Protein 7D6T (pdb70)

Structure (mmCIF, N/CA/C/O backbone):
data_7D6T
#
_entry.id   7D6T
#
_cell.length_a   83.230
_cell.length_b   62.690
_cell.length_c   77.690
_cell.angle_alpha   90.00
_cell.angle_beta   102.58
_cell.angle_gamma   90.00
#
_symmetry.space_group_name_H-M   'C 1 2 1'
#
loop_
_entity.id
_entity.type
_entity.pdbx_description
1 polymer 'Sortase family protein'
2 water water
#
loop_
_atom_site.group_PDB
_atom_site.id
_atom_site.type_symbol
_atom_site.label_atom_id
_atom_site.label_alt_id
_atom_site.label_comp_id
_atom_site.label_asym_id
_atom_site.label_entity_id
_atom_site.label_seq_id
_atom_site.pdbx_PDB_ins_code
_atom_site.Cartn_x
_atom_site.Cartn_y
_atom_site.Cartn_z
_atom_site.occupancy
_atom_site.B_iso_or_equiv
_atom_site.auth_seq_id
_atom_site.auth_comp_id
_atom_site.auth_asym_id
_atom_site.auth_atom_id
_atom_site.pdbx_PDB_model_num
ATOM 1 N N . ASN A 1 20 ? 21.680 -49.764 -11.886 1.00 70.39 43 ASN A N 1
ATOM 2 C CA . ASN A 1 20 ? 22.132 -48.843 -10.761 1.00 73.22 43 ASN A CA 1
ATOM 3 C C . ASN A 1 20 ? 23.536 -48.266 -11.032 1.00 58.76 43 ASN A C 1
ATOM 4 O O . ASN A 1 20 ? 23.857 -47.238 -10.396 1.00 61.90 43 ASN A O 1
ATOM 9 N N . LYS A 1 21 ? 24.346 -48.894 -11.897 1.00 56.72 44 LYS A N 1
ATOM 10 C CA . LYS A 1 21 ? 25.809 -48.615 -12.024 1.00 66.61 44 LYS A CA 1
ATOM 11 C C . LYS A 1 21 ? 26.071 -47.532 -13.094 1.00 69.13 44 LYS A C 1
ATOM 12 O O . LYS A 1 21 ? 27.265 -47.174 -13.266 1.00 74.29 44 LYS A O 1
ATOM 18 N N . PHE A 1 22 ? 25.023 -47.035 -13.783 1.00 66.44 45 PHE A N 1
ATOM 19 C CA . PHE A 1 22 ? 25.055 -45.881 -14.735 1.00 65.31 45 PHE A CA 1
ATOM 20 C C . PHE A 1 22 ? 25.133 -44.575 -13.924 1.00 49.34 45 PHE A C 1
ATOM 21 O O . PHE A 1 22 ? 25.994 -43.710 -14.241 1.00 44.80 45 PHE A O 1
ATOM 29 N N . ALA A 1 23 ? 24.260 -44.433 -12.914 1.00 45.36 46 ALA A N 1
ATOM 30 C CA . ALA A 1 23 ? 24.307 -43.338 -11.904 1.00 41.04 46 ALA A CA 1
ATOM 31 C C . ALA A 1 23 ? 25.728 -43.273 -11.311 1.00 41.17 46 ALA A C 1
ATOM 32 O O . ALA A 1 23 ? 26.305 -42.178 -11.322 1.00 31.16 46 ALA A O 1
ATOM 34 N N . VAL A 1 24 ? 26.286 -44.426 -10.899 1.00 39.26 47 VAL A N 1
ATOM 35 C CA . VAL A 1 24 ? 27.628 -44.574 -10.240 1.00 42.48 47 VAL A CA 1
ATOM 36 C C . VAL A 1 24 ? 28.710 -43.923 -11.126 1.00 38.92 47 VAL A C 1
ATOM 37 O O . VAL A 1 24 ? 29.478 -43.086 -10.606 1.00 44.76 47 VAL A O 1
ATOM 41 N N . SER A 1 25 ? 28.777 -44.290 -12.414 1.00 43.32 48 SER A N 1
ATOM 42 C CA . SER A 1 25 ? 29.815 -43.824 -13.379 1.00 43.30 48 SER A CA 1
ATOM 43 C C . SER A 1 25 ? 29.665 -42.308 -13.610 1.00 37.30 48 SER A C 1
ATOM 44 O O . SER A 1 25 ? 30.654 -41.584 -13.455 1.00 28.79 48 SER A O 1
ATOM 47 N N . THR A 1 26 ? 28.442 -41.833 -13.869 1.00 35.93 49 THR A N 1
ATOM 48 C CA . THR A 1 26 ? 28.129 -40.387 -14.010 1.00 33.98 49 THR A CA 1
ATOM 49 C C . THR A 1 26 ? 28.599 -39.630 -12.756 1.00 29.50 49 THR A C 1
ATOM 50 O O . THR A 1 26 ? 29.269 -38.597 -12.894 1.00 31.72 49 THR A O 1
ATOM 54 N N . ILE A 1 27 ? 28.295 -40.142 -11.568 1.00 31.64 50 ILE A N 1
ATOM 55 C CA . ILE A 1 27 ? 28.623 -39.435 -10.290 1.00 28.08 50 ILE A CA 1
ATOM 56 C C . ILE A 1 27 ? 30.146 -39.440 -10.095 1.00 30.50 50 ILE A C 1
ATOM 57 O O . ILE A 1 27 ? 30.678 -38.397 -9.689 1.00 29.69 50 ILE A O 1
ATOM 62 N N . SER A 1 28 ? 30.818 -40.564 -10.366 1.00 35.42 51 SER A N 1
ATOM 63 C CA . SER A 1 28 ? 32.308 -40.694 -10.311 1.00 41.11 51 SER A CA 1
ATOM 64 C C . SER A 1 28 ? 32.974 -39.654 -11.221 1.00 42.03 51 SER A C 1
ATOM 65 O O . SER A 1 28 ? 33.909 -38.984 -10.745 1.00 43.65 51 SER A O 1
ATOM 68 N N . ASP A 1 29 ? 32.519 -39.547 -12.481 1.00 48.90 52 ASP A N 1
ATOM 69 C CA . ASP A 1 29 ? 33.045 -38.607 -13.518 1.00 48.64 52 ASP A CA 1
ATOM 70 C C . ASP A 1 29 ? 32.821 -37.163 -13.044 1.00 46.71 52 ASP A C 1
ATOM 71 O O . ASP A 1 29 ? 33.753 -36.331 -13.166 1.00 50.34 52 ASP A O 1
ATOM 76 N N . TYR A 1 30 ? 31.639 -36.873 -12.493 1.00 38.02 53 TYR A N 1
ATOM 77 C CA . TYR A 1 30 ? 31.321 -35.556 -11.874 1.00 36.52 53 TYR A CA 1
ATOM 78 C C . TYR A 1 30 ? 32.356 -35.258 -10.767 1.00 37.04 53 TYR A C 1
ATOM 79 O O . TYR A 1 30 ? 32.907 -34.126 -10.729 1.00 39.36 53 TYR A O 1
ATOM 88 N N . THR A 1 31 ? 32.534 -36.207 -9.830 1.00 35.57 54 THR A N 1
ATOM 89 C CA . THR A 1 31 ? 33.356 -36.032 -8.595 1.00 40.37 54 THR A CA 1
ATOM 90 C C . THR A 1 31 ? 34.808 -35.770 -9.036 1.00 43.89 54 THR A C 1
ATOM 91 O O . THR A 1 31 ? 35.458 -34.852 -8.472 1.00 40.27 54 THR A O 1
ATOM 95 N N . GLU A 1 32 ? 35.293 -36.513 -10.037 1.00 50.05 55 GLU A N 1
ATOM 96 C CA . GLU A 1 32 ? 36.656 -36.329 -10.623 1.00 53.56 55 GLU A CA 1
ATOM 97 C C . GLU A 1 32 ? 36.793 -34.890 -11.156 1.00 59.40 55 GLU A C 1
ATOM 98 O O . GLU A 1 32 ? 37.797 -34.223 -10.792 1.00 59.75 55 GLU A O 1
ATOM 104 N N . LYS A 1 33 ? 35.821 -34.435 -11.970 1.00 48.13 56 LYS A N 1
ATOM 105 C CA . LYS A 1 33 ? 35.807 -33.104 -12.652 1.00 47.71 56 LYS A CA 1
ATOM 106 C C . LYS A 1 33 ? 35.716 -31.958 -11.624 1.00 50.25 56 LYS A C 1
ATOM 107 O O . LYS A 1 33 ? 36.532 -31.030 -11.742 1.00 57.43 56 LYS A O 1
ATOM 113 N N . ILE A 1 34 ? 34.782 -31.989 -10.657 1.00 48.97 57 ILE A N 1
ATOM 114 C CA . ILE A 1 34 ? 34.608 -30.875 -9.658 1.00 43.25 57 ILE A CA 1
ATOM 115 C C . ILE A 1 34 ? 35.864 -30.791 -8.756 1.00 49.33 57 ILE A C 1
ATOM 116 O O . ILE A 1 34 ? 36.266 -29.655 -8.366 1.00 39.68 57 ILE A O 1
ATOM 121 N N . ASN A 1 35 ? 36.519 -31.923 -8.467 1.00 47.43 58 ASN A N 1
ATOM 122 C CA . ASN A 1 35 ? 37.741 -31.964 -7.609 1.00 55.47 58 ASN A CA 1
ATOM 123 C C . ASN A 1 35 ? 38.969 -31.447 -8.387 1.00 50.51 58 ASN A C 1
ATOM 124 O O . ASN A 1 35 ? 39.988 -31.210 -7.718 1.00 62.86 58 ASN A O 1
ATOM 129 N N . ASN A 1 36 ? 38.878 -31.232 -9.714 1.00 49.03 59 ASN A N 1
ATOM 130 C CA . ASN A 1 36 ? 39.979 -30.703 -10.579 1.00 56.01 59 ASN A CA 1
ATOM 131 C C . ASN A 1 36 ? 39.784 -29.200 -10.867 1.00 52.09 59 ASN A C 1
ATOM 132 O O . ASN A 1 36 ? 40.601 -28.643 -11.636 1.00 59.77 59 ASN A O 1
ATOM 137 N N . VAL A 1 37 ? 38.772 -28.551 -10.275 1.00 49.57 60 VAL A N 1
ATOM 138 C CA . VAL A 1 37 ? 38.516 -27.078 -10.398 1.00 49.18 60 VAL A CA 1
ATOM 139 C C . VAL A 1 37 ? 39.130 -26.404 -9.162 1.00 40.50 60 VAL A C 1
ATOM 140 O O . VAL A 1 37 ? 39.029 -27.014 -8.085 1.00 43.07 60 VAL A O 1
ATOM 144 N N . LYS A 1 38 ? 39.745 -25.216 -9.314 1.00 45.77 61 LYS A N 1
ATOM 145 C CA . LYS A 1 38 ? 40.303 -24.382 -8.202 1.00 45.76 61 LYS A CA 1
ATOM 146 C C . LYS A 1 38 ? 39.158 -23.998 -7.256 1.00 45.08 61 LYS A C 1
ATOM 147 O O . LYS A 1 38 ? 38.051 -23.699 -7.775 1.00 40.48 61 LYS A O 1
ATOM 153 N N . ASP A 1 39 ? 39.391 -23.981 -5.934 1.00 43.16 62 ASP A N 1
ATOM 154 C CA . ASP A 1 39 ? 38.322 -23.638 -4.945 1.00 47.62 62 ASP A CA 1
ATOM 155 C C . ASP A 1 39 ? 37.695 -22.280 -5.312 1.00 47.84 62 ASP A C 1
ATOM 156 O O . ASP A 1 39 ? 36.456 -22.172 -5.211 1.00 54.72 62 ASP A O 1
ATOM 161 N N . GLU A 1 40 ? 38.512 -21.313 -5.761 1.00 44.37 63 GLU A N 1
ATOM 162 C CA . GLU A 1 40 ? 38.121 -19.904 -6.084 1.00 49.49 63 GLU A CA 1
ATOM 163 C C . GLU A 1 40 ? 37.019 -19.885 -7.156 1.00 46.69 63 GLU A C 1
ATOM 164 O O . GLU A 1 40 ? 36.035 -19.093 -7.002 1.00 52.79 63 GLU A O 1
ATOM 170 N N . GLU A 1 41 ? 37.193 -20.707 -8.199 1.00 44.92 64 GLU A N 1
ATOM 171 C CA . GLU A 1 41 ? 36.348 -20.756 -9.429 1.00 47.31 64 GLU A CA 1
ATOM 172 C C . GLU A 1 41 ? 34.980 -21.306 -9.022 1.00 39.62 64 GLU A C 1
ATOM 173 O O . GLU A 1 41 ? 33.964 -20.740 -9.483 1.00 40.45 64 GLU A O 1
ATOM 179 N N . VAL A 1 42 ? 34.973 -22.320 -8.143 1.00 36.73 65 VAL A N 1
ATOM 180 C CA . VAL A 1 42 ? 33.717 -22.901 -7.567 1.00 38.09 65 VAL A CA 1
ATOM 181 C C . VAL A 1 42 ? 33.032 -21.807 -6.725 1.00 32.39 65 VAL A C 1
ATOM 182 O O . VAL A 1 42 ? 31.828 -21.626 -6.895 1.00 29.36 65 VAL A O 1
ATOM 186 N N . ASP A 1 43 ? 33.778 -21.057 -5.900 1.00 36.38 66 ASP A N 1
ATOM 187 C CA . ASP A 1 43 ? 33.206 -19.996 -5.015 1.00 35.79 66 ASP A CA 1
ATOM 188 C C . ASP A 1 43 ? 32.585 -18.877 -5.865 1.00 33.12 66 ASP A C 1
ATOM 189 O O . ASP A 1 43 ? 31.477 -18.429 -5.485 1.00 36.59 66 ASP A O 1
ATOM 194 N N . ASP A 1 44 ? 33.231 -18.468 -6.970 1.00 32.97 67 ASP A N 1
ATOM 195 C CA . ASP A 1 44 ? 32.709 -17.433 -7.917 1.00 33.13 67 ASP A CA 1
ATOM 196 C C . ASP A 1 44 ? 31.416 -17.941 -8.557 1.00 33.45 67 ASP A C 1
ATOM 197 O O . ASP A 1 44 ? 30.470 -17.125 -8.701 1.00 32.25 67 ASP A O 1
ATOM 202 N N . LEU A 1 45 ? 31.374 -19.227 -8.935 1.00 29.20 68 LEU A N 1
ATOM 203 C CA . LEU A 1 45 ? 30.142 -19.827 -9.503 1.00 25.35 68 LEU A CA 1
ATOM 204 C C . LEU A 1 45 ? 29.035 -19.811 -8.444 1.00 22.59 68 LEU A C 1
ATOM 205 O O . LEU A 1 45 ? 27.929 -19.378 -8.786 1.00 23.96 68 LEU A O 1
ATOM 210 N N . ILE A 1 46 ? 29.316 -20.247 -7.214 1.00 26.43 69 ILE A N 1
ATOM 211 C CA . ILE A 1 46 ? 28.281 -20.284 -6.131 1.00 26.95 69 ILE A CA 1
ATOM 212 C C . ILE A 1 46 ? 27.757 -18.850 -5.885 1.00 20.93 69 ILE A C 1
ATOM 213 O O . ILE A 1 46 ? 26.552 -18.725 -5.732 1.00 24.51 69 ILE A O 1
ATOM 218 N N . LYS A 1 47 ? 28.589 -17.799 -5.913 1.00 25.23 70 LYS A N 1
ATOM 219 C CA . LYS A 1 47 ? 28.121 -16.384 -5.764 1.00 24.98 70 LYS A CA 1
ATOM 220 C C . LYS A 1 47 ? 27.203 -15.982 -6.914 1.00 25.08 70 LYS A C 1
ATOM 221 O O . LYS A 1 47 ? 26.200 -15.303 -6.632 1.00 29.27 70 LYS A O 1
ATOM 227 N N . ASN A 1 48 ? 27.582 -16.295 -8.159 1.00 21.53 71 ASN A N 1
ATOM 228 C CA . ASN A 1 48 ? 26.749 -16.015 -9.357 1.00 22.65 71 ASN A CA 1
ATOM 229 C C . ASN A 1 48 ? 25.394 -16.727 -9.188 1.00 22.49 71 ASN A C 1
ATOM 230 O O . ASN A 1 48 ? 24.352 -16.116 -9.529 1.00 25.04 71 ASN A O 1
ATOM 235 N N . ILE A 1 49 ? 25.401 -17.979 -8.698 1.00 24.03 72 ILE A N 1
ATOM 236 C CA . ILE A 1 49 ? 24.159 -18.779 -8.498 1.00 18.45 72 ILE A CA 1
ATOM 237 C C . ILE A 1 49 ? 23.326 -18.134 -7.381 1.00 19.13 72 ILE A C 1
ATOM 238 O O . ILE A 1 49 ? 22.095 -18.016 -7.544 1.00 21.14 72 ILE A O 1
ATOM 243 N N . ASN A 1 50 ? 23.950 -17.731 -6.279 1.00 20.62 73 ASN A N 1
ATOM 244 C CA . ASN A 1 50 ? 23.209 -17.118 -5.142 1.00 19.95 73 ASN A CA 1
ATOM 245 C C . ASN A 1 50 ? 22.469 -15.862 -5.638 1.00 18.53 73 ASN A C 1
ATOM 246 O O . ASN A 1 50 ? 21.295 -15.647 -5.229 1.00 17.17 73 ASN A O 1
ATOM 251 N N . LYS A 1 51 ? 23.119 -15.061 -6.497 1.00 21.35 74 LYS A N 1
ATOM 252 C CA . LYS A 1 51 ? 22.541 -13.828 -7.093 1.00 22.05 74 LYS A CA 1
ATOM 253 C C . LYS A 1 51 ? 21.358 -14.225 -7.981 1.00 23.46 74 LYS A C 1
ATOM 254 O O . LYS A 1 51 ? 20.313 -13.539 -7.936 1.00 22.10 74 LYS A O 1
ATOM 260 N N . TYR A 1 52 ? 21.526 -15.274 -8.792 1.00 20.78 75 TYR A N 1
ATOM 261 C CA . TYR A 1 52 ? 20.435 -15.769 -9.667 1.00 20.69 75 TYR A CA 1
ATOM 262 C C . TYR A 1 52 ? 19.228 -16.175 -8.813 1.00 19.55 75 TYR A C 1
ATOM 263 O O . TYR A 1 52 ? 18.113 -15.719 -9.072 1.00 23.32 75 TYR A O 1
ATOM 272 N N . ASN A 1 53 ? 19.460 -16.962 -7.765 1.00 21.02 76 ASN A N 1
ATOM 273 C CA . ASN A 1 53 ? 18.381 -17.429 -6.848 1.00 20.40 76 ASN A CA 1
ATOM 274 C C . ASN A 1 53 ? 17.703 -16.215 -6.198 1.00 20.73 76 ASN A C 1
ATOM 275 O O . ASN A 1 53 ? 16.449 -16.193 -6.089 1.00 21.15 76 ASN A O 1
ATOM 280 N N . TYR A 1 54 ? 18.484 -15.208 -5.815 1.00 20.34 77 TYR A N 1
ATOM 281 C CA . TYR A 1 54 ? 17.944 -13.946 -5.219 1.00 21.90 77 TYR A CA 1
ATOM 282 C C . TYR A 1 54 ? 17.041 -13.245 -6.239 1.00 21.02 77 TYR A C 1
ATOM 283 O O . TYR A 1 54 ? 15.923 -12.846 -5.907 1.00 23.42 77 TYR A O 1
ATOM 292 N N . ASP A 1 55 ? 17.506 -13.120 -7.483 1.00 18.32 78 ASP A N 1
ATOM 293 C CA . ASP A 1 55 ? 16.738 -12.426 -8.545 1.00 20.45 78 ASP A CA 1
ATOM 294 C C . ASP A 1 55 ? 15.459 -13.208 -8.855 1.00 20.27 78 ASP A C 1
ATOM 295 O O . ASP A 1 55 ? 14.419 -12.566 -9.045 1.00 24.39 78 ASP A O 1
ATOM 300 N N . LEU A 1 56 ? 15.545 -14.547 -8.883 1.00 20.12 79 LEU A N 1
ATOM 301 C CA . LEU A 1 56 ? 14.370 -15.427 -9.061 1.00 21.96 79 LEU A CA 1
ATOM 302 C C . LEU A 1 56 ? 13.363 -15.108 -7.950 1.00 23.56 79 LEU A C 1
ATOM 303 O O . LEU A 1 56 ? 12.178 -14.858 -8.277 1.00 25.86 79 LEU A O 1
ATOM 308 N N . PHE A 1 57 ? 13.813 -15.069 -6.698 1.00 22.01 80 PHE A N 1
ATOM 309 C CA . PHE A 1 57 ? 12.958 -14.782 -5.518 1.00 26.75 80 PHE A CA 1
ATOM 310 C C . PHE A 1 57 ? 12.342 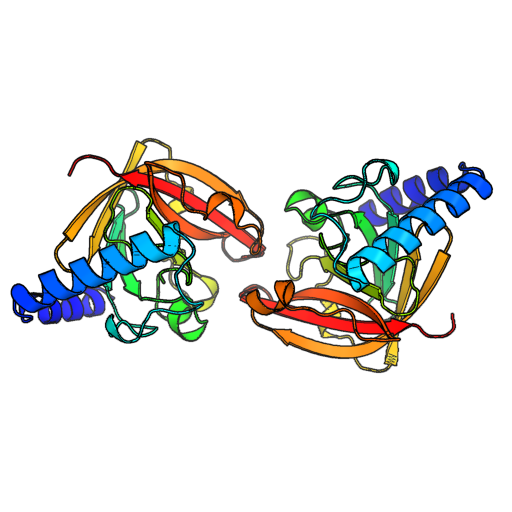-13.386 -5.662 1.00 26.62 80 PHE A C 1
ATOM 311 O O . PHE A 1 57 ? 11.142 -13.207 -5.348 1.00 25.95 80 PHE A O 1
ATOM 319 N N . ASN A 1 58 ? 13.124 -12.429 -6.166 1.00 26.77 81 ASN A N 1
ATOM 320 C CA . ASN A 1 58 ? 12.728 -11.001 -6.250 1.00 29.34 81 ASN A CA 1
ATOM 321 C C . ASN A 1 58 ? 11.948 -10.705 -7.544 1.00 32.14 81 ASN A C 1
ATOM 322 O O . ASN A 1 58 ? 11.551 -9.543 -7.694 1.00 35.54 81 ASN A O 1
ATOM 327 N N . GLY A 1 59 ? 11.719 -11.701 -8.416 1.00 28.45 82 GLY A N 1
ATOM 328 C CA . GLY A 1 59 ? 10.897 -11.571 -9.637 1.00 32.69 82 GLY A CA 1
ATOM 329 C C . GLY A 1 59 ? 11.627 -10.873 -10.777 1.00 35.51 82 GLY A C 1
ATOM 330 O O . GLY A 1 59 ? 10.939 -10.439 -11.714 1.00 43.65 82 GLY A O 1
ATOM 331 N N . THR A 1 60 ? 12.962 -10.765 -10.736 1.00 30.30 83 THR A N 1
ATOM 332 C CA . THR A 1 60 ? 13.748 -10.001 -11.748 1.00 33.59 83 THR A CA 1
ATOM 333 C C . THR A 1 60 ? 14.527 -10.947 -12.675 1.00 28.41 83 THR A C 1
ATOM 334 O O . THR A 1 60 ? 15.082 -10.432 -13.629 1.00 39.61 83 THR A O 1
ATOM 338 N N . ALA A 1 61 ? 14.551 -12.265 -12.442 1.00 31.07 84 ALA A N 1
ATOM 339 C CA . ALA A 1 61 ? 15.316 -13.237 -13.272 1.00 30.50 84 ALA A CA 1
ATOM 340 C C . ALA A 1 61 ? 14.651 -13.335 -14.652 1.00 34.60 84 ALA A C 1
ATOM 341 O O . ALA A 1 61 ? 13.426 -13.238 -14.695 1.00 42.46 84 ALA A O 1
ATOM 343 N N . GLU A 1 62 ? 15.406 -13.517 -15.742 1.00 40.73 85 GLU A N 1
ATOM 344 C CA . GLU A 1 62 ? 14.814 -13.821 -17.085 1.00 40.93 85 GLU A CA 1
ATOM 345 C C . GLU A 1 62 ? 14.435 -15.311 -17.086 1.00 41.00 85 GLU A C 1
ATOM 346 O O . GLU A 1 62 ? 14.756 -15.997 -16.074 1.00 41.93 85 GLU A O 1
ATOM 352 N N . ASN A 1 63 ? 13.772 -15.791 -18.153 1.00 41.52 86 ASN A N 1
ATOM 353 C CA . ASN A 1 63 ? 13.242 -17.185 -18.284 1.00 52.94 86 ASN A CA 1
ATOM 354 C C . ASN A 1 63 ? 14.347 -18.157 -18.738 1.00 48.28 86 ASN A C 1
ATOM 355 O O . ASN A 1 63 ? 14.012 -19.320 -19.014 1.00 50.45 86 ASN A O 1
ATOM 360 N N . GLN A 1 64 ? 15.606 -17.701 -18.817 1.00 46.01 87 GLN A N 1
ATOM 361 C CA . GLN A 1 64 ? 16.819 -18.529 -19.075 1.00 42.38 87 GLN A CA 1
ATOM 362 C C . GLN A 1 64 ? 17.786 -18.337 -17.893 1.00 30.77 87 GLN A C 1
ATOM 363 O O . GLN A 1 64 ? 17.740 -17.276 -17.281 1.00 36.99 87 GLN A O 1
ATOM 369 N N . LEU A 1 65 ? 18.674 -19.291 -17.601 1.00 33.39 88 LEU A N 1
ATOM 370 C CA . LEU A 1 65 ? 19.834 -19.010 -16.700 1.00 28.66 88 LEU A CA 1
ATOM 371 C C . LEU A 1 65 ? 20.727 -17.977 -17.392 1.00 28.68 88 LEU A C 1
ATOM 372 O O . LEU A 1 65 ? 20.927 -18.029 -18.614 1.00 27.97 88 LEU A O 1
ATOM 377 N N . PRO A 1 66 ? 21.313 -17.021 -16.648 1.00 22.33 89 PRO A 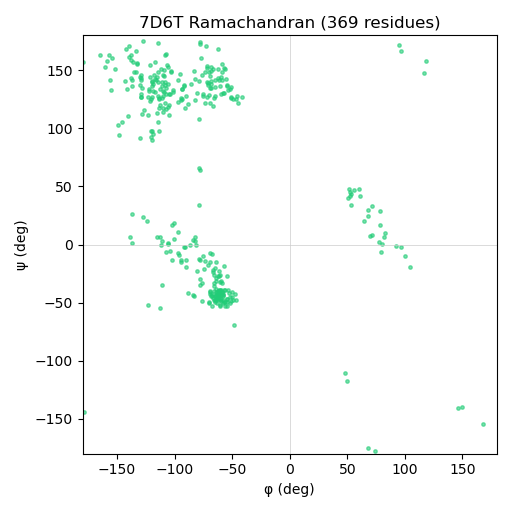N 1
ATOM 378 C CA . PRO A 1 66 ? 22.330 -16.148 -17.231 1.00 27.63 89 PRO A CA 1
ATOM 379 C C . PRO A 1 66 ? 23.455 -16.986 -17.863 1.00 25.49 89 PRO A C 1
ATOM 380 O O . PRO A 1 66 ? 23.862 -17.945 -17.248 1.00 26.44 89 PRO A O 1
ATOM 384 N N . ASP A 1 67 ? 23.924 -16.613 -19.054 1.00 26.22 90 ASP A N 1
ATOM 385 C CA . ASP A 1 67 ? 24.962 -17.380 -19.799 1.00 28.37 90 ASP A CA 1
ATOM 386 C C . ASP A 1 67 ? 26.240 -17.479 -18.958 1.00 26.42 90 ASP A C 1
ATOM 387 O O . ASP A 1 67 ? 26.952 -18.485 -19.099 1.00 28.53 90 ASP A O 1
ATOM 392 N N . TYR A 1 68 ? 26.544 -16.487 -18.116 1.00 23.59 91 TYR A N 1
ATOM 393 C CA . TYR A 1 68 ? 27.832 -16.455 -17.369 1.00 26.61 91 TYR A CA 1
ATOM 394 C C . TYR A 1 68 ? 27.892 -17.557 -16.297 1.00 23.19 91 TYR A C 1
ATOM 395 O O . TYR A 1 68 ? 29.026 -17.821 -15.862 1.00 25.22 91 TYR A O 1
ATOM 404 N N . LEU A 1 69 ? 26.774 -18.203 -15.910 1.00 26.37 92 LEU A N 1
ATOM 405 C CA . LEU A 1 69 ? 26.789 -19.402 -15.018 1.00 29.03 92 LEU A CA 1
ATOM 406 C C . LEU A 1 69 ? 27.461 -20.574 -15.736 1.00 29.29 92 LEU A C 1
ATOM 407 O O . LEU A 1 69 ? 27.960 -21.471 -15.030 1.00 28.30 92 LEU A O 1
ATOM 412 N N . ASN A 1 70 ? 27.434 -20.585 -17.071 1.00 26.90 93 ASN A N 1
ATOM 413 C CA . ASN A 1 70 ? 27.885 -21.727 -17.910 1.00 32.37 93 ASN A CA 1
ATOM 414 C C . ASN A 1 70 ? 27.186 -23.017 -17.431 1.00 31.76 93 ASN A C 1
ATOM 415 O O . ASN A 1 70 ? 27.856 -24.063 -17.310 1.00 31.08 93 ASN A O 1
ATOM 420 N N . ILE A 1 71 ? 25.891 -22.940 -17.117 1.00 26.46 94 ILE A N 1
ATOM 421 C CA . ILE A 1 71 ? 25.061 -24.127 -16.746 1.00 26.03 94 ILE A CA 1
ATOM 422 C C . ILE A 1 71 ? 23.993 -24.272 -17.839 1.00 27.98 94 ILE A C 1
ATOM 423 O O . ILE A 1 71 ? 23.168 -23.345 -17.976 1.00 35.48 94 ILE A O 1
ATOM 428 N N . HIS A 1 72 ? 24.056 -25.355 -18.622 1.00 33.79 95 HIS A N 1
ATOM 429 C CA . HIS A 1 72 ? 23.126 -25.639 -19.751 1.00 35.63 95 HIS A CA 1
ATOM 430 C C . HIS A 1 72 ? 22.342 -26.920 -19.450 1.00 33.62 95 HIS A C 1
ATOM 431 O O . HIS A 1 72 ? 22.817 -27.732 -18.639 1.00 30.57 95 HIS A O 1
ATOM 438 N N . GLU A 1 73 ? 21.176 -27.068 -20.075 1.00 30.41 96 GLU A N 1
ATOM 439 C CA . GLU A 1 73 ? 20.348 -28.303 -20.036 1.00 34.07 96 GLU A CA 1
ATOM 440 C C . GLU A 1 73 ? 21.262 -29.526 -20.245 1.00 32.28 96 GLU A C 1
ATOM 441 O O . GLU A 1 73 ? 21.981 -29.573 -21.288 1.00 29.78 96 GLU A O 1
ATOM 447 N N . GLY A 1 74 ? 21.257 -30.447 -19.270 1.00 31.73 97 GLY A N 1
ATOM 448 C CA . GLY A 1 74 ? 21.974 -31.735 -19.301 1.00 31.22 97 GLY A CA 1
ATOM 449 C C . GLY A 1 74 ? 23.316 -31.683 -18.581 1.00 28.26 97 GLY A C 1
ATOM 450 O O . GLY A 1 74 ? 23.982 -32.729 -18.551 1.00 27.61 97 GLY A O 1
ATOM 451 N N . ASP A 1 75 ? 23.735 -30.527 -18.048 1.00 27.67 98 ASP A N 1
ATOM 452 C CA . ASP A 1 75 ? 24.999 -30.399 -17.261 1.00 30.42 98 ASP A CA 1
ATOM 453 C C . ASP A 1 75 ? 24.790 -31.095 -15.916 1.00 26.18 98 ASP A C 1
ATOM 454 O O . ASP A 1 75 ? 23.699 -30.899 -15.351 1.00 25.65 98 ASP A O 1
ATOM 459 N N . VAL A 1 76 ? 25.775 -31.875 -15.432 1.00 28.35 99 VAL A N 1
ATOM 460 C CA . VAL A 1 76 ? 25.713 -32.528 -14.082 1.00 29.83 99 VAL A CA 1
ATOM 461 C C . VAL A 1 76 ? 26.143 -31.497 -13.029 1.00 27.08 99 VAL A C 1
ATOM 462 O O . VAL A 1 76 ? 27.248 -30.952 -13.154 1.00 30.56 99 VAL A O 1
ATOM 466 N N . LEU A 1 77 ? 25.305 -31.249 -12.019 1.00 26.72 100 LEU A N 1
ATOM 467 C CA . LEU A 1 77 ? 25.596 -30.277 -10.933 1.00 26.15 100 LEU A CA 1
ATOM 468 C C . LEU A 1 77 ? 26.033 -31.014 -9.659 1.00 25.01 100 LEU A C 1
ATOM 469 O O . LEU A 1 77 ? 26.525 -30.332 -8.723 1.00 26.50 100 LEU A O 1
ATOM 474 N N . GLY A 1 78 ? 25.832 -32.337 -9.603 1.00 23.77 101 GLY A N 1
ATOM 475 C CA . GLY A 1 78 ? 26.134 -33.139 -8.408 1.00 22.84 101 GLY A CA 1
ATOM 476 C C . GLY A 1 78 ? 25.201 -34.321 -8.312 1.00 19.35 101 GLY A C 1
ATOM 477 O O . GLY A 1 78 ? 24.879 -34.909 -9.371 1.00 21.50 101 GLY A O 1
ATOM 478 N N . TYR A 1 79 ? 24.734 -34.640 -7.105 1.00 18.22 102 TYR A N 1
ATOM 479 C CA . TYR A 1 79 ? 23.920 -35.860 -6.881 1.00 17.59 102 TYR A CA 1
ATOM 480 C C . TYR A 1 79 ? 23.097 -35.750 -5.598 1.00 17.12 102 TYR A C 1
ATOM 481 O O . TYR A 1 79 ? 23.438 -34.956 -4.700 1.00 19.99 102 TYR A O 1
ATOM 490 N N . ILE A 1 80 ? 22.025 -36.548 -5.563 1.00 18.90 103 ILE A N 1
ATOM 491 C CA . ILE A 1 80 ? 21.112 -36.687 -4.394 1.00 17.11 103 ILE A CA 1
ATOM 492 C C . ILE A 1 80 ? 21.286 -38.090 -3.803 1.00 16.98 103 ILE A C 1
ATOM 493 O O . ILE A 1 80 ? 21.388 -39.057 -4.580 1.00 18.00 103 ILE A O 1
ATOM 498 N N . GLU A 1 81 ? 21.281 -38.176 -2.473 1.00 16.90 104 GLU A N 1
ATOM 499 C CA . GLU A 1 81 ? 21.132 -39.448 -1.730 1.00 17.77 104 GLU A CA 1
ATOM 500 C C . GLU A 1 81 ? 19.847 -39.383 -0.914 1.00 16.69 104 GLU A C 1
ATOM 501 O O . GLU A 1 81 ? 19.654 -38.385 -0.216 1.00 18.18 104 GLU A O 1
ATOM 507 N N . ILE A 1 82 ? 19.022 -40.416 -1.005 1.00 15.49 105 ILE A N 1
ATOM 508 C CA . ILE A 1 82 ? 17.808 -40.566 -0.143 1.00 18.08 105 ILE A CA 1
ATOM 509 C C . ILE A 1 82 ? 18.003 -41.869 0.633 1.00 19.23 105 ILE A C 1
ATOM 510 O O . ILE A 1 82 ? 17.677 -42.958 0.165 1.00 20.49 105 ILE A O 1
ATOM 515 N N . PRO A 1 83 ? 18.635 -41.793 1.822 1.00 20.94 106 PRO A N 1
ATOM 516 C CA . PRO A 1 83 ? 19.056 -42.986 2.556 1.00 22.80 106 PRO A CA 1
ATOM 517 C C . PRO A 1 83 ? 17.979 -44.062 2.749 1.00 20.93 106 PRO A C 1
ATOM 518 O O . PRO A 1 83 ? 18.259 -45.252 2.525 1.00 19.39 106 PRO A O 1
ATOM 522 N N . SER A 1 84 ? 16.770 -43.644 3.128 1.00 17.41 107 SER A N 1
ATOM 523 C CA . SER A 1 84 ? 15.697 -44.577 3.576 1.00 21.59 107 SER A CA 1
ATOM 524 C C . SER A 1 84 ? 15.226 -45.460 2.414 1.00 20.33 107 SER A C 1
ATOM 525 O O . SER A 1 84 ? 14.722 -46.536 2.708 1.00 18.42 107 SER A O 1
ATOM 528 N N . ILE A 1 85 ? 15.427 -45.056 1.150 1.00 20.17 108 ILE A N 1
ATOM 529 C CA . ILE A 1 85 ? 14.919 -45.798 -0.047 1.00 19.94 108 ILE A CA 1
ATOM 530 C C . ILE A 1 85 ? 16.087 -46.134 -0.996 1.00 17.86 108 ILE A C 1
ATOM 531 O O . ILE A 1 85 ? 15.808 -46.461 -2.151 1.00 21.60 108 ILE A O 1
ATOM 536 N N . ASN A 1 86 ? 17.346 -46.143 -0.531 1.00 18.61 109 ASN A N 1
ATOM 537 C CA . ASN A 1 86 ? 18.519 -46.668 -1.311 1.00 19.48 109 ASN A CA 1
ATOM 538 C C . ASN A 1 86 ? 18.605 -45.933 -2.662 1.00 18.78 109 ASN A C 1
ATOM 539 O O . ASN A 1 86 ? 18.766 -46.592 -3.722 1.00 21.95 109 ASN A O 1
ATOM 544 N N . ILE A 1 87 ? 18.489 -44.608 -2.642 1.00 17.87 110 ILE A N 1
ATOM 545 C CA . ILE A 1 87 ? 18.595 -43.782 -3.872 1.00 19.53 110 ILE A CA 1
ATOM 546 C C . ILE A 1 87 ? 19.900 -42.984 -3.806 1.00 21.01 110 ILE A C 1
ATOM 547 O O . ILE A 1 87 ? 20.178 -42.319 -2.779 1.00 21.87 110 ILE A O 1
ATOM 552 N N . LYS A 1 88 ? 20.692 -43.092 -4.865 1.00 20.61 111 LYS A N 1
ATOM 553 C CA . LYS A 1 88 ? 21.836 -42.191 -5.113 1.00 21.45 111 LYS A CA 1
ATOM 554 C C . LYS A 1 88 ? 21.838 -41.924 -6.613 1.00 20.14 111 LYS A C 1
ATOM 555 O O . LYS A 1 88 ? 22.089 -42.891 -7.358 1.00 23.85 111 LYS A O 1
ATOM 561 N N . LEU A 1 89 ? 21.510 -40.696 -7.019 1.00 19.85 112 LEU A N 1
ATOM 562 C CA . LEU A 1 89 ? 21.326 -40.370 -8.453 1.00 21.22 112 LEU A CA 1
ATOM 563 C C . LEU A 1 89 ? 22.013 -39.053 -8.775 1.00 20.94 112 LEU A C 1
ATOM 564 O O . LEU A 1 89 ? 21.980 -38.116 -7.985 1.00 18.15 112 LEU A O 1
ATOM 569 N N . PRO A 1 90 ? 22.519 -38.912 -10.015 1.00 19.11 113 PRO A N 1
ATOM 570 C CA . PRO A 1 90 ? 23.055 -37.640 -10.480 1.00 23.39 113 PRO A CA 1
ATOM 571 C C . PRO A 1 90 ? 21.932 -36.617 -10.687 1.00 20.64 113 PRO A C 1
ATOM 572 O O . PRO A 1 90 ? 20.798 -36.995 -11.059 1.00 20.82 113 PRO A O 1
ATOM 576 N N . ILE A 1 91 ? 22.270 -35.348 -10.457 1.00 19.15 114 ILE A N 1
ATOM 577 C CA . ILE A 1 91 ? 21.351 -34.196 -10.679 1.00 20.31 114 ILE A CA 1
ATOM 578 C C . ILE A 1 91 ? 21.849 -33.437 -11.906 1.00 21.36 114 ILE A C 1
ATOM 579 O O . ILE A 1 91 ? 23.006 -33.004 -11.874 1.00 19.66 114 ILE A O 1
ATOM 584 N N . TYR A 1 92 ? 20.988 -33.308 -12.928 1.00 22.74 115 TYR A N 1
ATOM 585 C CA . TYR A 1 92 ? 21.246 -32.556 -14.177 1.00 22.95 115 TYR A CA 1
ATOM 586 C C . TYR A 1 92 ? 20.485 -31.241 -14.075 1.00 23.79 115 TYR A C 1
ATOM 587 O O . TYR A 1 92 ? 19.402 -31.240 -13.466 1.00 23.20 115 TYR A O 1
ATOM 596 N N . TYR A 1 93 ? 20.997 -30.176 -14.686 1.00 23.15 116 TYR A N 1
ATOM 597 C CA . TYR A 1 93 ? 20.188 -28.953 -14.926 1.00 25.02 116 TYR A CA 1
ATOM 598 C C . TYR A 1 93 ? 19.159 -29.249 -16.035 1.00 24.37 116 TYR A C 1
ATOM 599 O O . TYR A 1 93 ? 19.543 -29.685 -17.137 1.00 26.02 116 TYR A O 1
ATOM 608 N N . GLY A 1 94 ? 17.882 -28.974 -15.758 1.00 23.51 117 GLY A N 1
ATOM 609 C CA . GLY A 1 94 ? 16.804 -29.027 -16.761 1.00 23.67 117 GLY A CA 1
ATOM 610 C C . GLY A 1 94 ? 16.085 -30.352 -16.755 1.00 23.74 117 GLY A C 1
ATOM 611 O O . GLY A 1 94 ? 16.508 -31.272 -16.033 1.00 25.02 117 GLY A O 1
ATOM 612 N N . THR A 1 95 ? 14.992 -30.413 -17.509 1.00 25.16 118 THR A N 1
ATOM 613 C CA . THR A 1 95 ? 14.071 -31.563 -17.601 1.00 23.63 118 THR A CA 1
ATOM 614 C C . THR A 1 95 ? 13.745 -31.717 -19.084 1.00 31.55 118 THR A C 1
ATOM 615 O O . THR A 1 95 ? 13.564 -30.685 -19.794 1.00 39.90 118 THR A O 1
ATOM 619 N N . SER A 1 96 ? 13.761 -32.953 -19.517 1.00 30.66 119 SER A N 1
ATOM 620 C CA . SER A 1 96 ? 13.607 -33.414 -20.920 1.00 36.41 119 SER A CA 1
ATOM 621 C C . SER A 1 96 ? 13.321 -34.908 -20.829 1.00 40.73 119 SER A C 1
ATOM 622 O O . SER A 1 96 ? 13.618 -35.479 -19.771 1.00 49.28 119 SER A O 1
ATOM 625 N N . VAL A 1 97 ? 12.812 -35.519 -21.894 1.00 37.37 120 VAL A N 1
ATOM 626 C CA . VAL A 1 97 ? 12.615 -36.992 -21.942 1.00 39.69 120 VAL A CA 1
ATOM 627 C C . VAL A 1 97 ? 13.975 -37.660 -21.679 1.00 39.19 120 VAL A C 1
ATOM 628 O O . VAL A 1 97 ? 13.986 -38.645 -20.907 1.00 47.34 120 VAL A O 1
ATOM 632 N N . ASP A 1 98 ? 15.073 -37.109 -22.223 1.00 43.93 121 ASP A N 1
ATOM 633 C CA . ASP A 1 98 ? 16.445 -37.708 -22.178 1.00 44.59 121 ASP A CA 1
ATOM 634 C C . ASP A 1 98 ? 17.024 -37.651 -20.753 1.00 42.52 121 ASP A C 1
ATOM 635 O O . ASP A 1 98 ? 17.538 -38.689 -20.280 1.00 48.09 121 ASP A O 1
ATOM 640 N N . ILE A 1 99 ? 16.993 -36.487 -20.096 1.00 40.08 122 ILE A N 1
ATOM 641 C CA . ILE A 1 99 ? 17.514 -36.313 -18.700 1.00 32.43 122 ILE A CA 1
ATOM 642 C C . ILE A 1 99 ? 16.730 -37.245 -17.765 1.00 28.59 122 ILE A C 1
ATOM 643 O O . ILE A 1 99 ? 17.360 -37.896 -16.903 1.00 32.87 122 ILE A O 1
ATOM 648 N N . LEU A 1 100 ? 15.407 -37.338 -17.948 1.00 33.19 123 LEU A N 1
ATOM 649 C CA . LEU A 1 100 ? 14.502 -38.074 -17.031 1.00 32.20 123 LEU A CA 1
ATOM 650 C C . LEU A 1 100 ? 14.578 -39.588 -17.309 1.00 33.26 123 LEU A C 1
ATOM 651 O O . LEU A 1 100 ? 14.172 -40.335 -16.450 1.00 34.47 123 LEU A O 1
ATOM 656 N N . LYS A 1 101 ? 15.181 -40.039 -18.418 1.00 37.10 124 LYS A N 1
ATOM 657 C CA . LYS A 1 101 ? 15.558 -41.473 -18.610 1.00 37.83 124 LYS A CA 1
ATOM 658 C C . LYS A 1 101 ? 16.793 -41.826 -17.757 1.00 38.01 124 LYS A C 1
ATOM 659 O O . LYS A 1 101 ? 16.975 -43.030 -17.507 1.00 41.14 124 LYS A O 1
ATOM 665 N N . LYS A 1 102 ? 17.606 -40.839 -17.341 1.00 36.61 125 LYS A N 1
ATOM 666 C CA . LYS A 1 102 ? 19.002 -41.010 -16.827 1.00 38.60 125 LYS A CA 1
ATOM 667 C C . LYS A 1 102 ? 19.076 -40.704 -15.321 1.00 36.10 125 LYS A C 1
ATOM 668 O O . LYS A 1 102 ? 19.907 -41.312 -14.631 1.00 39.50 125 LYS A O 1
ATOM 674 N N . GLY A 1 103 ? 18.295 -39.747 -14.818 1.00 28.84 126 GLY A N 1
ATOM 675 C CA . GLY A 1 103 ? 18.471 -39.261 -13.436 1.00 24.26 126 GLY A CA 1
ATOM 676 C C . GLY A 1 103 ? 17.476 -38.194 -13.046 1.00 22.93 126 GLY A C 1
ATOM 677 O O . GLY A 1 103 ? 16.307 -38.265 -13.467 1.00 26.18 126 GLY A O 1
ATOM 678 N N . VAL A 1 104 ? 17.938 -37.238 -12.251 1.00 22.29 127 VAL A N 1
ATOM 679 C CA . VAL A 1 104 ? 17.095 -36.196 -11.603 1.00 20.40 127 VAL A CA 1
ATOM 680 C C . VAL A 1 104 ? 17.386 -34.854 -12.287 1.00 21.62 127 VAL A C 1
ATOM 681 O O . VAL A 1 104 ? 18.564 -34.521 -12.485 1.00 22.99 127 VAL A O 1
ATOM 685 N N . GLY A 1 105 ? 16.348 -34.120 -12.672 1.00 22.34 128 GLY A N 1
ATOM 686 C CA . GLY A 1 105 ? 16.485 -32.817 -13.350 1.00 22.79 128 GLY A CA 1
ATOM 687 C C . GLY A 1 105 ? 16.047 -31.684 -12.459 1.00 19.18 128 GLY A C 1
ATOM 688 O O . GLY A 1 105 ? 14.934 -31.784 -11.901 1.00 20.45 128 GLY A O 1
ATOM 689 N N . VAL A 1 106 ? 16.863 -30.622 -12.360 1.00 19.40 129 VAL A N 1
ATOM 690 C CA . VAL A 1 106 ? 16.451 -29.314 -11.770 1.00 20.71 129 VAL A CA 1
ATOM 691 C C . VAL A 1 106 ? 15.396 -28.715 -12.705 1.00 21.18 129 VAL A C 1
ATOM 692 O O . VAL A 1 106 ? 15.729 -28.449 -13.866 1.00 23.12 129 VAL A O 1
ATOM 696 N N . LEU A 1 107 ? 14.183 -28.500 -12.194 1.00 22.07 130 LEU A N 1
ATOM 697 C CA . LEU A 1 107 ? 13.071 -27.902 -12.975 1.00 20.19 130 LEU A CA 1
ATOM 698 C C . LEU A 1 107 ? 13.420 -26.441 -13.334 1.00 21.59 130 LEU A C 1
ATOM 699 O O . LEU A 1 107 ? 13.743 -25.605 -12.419 1.00 21.88 130 LEU A O 1
ATOM 704 N N . GLU A 1 108 ? 13.355 -26.127 -14.619 1.00 19.90 131 GLU A N 1
ATOM 705 C CA . GLU A 1 108 ? 13.584 -24.759 -15.153 1.00 23.30 131 GLU A CA 1
ATOM 706 C C . GLU A 1 108 ? 12.694 -23.761 -14.387 1.00 26.14 131 GLU A C 1
ATOM 707 O O . GLU A 1 108 ? 11.496 -24.072 -14.137 1.00 24.35 131 GLU A O 1
ATOM 713 N N . GLY A 1 109 ? 13.287 -22.632 -13.968 1.00 25.22 132 GLY A N 1
ATOM 714 C CA . GLY A 1 109 ? 12.607 -21.517 -13.292 1.00 23.96 132 GLY A CA 1
ATOM 715 C C . GLY A 1 109 ? 12.450 -21.773 -11.807 1.00 21.93 132 GLY A C 1
ATOM 716 O O . GLY A 1 109 ? 11.725 -21.008 -11.170 1.00 25.99 132 GLY A O 1
ATOM 717 N N . THR A 1 110 ? 13.094 -22.809 -11.265 1.00 20.09 133 THR A N 1
ATOM 718 C CA . THR A 1 110 ? 13.177 -23.022 -9.797 1.00 19.31 133 THR A CA 1
ATOM 719 C C . THR A 1 110 ? 14.608 -22.704 -9.368 1.00 17.77 133 THR A C 1
ATOM 720 O O . THR A 1 110 ? 15.485 -22.581 -10.230 1.00 18.11 133 THR A O 1
ATOM 724 N N . SER A 1 111 ? 14.815 -22.513 -8.079 1.00 18.20 134 SER A N 1
ATOM 725 C CA . SER A 1 111 ? 16.144 -22.148 -7.521 1.00 18.32 134 SER A CA 1
ATOM 726 C C . SER A 1 111 ? 17.128 -23.253 -7.905 1.00 16.13 134 SER A C 1
ATOM 727 O O . SER A 1 111 ? 16.721 -24.450 -7.883 1.00 17.00 134 SER A O 1
ATOM 730 N N . LEU A 1 112 ? 18.369 -22.888 -8.241 1.00 18.97 135 LEU A N 1
ATOM 731 C CA . LEU A 1 112 ? 19.454 -23.884 -8.344 1.00 16.80 135 LEU A CA 1
ATOM 732 C C . LEU A 1 112 ? 19.741 -24.400 -6.938 1.00 19.37 135 LEU A C 1
ATOM 733 O O . LEU A 1 112 ? 19.659 -23.639 -5.971 1.00 19.02 135 LEU A O 1
ATOM 738 N N . PRO A 1 113 ? 19.955 -25.730 -6.776 1.00 18.84 136 PRO A N 1
ATOM 739 C CA . PRO A 1 113 ? 20.033 -26.348 -5.448 1.00 19.81 136 PRO A CA 1
ATOM 740 C C . PRO A 1 113 ? 21.345 -26.179 -4.657 1.00 19.72 136 PRO A C 1
ATOM 741 O O . PRO A 1 113 ? 21.969 -27.152 -4.306 1.00 19.79 136 PRO A O 1
ATOM 745 N N . VAL A 1 114 ? 21.671 -24.943 -4.298 1.00 19.19 137 VAL A N 1
ATOM 746 C CA . VAL A 1 114 ? 22.888 -24.597 -3.498 1.00 18.97 137 VAL A CA 1
ATOM 747 C C . VAL A 1 114 ? 22.465 -24.080 -2.113 1.00 20.54 137 VAL A C 1
ATOM 748 O O . VAL A 1 114 ? 23.348 -23.609 -1.375 1.00 23.01 137 VAL A O 1
ATOM 752 N N . GLY A 1 115 ? 21.166 -24.138 -1.786 1.00 19.62 138 GLY A N 1
ATOM 753 C CA . GLY A 1 115 ? 20.645 -23.762 -0.459 1.00 19.69 138 GLY A CA 1
ATOM 754 C C . GLY A 1 115 ? 20.636 -22.253 -0.244 1.00 20.87 138 GLY A C 1
ATOM 755 O O . GLY A 1 115 ? 20.991 -21.493 -1.166 1.00 22.69 138 GLY A O 1
ATOM 756 N N . GLY A 1 116 ? 20.223 -21.820 0.941 1.00 21.64 139 GLY A N 1
ATOM 757 C CA . GLY A 1 116 ? 19.981 -20.400 1.259 1.00 21.54 139 GLY A CA 1
ATOM 758 C C . GLY A 1 116 ? 18.518 -20.148 1.590 1.00 20.46 139 GLY A C 1
ATOM 759 O O . GLY A 1 116 ? 17.625 -20.833 1.021 1.00 20.35 139 GLY A O 1
ATOM 760 N N . GLU A 1 117 ? 18.260 -19.194 2.480 1.00 24.07 140 GLU A N 1
ATOM 761 C CA . GLU A 1 117 ? 16.896 -18.646 2.740 1.00 23.77 140 GLU A CA 1
ATOM 762 C C . GLU A 1 117 ? 16.332 -18.132 1.403 1.00 19.78 140 GLU A C 1
ATOM 763 O O . GLU A 1 117 ? 17.138 -17.749 0.529 1.00 23.06 140 GLU A O 1
ATOM 769 N N . ASN A 1 118 ? 15.009 -18.147 1.224 1.00 18.30 141 ASN A N 1
ATOM 770 C CA . ASN A 1 118 ? 14.330 -17.646 -0.001 1.00 19.02 141 ASN A CA 1
ATOM 771 C C . ASN A 1 118 ? 14.801 -18.468 -1.215 1.00 17.94 141 ASN A C 1
ATOM 772 O O . ASN A 1 118 ? 15.078 -17.872 -2.282 1.00 20.48 141 ASN A O 1
ATOM 777 N N . THR A 1 119 ? 14.925 -19.789 -1.062 1.00 18.46 142 THR A N 1
ATOM 778 C CA . THR A 1 119 ? 15.191 -20.719 -2.193 1.00 18.00 142 THR A CA 1
ATOM 779 C C . THR A 1 119 ? 14.179 -21.872 -2.136 1.00 17.90 142 THR A C 1
ATOM 780 O O . THR A 1 119 ? 13.733 -22.277 -1.037 1.00 18.00 142 THR A O 1
ATOM 784 N N . HIS A 1 120 ? 13.766 -22.319 -3.303 1.00 15.58 143 HIS A N 1
ATOM 785 C CA . HIS A 1 120 ? 12.916 -23.515 -3.470 1.00 17.90 143 HIS A CA 1
ATOM 786 C C . HIS A 1 120 ? 13.296 -24.156 -4.802 1.00 18.36 143 HIS A C 1
ATOM 787 O O . HIS A 1 120 ? 12.776 -23.741 -5.844 1.00 19.35 143 HIS A O 1
ATOM 794 N N . SER A 1 121 ? 14.191 -25.120 -4.731 1.00 17.91 144 SER A N 1
ATOM 795 C CA . SER A 1 121 ? 14.631 -25.937 -5.876 1.00 19.73 144 SER A CA 1
ATOM 796 C C . SER A 1 121 ? 13.658 -27.099 -6.018 1.00 17.28 144 SER A C 1
ATOM 797 O O . SER A 1 121 ? 13.308 -27.731 -4.985 1.00 18.36 144 SER A O 1
ATOM 800 N N . VAL A 1 122 ? 13.284 -27.404 -7.253 1.00 17.21 145 VAL A N 1
ATOM 801 C CA . VAL A 1 122 ? 12.447 -28.594 -7.548 1.00 18.41 145 VAL A CA 1
ATOM 802 C C . VAL A 1 122 ? 13.308 -29.554 -8.363 1.00 15.68 145 VAL A C 1
ATOM 803 O O . VAL A 1 122 ? 13.881 -29.129 -9.383 1.00 17.87 145 VAL A O 1
ATOM 807 N N . LEU A 1 123 ? 13.410 -30.777 -7.872 1.00 16.97 146 LEU A N 1
ATOM 808 C CA . LEU A 1 123 ? 14.158 -31.894 -8.499 1.00 16.81 146 LEU A CA 1
ATOM 809 C C . LEU A 1 123 ? 13.141 -32.928 -9.000 1.00 15.54 146 LEU A C 1
ATOM 810 O O . LEU A 1 123 ? 12.455 -33.514 -8.170 1.00 16.96 146 LEU A O 1
ATOM 815 N N . SER A 1 124 ? 13.107 -33.167 -10.310 1.00 19.38 147 SER A N 1
ATOM 816 C CA . SER A 1 124 ? 12.108 -34.022 -11.002 1.00 19.93 147 SER A CA 1
ATOM 817 C C . SER A 1 124 ? 12.765 -35.347 -11.399 1.00 20.04 147 SER A C 1
ATOM 818 O O . SER A 1 124 ? 13.883 -35.294 -11.942 1.00 18.99 147 SER A O 1
ATOM 821 N N . ALA A 1 125 ? 12.056 -36.467 -11.214 1.00 19.15 148 ALA A N 1
ATOM 822 C CA . ALA A 1 125 ? 12.406 -37.776 -11.819 1.00 22.15 148 ALA A CA 1
ATOM 823 C C . ALA A 1 125 ? 11.165 -38.670 -11.913 1.00 20.76 148 ALA A C 1
ATOM 824 O O . ALA A 1 125 ? 10.171 -38.398 -11.202 1.00 23.96 148 ALA A O 1
ATOM 826 N N . HIS A 1 126 ? 11.253 -39.712 -12.745 1.00 22.93 149 HIS A N 1
ATOM 827 C CA . HIS A 1 126 ? 10.145 -40.645 -13.082 1.00 25.13 149 HIS A CA 1
ATOM 828 C C . HIS A 1 126 ? 9.859 -41.657 -11.960 1.00 26.73 149 HIS A C 1
ATOM 829 O O . HIS A 1 126 ? 10.788 -42.059 -11.225 1.00 26.64 149 HIS A O 1
ATOM 836 N N . THR A 1 127 ? 8.571 -41.998 -11.834 1.00 27.06 150 THR A N 1
ATOM 837 C CA . THR A 1 127 ? 8.005 -43.182 -11.145 1.00 27.41 150 THR A CA 1
ATOM 838 C C . THR A 1 127 ? 7.515 -44.133 -12.240 1.00 28.48 150 THR A C 1
ATOM 839 O O . THR A 1 127 ? 6.870 -43.629 -13.205 1.00 27.92 150 THR A O 1
ATOM 843 N N . GLY A 1 128 ? 7.831 -45.421 -12.113 1.00 26.87 151 GLY A N 1
ATOM 844 C CA . GLY A 1 128 ? 7.259 -46.516 -12.932 1.00 32.59 151 GLY A CA 1
ATOM 845 C C . GLY A 1 128 ? 7.874 -46.618 -14.319 1.00 35.19 151 GLY A C 1
ATOM 846 O O . GLY A 1 128 ? 7.170 -47.104 -15.228 1.00 34.31 151 GLY A O 1
ATOM 847 N N . LEU A 1 129 ? 9.140 -46.215 -14.512 1.00 33.15 152 LEU A N 1
ATOM 848 C CA . LEU A 1 129 ? 9.915 -46.636 -15.731 1.00 37.21 152 LEU A CA 1
ATOM 849 C C . LEU A 1 129 ? 10.264 -48.120 -15.579 1.00 43.30 152 LEU A C 1
ATOM 850 O O . LEU A 1 129 ? 10.441 -48.559 -14.426 1.00 45.03 152 LEU A O 1
ATOM 855 N N . ALA A 1 130 ? 10.408 -48.837 -16.703 1.00 46.72 153 ALA A N 1
ATOM 856 C CA . ALA A 1 130 ? 10.693 -50.292 -16.777 1.00 60.27 153 ALA A CA 1
ATOM 857 C C . ALA A 1 130 ? 11.861 -50.673 -15.843 1.00 62.76 153 ALA A C 1
ATOM 858 O O . ALA A 1 130 ? 11.584 -51.327 -14.810 1.00 69.65 153 ALA A O 1
ATOM 860 N N . ASN A 1 131 ? 13.097 -50.250 -16.155 1.00 57.73 154 ASN A N 1
ATOM 861 C CA . ASN A 1 131 ? 14.355 -50.889 -15.652 1.00 71.67 154 ASN A CA 1
ATOM 862 C C . ASN A 1 131 ? 15.051 -50.049 -14.556 1.00 61.20 154 ASN A C 1
ATOM 863 O O . ASN A 1 131 ? 16.118 -50.502 -14.075 1.00 54.67 154 ASN A O 1
ATOM 868 N N . GLN A 1 132 ? 14.505 -48.893 -14.149 1.00 61.06 155 GLN A N 1
ATOM 869 C CA . GLN A 1 132 ? 15.194 -47.980 -13.190 1.00 47.62 155 GLN A CA 1
ATOM 870 C C . GLN A 1 132 ? 14.179 -47.381 -12.211 1.00 37.70 155 GLN A C 1
ATOM 871 O O . GLN A 1 132 ? 13.097 -46.919 -12.652 1.00 38.57 155 GLN A O 1
ATOM 877 N N . LYS A 1 133 ? 14.525 -47.395 -10.920 1.00 32.75 156 LYS A N 1
ATOM 878 C CA . LYS A 1 133 ? 13.623 -46.968 -9.816 1.00 34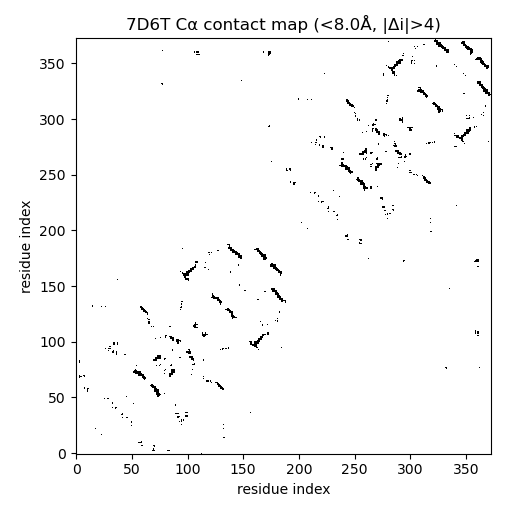.55 156 LYS A CA 1
ATOM 879 C C . LYS A 1 133 ? 13.443 -45.446 -9.882 1.00 26.81 156 LYS A C 1
ATOM 880 O O . LYS A 1 133 ? 12.270 -44.969 -9.887 1.00 27.34 156 LYS A O 1
ATOM 886 N N . LEU A 1 134 ? 14.552 -44.711 -9.987 1.00 25.18 157 LEU A N 1
ATOM 887 C CA . LEU A 1 134 ? 14.563 -43.224 -9.977 1.00 23.05 157 LEU A CA 1
ATOM 888 C C . LEU A 1 134 ? 13.732 -42.774 -8.771 1.00 19.97 157 LEU A C 1
ATOM 889 O O . LEU A 1 134 ? 14.130 -43.151 -7.653 1.00 23.80 157 LEU A O 1
ATOM 894 N N . PHE A 1 135 ? 12.615 -42.055 -8.950 1.00 19.54 158 PHE A N 1
ATOM 895 C CA . PHE A 1 135 ? 11.795 -41.562 -7.805 1.00 18.72 158 PHE A CA 1
ATOM 896 C C . PHE A 1 135 ? 10.564 -42.424 -7.554 1.00 19.29 158 PHE A C 1
ATOM 897 O O . PHE A 1 135 ? 9.696 -41.932 -6.791 1.00 21.87 158 PHE A O 1
ATOM 905 N N . THR A 1 136 ? 10.516 -43.663 -8.062 1.00 22.15 159 THR A N 1
ATOM 906 C CA . THR A 1 136 ? 9.380 -44.607 -7.832 1.00 23.62 159 THR A CA 1
ATOM 907 C C . THR A 1 136 ? 9.016 -44.631 -6.332 1.00 21.37 159 THR A C 1
ATOM 908 O O . THR A 1 136 ? 7.792 -44.606 -5.995 1.00 25.49 159 THR A O 1
ATOM 912 N N . ASP A 1 137 ? 10.015 -44.657 -5.449 1.00 19.92 160 ASP A N 1
ATOM 913 C CA . ASP A 1 137 ? 9.769 -44.894 -3.995 1.00 22.14 160 ASP A CA 1
ATOM 914 C C . ASP A 1 137 ? 9.706 -43.585 -3.194 1.00 19.30 160 ASP A C 1
ATOM 915 O O . ASP A 1 137 ? 9.574 -43.684 -1.949 1.00 16.84 160 ASP A O 1
ATOM 920 N N . ILE A 1 138 ? 9.644 -42.397 -3.806 1.00 18.11 161 ILE A N 1
ATOM 921 C CA . ILE A 1 138 ? 9.546 -41.154 -2.973 1.00 17.44 161 ILE A CA 1
ATOM 922 C C . ILE A 1 138 ? 8.155 -41.080 -2.334 1.00 15.81 161 ILE A C 1
ATOM 923 O O . ILE A 1 138 ? 8.014 -40.340 -1.315 1.00 16.09 161 ILE A O 1
ATOM 928 N N . ASP A 1 139 ? 7.171 -41.833 -2.856 1.00 16.18 162 ASP A N 1
ATOM 929 C CA . ASP A 1 139 ? 5.834 -41.933 -2.205 1.00 18.58 162 ASP A CA 1
ATOM 930 C C . ASP A 1 139 ? 5.941 -42.671 -0.864 1.00 17.62 162 ASP A C 1
ATOM 931 O O . ASP A 1 139 ? 4.910 -42.717 -0.178 1.00 21.67 162 ASP A O 1
ATOM 936 N N . LYS A 1 140 ? 7.098 -43.266 -0.516 1.00 17.58 163 LYS A N 1
ATOM 937 C CA . LYS A 1 140 ? 7.313 -43.956 0.787 1.00 18.21 163 LYS A CA 1
ATOM 938 C C . LYS A 1 140 ? 7.849 -42.969 1.829 1.00 16.92 163 LYS A C 1
ATOM 939 O O . LYS A 1 140 ? 7.873 -43.350 3.056 1.00 18.04 163 LYS A O 1
ATOM 945 N N . LEU A 1 141 ? 8.291 -41.783 1.403 1.00 16.98 164 LEU A N 1
ATOM 946 C CA . LEU A 1 141 ? 8.939 -40.794 2.321 1.00 15.82 164 LEU A CA 1
ATOM 947 C C . LEU A 1 141 ? 7.876 -40.144 3.218 1.00 17.05 164 LEU A C 1
ATOM 948 O O . LEU A 1 141 ? 6.705 -40.007 2.813 1.00 18.45 164 LEU A O 1
ATOM 953 N N . LYS A 1 142 ? 8.297 -39.803 4.428 1.00 18.34 165 LYS A N 1
ATOM 954 C CA . LYS A 1 142 ? 7.416 -39.283 5.506 1.00 19.06 165 LYS A CA 1
ATOM 955 C C . LYS A 1 142 ? 8.169 -38.167 6.203 1.00 17.04 165 LYS A C 1
ATOM 956 O O . LYS A 1 142 ? 9.443 -38.127 6.099 1.00 17.95 165 LYS A O 1
ATOM 962 N N . ASP A 1 143 ? 7.402 -37.352 6.924 1.00 17.19 166 ASP A N 1
ATOM 963 C CA . ASP A 1 143 ? 7.937 -36.303 7.810 1.00 18.00 166 ASP A CA 1
ATOM 964 C C . ASP A 1 143 ? 9.068 -36.904 8.662 1.00 18.47 166 ASP A C 1
ATOM 965 O O . ASP A 1 143 ? 8.827 -37.952 9.347 1.00 20.84 166 ASP A O 1
ATOM 970 N N . GLY A 1 144 ? 10.242 -36.273 8.606 1.00 17.87 167 GLY A N 1
ATOM 971 C CA . GLY A 1 144 ? 11.430 -36.628 9.415 1.00 20.35 167 GLY A CA 1
ATOM 972 C C . GLY A 1 144 ? 12.451 -37.462 8.648 1.00 19.37 167 GLY A C 1
ATOM 973 O O . GLY A 1 144 ? 13.549 -37.590 9.167 1.00 23.44 167 GLY A O 1
ATOM 974 N N . ASP A 1 145 ? 12.136 -37.961 7.446 1.00 18.59 168 ASP A N 1
ATOM 975 C CA . ASP A 1 145 ? 13.102 -38.621 6.519 1.00 20.71 168 ASP A CA 1
ATOM 976 C C . ASP A 1 145 ? 14.035 -37.555 5.935 1.00 16.68 168 ASP A C 1
ATOM 977 O O . ASP A 1 145 ? 13.588 -36.431 5.655 1.00 17.53 168 ASP A O 1
ATOM 982 N N . VAL A 1 146 ? 15.324 -37.876 5.799 1.00 18.29 169 VAL A N 1
ATOM 983 C CA . VAL A 1 146 ? 16.319 -36.882 5.312 1.00 17.39 169 VAL A CA 1
ATOM 984 C C . VAL A 1 146 ? 16.687 -37.241 3.874 1.00 18.30 169 VAL A C 1
ATOM 985 O O . VAL A 1 146 ? 16.525 -38.429 3.452 1.00 23.49 169 VAL A O 1
ATOM 989 N N . PHE A 1 147 ? 17.082 -36.233 3.107 1.00 17.34 170 PHE A N 1
ATOM 990 C CA . PHE A 1 147 ? 17.866 -36.457 1.878 1.00 15.50 170 PHE A CA 1
ATOM 991 C C . PHE A 1 147 ? 19.043 -35.491 1.866 1.00 16.72 170 PHE A C 1
ATOM 992 O O . PHE A 1 147 ? 18.966 -34.394 2.471 1.00 16.60 170 PHE A O 1
ATOM 1000 N N . TYR A 1 148 ? 20.083 -35.894 1.142 1.00 17.97 171 TYR A N 1
ATOM 1001 C CA . TYR A 1 148 ? 21.371 -35.165 1.066 1.00 17.39 171 TYR A CA 1
ATOM 1002 C C . TYR A 1 148 ? 21.623 -34.749 -0.383 1.00 19.80 171 TYR A C 1
ATOM 1003 O O . TYR A 1 148 ? 21.460 -35.586 -1.290 1.00 21.43 171 TYR A O 1
ATOM 1012 N N . LEU A 1 149 ? 21.986 -33.481 -0.596 1.00 18.29 172 LEU A N 1
ATOM 1013 C CA . LEU A 1 149 ? 22.449 -32.977 -1.909 1.00 18.77 172 LEU A CA 1
ATOM 1014 C C . LEU A 1 149 ? 23.948 -32.726 -1.791 1.00 19.60 172 LEU A C 1
ATOM 1015 O O . LEU A 1 149 ? 24.402 -32.203 -0.756 1.00 20.00 172 LEU A O 1
ATOM 1020 N N . HIS A 1 150 ? 24.673 -33.122 -2.822 1.00 18.07 173 HIS A N 1
ATOM 1021 C CA . HIS A 1 150 ? 26.110 -32.857 -3.002 1.00 21.28 173 HIS A CA 1
ATOM 1022 C C . HIS A 1 150 ? 26.168 -32.063 -4.309 1.00 19.79 173 HIS A C 1
ATOM 1023 O O . HIS A 1 150 ? 25.979 -32.681 -5.347 1.00 20.87 173 HIS A O 1
ATOM 1030 N N . ILE A 1 151 ? 26.234 -30.728 -4.223 1.00 21.84 174 ILE A N 1
ATOM 1031 C CA . ILE A 1 151 ? 26.146 -29.801 -5.384 1.00 23.66 174 ILE A CA 1
ATOM 1032 C C . ILE A 1 151 ? 27.370 -28.882 -5.343 1.00 23.39 174 ILE A C 1
ATOM 1033 O O . ILE A 1 151 ? 27.495 -28.144 -4.368 1.00 23.14 174 ILE A O 1
ATOM 1038 N N . LEU A 1 152 ? 28.255 -28.947 -6.344 1.00 26.57 175 LEU A N 1
ATOM 1039 C CA . LEU A 1 152 ? 29.383 -27.985 -6.503 1.00 31.80 175 LEU A CA 1
ATOM 1040 C C . LEU A 1 152 ? 30.163 -27.891 -5.169 1.00 30.00 175 LEU A C 1
ATOM 1041 O O . LEU A 1 152 ? 30.412 -26.769 -4.680 1.00 33.06 175 LEU A O 1
ATOM 1046 N N . LYS A 1 153 ? 30.494 -29.053 -4.586 1.00 31.21 176 LYS A N 1
ATOM 1047 C CA . LYS A 1 153 ? 31.326 -29.282 -3.356 1.00 31.81 176 LYS A CA 1
ATOM 1048 C C . LYS A 1 153 ? 30.609 -28.813 -2.084 1.00 28.00 176 LYS A C 1
ATOM 1049 O O . LYS A 1 153 ? 31.223 -28.909 -1.017 1.00 38.59 176 LYS A O 1
ATOM 1055 N N . LYS A 1 154 ? 29.336 -28.416 -2.164 1.00 26.37 177 LYS A N 1
ATOM 1056 C CA . LYS A 1 154 ? 28.497 -28.108 -0.969 1.00 26.26 177 LYS A CA 1
ATOM 1057 C C . LYS A 1 154 ? 27.759 -29.393 -0.575 1.00 25.72 177 LYS A C 1
ATOM 1058 O O . LYS A 1 154 ? 27.275 -30.082 -1.491 1.00 27.73 177 LYS A O 1
ATOM 1064 N N . ASP A 1 155 ? 27.708 -29.703 0.727 1.00 24.12 178 ASP A N 1
ATOM 1065 C CA . ASP A 1 155 ? 26.891 -30.799 1.314 1.00 23.34 178 ASP A CA 1
ATOM 1066 C C . ASP A 1 155 ? 25.692 -30.167 2.025 1.00 22.79 178 ASP A C 1
ATOM 1067 O O . ASP A 1 155 ? 25.907 -29.380 2.972 1.00 25.44 178 ASP A O 1
ATOM 1072 N N . LEU A 1 156 ? 24.484 -30.490 1.567 1.00 19.50 179 LEU A N 1
ATOM 1073 C CA . LEU A 1 156 ? 23.219 -29.904 2.094 1.00 21.72 179 LEU A CA 1
ATOM 1074 C C . LEU A 1 156 ? 22.349 -31.062 2.596 1.00 19.51 179 LEU A C 1
ATOM 1075 O O . LEU A 1 156 ? 22.228 -32.071 1.885 1.00 22.31 179 LEU A O 1
ATOM 1080 N N . ALA A 1 157 ? 21.769 -30.932 3.785 1.00 20.41 180 ALA A N 1
ATOM 1081 C CA . ALA A 1 157 ? 20.802 -31.899 4.342 1.00 19.22 180 ALA A CA 1
ATOM 1082 C C . ALA A 1 157 ? 19.416 -31.251 4.325 1.00 18.91 180 ALA A C 1
ATOM 1083 O O . ALA A 1 157 ? 19.338 -30.071 4.706 1.00 18.09 180 ALA A O 1
ATOM 1085 N N . TYR A 1 158 ? 18.387 -32.033 3.977 1.00 15.72 181 TYR A N 1
ATOM 1086 C CA . TYR A 1 158 ? 16.966 -31.607 3.927 1.00 18.69 181 TYR A CA 1
ATOM 1087 C C . TYR A 1 158 ? 16.156 -32.635 4.701 1.00 17.51 181 TYR A C 1
ATOM 1088 O O . TYR A 1 158 ? 16.461 -33.830 4.588 1.00 20.01 181 TYR A O 1
ATOM 1097 N N . LYS A 1 159 ? 15.204 -32.163 5.509 1.00 16.27 182 LYS A N 1
ATOM 1098 C CA . LYS A 1 159 ? 14.327 -33.061 6.274 1.00 18.37 182 LYS A CA 1
ATOM 1099 C C . LYS A 1 159 ? 12.908 -32.866 5.738 1.00 17.49 182 LYS A C 1
ATOM 1100 O O . LYS A 1 159 ? 12.453 -31.730 5.673 1.00 16.09 182 LYS A O 1
ATOM 1106 N N . VAL A 1 160 ? 12.261 -33.968 5.366 1.00 17.45 183 VAL A N 1
ATOM 1107 C CA . VAL A 1 160 ? 10.887 -33.959 4.806 1.00 14.78 183 VAL A CA 1
ATOM 1108 C C . VAL A 1 160 ? 9.936 -33.346 5.842 1.00 16.67 183 VAL A C 1
ATOM 1109 O O . VAL A 1 160 ? 9.980 -33.757 7.018 1.00 17.13 183 VAL A O 1
ATOM 1113 N N . ASN A 1 161 ? 9.126 -32.371 5.432 1.00 16.36 184 ASN A N 1
ATOM 1114 C CA . ASN A 1 161 ? 8.077 -31.868 6.356 1.00 17.97 184 ASN A CA 1
ATOM 1115 C C . ASN A 1 161 ? 6.764 -31.619 5.611 1.00 18.41 184 ASN A C 1
ATOM 1116 O O . ASN A 1 161 ? 5.862 -31.092 6.256 1.00 21.91 184 ASN A O 1
ATOM 1121 N N . GLN A 1 162 ? 6.647 -31.981 4.327 1.00 16.04 185 GLN A N 1
ATOM 1122 C CA . GLN A 1 162 ? 5.334 -31.899 3.649 1.00 16.95 185 GLN A CA 1
ATOM 1123 C C . GLN A 1 162 ? 5.286 -32.868 2.474 1.00 15.42 185 GLN A C 1
ATOM 1124 O O . GLN A 1 162 ? 6.298 -33.024 1.779 1.00 17.70 185 GLN A O 1
ATOM 1130 N N . ILE A 1 163 ? 4.128 -33.485 2.282 1.00 16.10 186 ILE A N 1
ATOM 1131 C CA . ILE A 1 163 ? 3.823 -34.239 1.041 1.00 15.50 186 ILE A CA 1
ATOM 1132 C C . ILE A 1 163 ? 2.613 -33.570 0.403 1.00 15.54 186 ILE A C 1
ATOM 1133 O O . ILE A 1 163 ? 1.648 -33.240 1.121 1.00 16.34 186 ILE A O 1
ATOM 1138 N N . LYS A 1 164 ? 2.656 -33.379 -0.910 1.00 16.32 187 LYS A N 1
ATOM 1139 C CA . LYS A 1 164 ? 1.488 -32.802 -1.605 1.00 16.41 187 LYS A CA 1
ATOM 1140 C C . LYS A 1 164 ? 1.298 -33.588 -2.886 1.00 16.66 187 LYS A C 1
ATOM 1141 O O . LYS A 1 164 ? 2.305 -33.965 -3.529 1.00 18.41 187 LYS A O 1
ATOM 1147 N N . VAL A 1 165 ? 0.047 -33.808 -3.263 1.00 16.19 188 VAL A N 1
ATOM 1148 C CA . VAL A 1 165 ? -0.289 -34.346 -4.607 1.00 17.26 188 VAL A CA 1
ATOM 1149 C C . VAL A 1 165 ? -1.188 -33.315 -5.277 1.00 20.39 188 VAL A C 1
ATOM 1150 O O . VAL A 1 165 ? -2.249 -33.009 -4.704 1.00 19.52 188 VAL A O 1
ATOM 1154 N N . VAL A 1 166 ? -0.786 -32.840 -6.455 1.00 18.24 189 VAL A N 1
ATOM 1155 C CA . VAL A 1 166 ? -1.398 -31.646 -7.103 1.00 19.42 189 VAL A CA 1
ATOM 1156 C C . VAL A 1 166 ? -1.628 -31.925 -8.599 1.00 17.10 189 VAL A C 1
ATOM 1157 O O . VAL A 1 166 ? -0.971 -32.798 -9.206 1.00 19.89 189 VAL A O 1
ATOM 1161 N N . HIS A 1 167 ? -2.558 -31.191 -9.166 1.00 19.78 190 HIS A N 1
ATOM 1162 C CA . HIS A 1 167 ? -2.745 -31.071 -10.636 1.00 18.21 190 HIS A CA 1
ATOM 1163 C C . HIS A 1 167 ? -1.494 -30.452 -11.254 1.00 19.53 190 HIS A C 1
ATOM 1164 O O . HIS A 1 167 ? -0.907 -29.535 -10.695 1.00 20.41 190 HIS A O 1
ATOM 1171 N N . PRO A 1 168 ? -1.080 -30.874 -12.465 1.00 19.53 191 PRO A N 1
ATOM 1172 C CA . PRO A 1 168 ? 0.111 -30.292 -13.101 1.00 21.75 191 PRO A CA 1
ATOM 1173 C C . PRO A 1 168 ? 0.124 -28.763 -13.250 1.00 22.37 191 PRO A C 1
ATOM 1174 O O . PRO A 1 168 ? 1.214 -28.193 -13.239 1.00 24.88 191 PRO A O 1
ATOM 1178 N N . ASP A 1 169 ? -1.056 -28.118 -13.340 1.00 23.97 192 ASP A N 1
ATOM 1179 C CA . ASP A 1 169 ? -1.179 -26.634 -13.422 1.00 29.30 192 ASP A CA 1
ATOM 1180 C C . ASP A 1 169 ? -0.572 -25.983 -12.173 1.00 26.79 192 ASP A C 1
ATOM 1181 O O . ASP A 1 169 ? -0.153 -24.827 -12.263 1.00 30.39 192 ASP A O 1
ATOM 1186 N N . GLU A 1 170 ? -0.524 -26.676 -11.042 1.00 26.42 193 GLU A N 1
ATOM 1187 C CA . GLU A 1 170 ? -0.027 -26.043 -9.791 1.00 25.70 193 GLU A CA 1
ATOM 1188 C C . GLU A 1 170 ? 1.507 -25.980 -9.799 1.00 28.00 193 GLU A C 1
ATOM 1189 O O . GLU A 1 170 ? 2.037 -25.223 -8.988 1.00 27.49 193 GLU A O 1
ATOM 1195 N N . ILE A 1 171 ? 2.212 -26.679 -10.700 1.00 25.10 194 ILE A N 1
ATOM 1196 C CA . ILE A 1 171 ? 3.712 -26.658 -10.675 1.00 25.97 194 ILE A CA 1
ATOM 1197 C C . ILE A 1 171 ? 4.187 -25.243 -11.043 1.00 29.25 194 ILE A C 1
ATOM 1198 O O . ILE A 1 171 ? 5.095 -24.753 -10.355 1.00 30.64 194 ILE A O 1
ATOM 1203 N N . ASP A 1 172 ? 3.585 -24.598 -12.057 1.00 33.18 195 ASP A N 1
ATOM 1204 C CA . ASP A 1 172 ? 3.905 -23.191 -12.455 1.00 31.16 195 ASP A CA 1
ATOM 1205 C C . ASP A 1 172 ? 3.524 -22.209 -11.330 1.00 31.27 195 ASP A C 1
ATOM 1206 O O . ASP A 1 172 ? 4.063 -21.069 -11.338 1.00 37.31 195 ASP A O 1
ATOM 1211 N N . GLU A 1 173 ? 2.641 -22.611 -10.404 1.00 35.81 196 GLU A N 1
ATOM 1212 C CA . GLU A 1 173 ? 2.178 -21.765 -9.261 1.00 38.05 196 GLU A CA 1
ATOM 1213 C C . GLU A 1 173 ? 3.075 -21.979 -8.034 1.00 34.16 196 GLU A C 1
ATOM 1214 O O . GLU A 1 173 ? 2.821 -21.297 -7.034 1.00 38.58 196 GLU A O 1
ATOM 1220 N N . LEU A 1 174 ? 4.084 -22.862 -8.080 1.00 29.98 197 LEU A N 1
ATOM 1221 C CA . LEU A 1 174 ? 4.923 -23.140 -6.880 1.00 34.31 197 LEU A CA 1
ATOM 1222 C C . LEU A 1 174 ? 5.683 -21.864 -6.510 1.00 37.09 197 LEU A C 1
ATOM 1223 O O . LEU A 1 174 ? 6.201 -21.167 -7.412 1.00 37.63 197 LEU A O 1
ATOM 1228 N N . LYS A 1 175 ? 5.696 -21.562 -5.216 1.00 36.43 198 LYS A N 1
ATOM 1229 C CA . LYS A 1 175 ? 6.197 -20.284 -4.669 1.00 38.92 198 LYS A CA 1
ATOM 1230 C C . LYS A 1 175 ? 7.507 -20.600 -3.939 1.00 35.45 198 LYS A C 1
ATOM 1231 O O . LYS A 1 175 ? 7.642 -21.731 -3.391 1.00 31.48 198 LYS A O 1
ATOM 1237 N N . ILE A 1 176 ? 8.465 -19.670 -4.001 1.00 26.30 199 ILE A N 1
ATOM 1238 C CA . ILE A 1 176 ? 9.543 -19.557 -2.989 1.00 25.45 199 ILE A CA 1
ATOM 1239 C C . ILE A 1 176 ? 8.886 -18.961 -1.735 1.00 31.93 199 ILE A C 1
ATOM 1240 O O . ILE A 1 176 ? 8.237 -17.881 -1.853 1.00 32.11 199 ILE A O 1
ATOM 1245 N N . SER A 1 177 ? 8.968 -19.671 -0.604 1.00 28.70 200 SER A N 1
ATOM 1246 C CA . SER A 1 177 ? 8.480 -19.213 0.721 1.00 32.45 200 SER A CA 1
ATOM 1247 C C . SER A 1 177 ? 9.512 -18.279 1.362 1.00 32.11 200 SER A C 1
ATOM 1248 O O . SER A 1 177 ? 10.723 -18.643 1.414 1.00 26.61 200 SER A O 1
ATOM 1251 N N . ASP A 1 178 ? 9.042 -17.121 1.833 1.00 30.81 201 ASP A N 1
ATOM 1252 C CA . ASP A 1 178 ? 9.855 -16.111 2.560 1.00 31.74 201 ASP A CA 1
ATOM 1253 C C . ASP A 1 178 ? 10.607 -16.806 3.707 1.00 27.80 201 ASP A C 1
ATOM 1254 O O . ASP A 1 178 ? 9.961 -17.521 4.521 1.00 27.77 201 ASP A O 1
ATOM 1259 N N . ASP A 1 179 ? 11.935 -16.626 3.730 1.00 27.01 202 ASP A N 1
ATOM 1260 C CA . ASP A 1 179 ? 12.877 -17.039 4.809 1.00 30.94 202 ASP A CA 1
ATOM 1261 C C . ASP A 1 179 ? 12.925 -18.567 4.945 1.00 25.41 202 ASP A C 1
ATOM 1262 O O . ASP A 1 179 ? 13.377 -19.054 5.986 1.00 33.95 202 ASP A O 1
ATOM 1267 N N . LYS A 1 180 ? 12.515 -19.296 3.917 1.00 23.58 203 LYS A N 1
ATOM 1268 C CA . LYS A 1 180 ? 12.601 -20.776 3.901 1.00 18.64 203 LYS A CA 1
ATOM 1269 C C . LYS A 1 180 ? 13.662 -21.221 2.897 1.00 18.07 203 LYS A C 1
ATOM 1270 O O . LYS A 1 180 ? 13.750 -20.645 1.790 1.00 17.73 203 LYS A O 1
ATOM 1276 N N . ASP A 1 181 ? 14.337 -22.313 3.249 1.00 18.84 204 ASP A N 1
ATOM 1277 C CA . ASP A 1 181 ? 15.270 -23.062 2.375 1.00 16.43 204 ASP A CA 1
ATOM 1278 C C . ASP A 1 181 ? 14.616 -24.426 2.124 1.00 15.73 204 ASP A C 1
ATOM 1279 O O . ASP A 1 181 ? 14.731 -25.293 2.997 1.00 18.99 204 ASP A O 1
ATOM 1284 N N . TYR A 1 182 ? 13.931 -24.578 0.983 1.00 14.71 205 TYR A N 1
ATOM 1285 C CA . TYR A 1 182 ? 13.173 -25.794 0.622 1.00 14.81 205 TYR A CA 1
ATOM 1286 C C . TYR A 1 182 ? 13.781 -26.456 -0.605 1.00 14.16 205 TYR A C 1
ATOM 1287 O O . TYR A 1 182 ? 14.239 -25.764 -1.555 1.00 16.59 205 TYR A O 1
ATOM 1296 N N . VAL A 1 183 ? 13.737 -27.783 -0.606 1.00 15.08 206 VAL A N 1
ATOM 1297 C CA . VAL A 1 183 ? 13.909 -28.556 -1.866 1.00 15.63 206 VAL A CA 1
ATOM 1298 C C . VAL A 1 183 ? 12.741 -29.535 -1.959 1.00 14.97 206 VAL A C 1
ATOM 1299 O O . VAL A 1 183 ? 12.507 -30.287 -0.983 1.00 16.68 206 VAL A O 1
ATOM 1303 N N . THR A 1 184 ? 12.038 -29.501 -3.099 1.00 14.51 207 THR A N 1
ATOM 1304 C CA . THR A 1 184 ? 10.941 -30.442 -3.413 1.00 15.65 207 THR A CA 1
ATOM 1305 C C . THR A 1 184 ? 11.443 -31.524 -4.384 1.00 14.50 207 THR A C 1
ATOM 1306 O O . THR A 1 184 ? 12.012 -31.183 -5.408 1.00 16.88 207 THR A O 1
ATOM 1310 N N . LEU A 1 185 ? 11.151 -32.781 -4.054 1.00 16.16 208 LEU A N 1
ATOM 1311 C CA . LEU A 1 185 ? 11.265 -33.958 -4.940 1.00 16.26 208 LEU A CA 1
ATOM 1312 C C . LEU A 1 185 ? 9.917 -34.138 -5.649 1.00 15.09 208 LEU A C 1
ATOM 1313 O O . LEU A 1 185 ? 8.877 -34.284 -4.967 1.00 15.63 208 LEU A O 1
ATOM 1318 N N . LEU A 1 186 ? 9.929 -34.026 -6.973 1.00 16.31 209 LEU A N 1
ATOM 1319 C CA . LEU A 1 186 ? 8.710 -34.076 -7.803 1.00 17.59 209 LEU A CA 1
ATOM 1320 C C . LEU A 1 186 ? 8.747 -35.351 -8.635 1.00 17.83 209 LEU A C 1
ATOM 1321 O O . LEU A 1 186 ? 9.784 -35.624 -9.280 1.00 18.42 209 LEU A O 1
ATOM 1326 N N . THR A 1 187 ? 7.634 -36.078 -8.681 1.00 16.95 210 THR A N 1
ATOM 1327 C CA . THR A 1 187 ? 7.449 -37.198 -9.640 1.00 18.54 210 THR A CA 1
ATOM 1328 C C . THR A 1 187 ? 5.996 -37.184 -10.128 1.00 18.96 210 THR A C 1
ATOM 1329 O O . THR A 1 187 ? 5.150 -36.421 -9.540 1.00 17.43 210 THR A O 1
ATOM 1333 N N . CYS A 1 188 ? 5.709 -37.967 -11.173 1.00 19.89 211 CYS A N 1
ATOM 1334 C CA . CYS A 1 188 ? 4.322 -38.146 -11.674 1.00 18.53 211 CYS A CA 1
ATOM 1335 C C . CYS A 1 188 ? 3.646 -39.213 -10.815 1.00 18.35 211 CYS A C 1
ATOM 1336 O O . CYS A 1 188 ? 4.355 -40.083 -10.247 1.00 19.22 211 CYS A O 1
ATOM 1339 N N . TYR A 1 189 ? 2.324 -39.096 -10.657 1.00 16.74 212 TYR A N 1
ATOM 1340 C CA . TYR A 1 189 ? 1.515 -39.918 -9.728 1.00 18.88 212 TYR A CA 1
ATOM 1341 C C . TYR A 1 189 ? 0.101 -40.025 -10.299 1.00 19.05 212 TYR A C 1
ATOM 1342 O O . TYR A 1 189 ? -0.347 -39.096 -10.976 1.00 19.73 212 TYR A O 1
ATOM 1351 N N . PRO A 1 190 ? -0.685 -41.103 -10.044 1.00 18.96 213 PRO A N 1
ATOM 1352 C CA . PRO A 1 190 ? -0.229 -42.346 -9.423 1.00 19.72 213 PRO A CA 1
ATOM 1353 C C . PRO A 1 190 ? 0.527 -43.264 -10.394 1.00 22.06 213 PRO A C 1
ATOM 1354 O O . PRO A 1 190 ? 0.572 -42.988 -11.600 1.00 20.39 213 PRO A O 1
ATOM 1358 N N . TYR A 1 191 ? 1.105 -44.339 -9.845 1.00 25.19 214 TYR A N 1
ATOM 1359 C CA . TYR A 1 191 ? 1.967 -45.278 -10.603 1.00 24.40 214 TYR A CA 1
ATOM 1360 C C . TYR A 1 191 ? 1.234 -45.675 -11.893 1.00 22.93 214 TYR A C 1
ATOM 1361 O O . TYR A 1 191 ? 0.040 -46.111 -11.826 1.00 20.98 214 TYR A O 1
ATOM 1370 N N . GLY A 1 192 ? 1.879 -45.488 -13.053 1.00 18.32 215 GLY A N 1
ATOM 1371 C CA . GLY A 1 192 ? 1.316 -45.972 -14.329 1.00 23.56 215 GLY A CA 1
ATOM 1372 C C . GLY A 1 192 ? 0.189 -45.117 -14.907 1.00 22.37 215 GLY A C 1
ATOM 1373 O O . GLY A 1 192 ? -0.398 -45.526 -15.964 1.00 21.91 215 GLY A O 1
ATOM 1374 N N . ILE A 1 193 ? -0.161 -44.011 -14.252 1.00 17.68 216 ILE A N 1
ATOM 1375 C CA . ILE A 1 193 ? -1.283 -43.118 -14.655 1.00 17.10 216 ILE A CA 1
ATOM 1376 C C . ILE A 1 193 ? -0.729 -41.696 -14.851 1.00 16.24 216 ILE A C 1
ATOM 1377 O O . ILE A 1 193 ? -0.931 -41.132 -15.904 1.00 18.19 216 ILE A O 1
ATOM 1382 N N . ASN A 1 194 ? -0.017 -41.143 -13.878 1.00 17.22 217 ASN A N 1
ATOM 1383 C CA . ASN A 1 194 ? 0.849 -39.967 -14.100 1.00 18.74 217 ASN A CA 1
ATOM 1384 C C . ASN A 1 194 ? 0.031 -38.714 -14.413 1.00 19.31 217 ASN A C 1
ATOM 1385 O O . ASN A 1 194 ? 0.609 -37.810 -15.005 1.00 19.26 217 ASN A O 1
ATOM 1390 N N . THR A 1 195 ? -1.201 -38.582 -13.895 1.00 16.79 218 THR A N 1
ATOM 1391 C CA . THR A 1 195 ? -2.050 -37.382 -14.160 1.00 16.93 218 THR A CA 1
ATOM 1392 C C . THR A 1 195 ? -1.815 -36.290 -13.103 1.00 18.39 218 THR A C 1
ATOM 1393 O O . THR A 1 195 ? -2.177 -35.110 -13.392 1.00 17.08 218 THR A O 1
ATOM 1397 N N . GLU A 1 196 ? -1.262 -36.651 -11.937 1.00 17.51 219 GLU A N 1
ATOM 1398 C CA . GLU A 1 196 ? -0.921 -35.690 -10.860 1.00 17.22 219 GLU A CA 1
ATOM 1399 C C . GLU A 1 196 ? 0.592 -35.631 -10.661 1.00 16.20 219 GLU A C 1
ATOM 1400 O O . GLU A 1 196 ? 1.336 -36.391 -11.298 1.00 15.92 219 GLU A O 1
ATOM 1406 N N . ARG A 1 197 ? 1.017 -34.693 -9.814 1.00 16.82 220 ARG A N 1
ATOM 1407 C CA . ARG A 1 197 ? 2.438 -34.526 -9.471 1.00 16.03 220 ARG A CA 1
ATOM 1408 C C . ARG A 1 197 ? 2.524 -34.714 -7.972 1.00 15.85 220 ARG A C 1
ATOM 1409 O O . ARG A 1 197 ? 1.790 -34.007 -7.237 1.00 18.72 220 ARG A O 1
ATOM 1417 N N . LEU A 1 198 ? 3.381 -35.644 -7.563 1.00 15.35 221 LEU A N 1
ATOM 1418 C CA . LEU A 1 198 ? 3.696 -35.890 -6.142 1.00 16.49 221 LEU A CA 1
ATOM 1419 C C . LEU A 1 198 ? 4.878 -35.000 -5.784 1.00 16.40 221 LEU A C 1
ATOM 1420 O O . LEU A 1 198 ? 5.895 -35.088 -6.470 1.00 15.03 221 LEU A O 1
ATOM 1425 N N . LEU A 1 199 ? 4.747 -34.227 -4.709 1.00 16.80 222 LEU A N 1
ATOM 1426 C CA . LEU A 1 199 ? 5.755 -33.219 -4.280 1.00 15.09 222 LEU A CA 1
ATOM 1427 C C . LEU A 1 199 ? 6.163 -33.558 -2.841 1.00 15.98 222 LEU A C 1
ATOM 1428 O O . LEU A 1 199 ? 5.311 -33.414 -1.926 1.00 16.05 222 LEU A O 1
ATOM 1433 N N . VAL A 1 200 ? 7.404 -34.002 -2.629 1.00 13.20 223 VAL A N 1
ATOM 1434 C CA . VAL A 1 200 ? 7.885 -34.306 -1.259 1.00 13.98 223 VAL A CA 1
ATOM 1435 C C . VAL A 1 200 ? 8.808 -33.146 -0.890 1.00 14.95 223 VAL A C 1
ATOM 1436 O O . VAL A 1 200 ? 9.887 -33.008 -1.537 1.00 15.81 223 VAL A O 1
ATOM 1440 N N . ARG A 1 201 ? 8.391 -32.309 0.062 1.00 15.49 224 ARG A N 1
ATOM 1441 C CA . ARG A 1 201 ? 9.154 -31.077 0.421 1.00 15.47 224 ARG A CA 1
ATOM 1442 C C . ARG A 1 201 ? 10.083 -31.353 1.607 1.00 15.04 224 ARG A C 1
ATOM 1443 O O . ARG A 1 201 ? 9.605 -31.719 2.682 1.00 17.18 224 ARG A O 1
ATOM 1451 N N . GLY A 1 202 ? 11.368 -31.085 1.419 1.00 15.13 225 GLY A N 1
ATOM 1452 C CA . GLY A 1 202 ? 12.365 -31.058 2.493 1.00 15.79 225 GLY A CA 1
ATOM 1453 C C . GLY A 1 202 ? 12.718 -29.631 2.872 1.00 14.98 225 G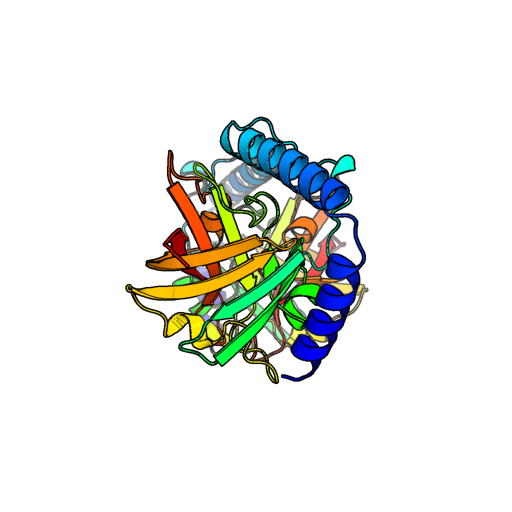LY A C 1
ATOM 1454 O O . GLY A 1 202 ? 12.687 -28.743 2.013 1.00 14.63 225 GLY A O 1
ATOM 1455 N N . GLU A 1 203 ? 13.043 -29.407 4.138 1.00 18.15 226 GLU A N 1
ATOM 1456 C CA . GLU A 1 203 ? 13.522 -28.095 4.628 1.00 17.02 226 GLU A CA 1
ATOM 1457 C C . GLU A 1 203 ? 14.950 -28.305 5.123 1.00 16.44 226 GLU A C 1
ATOM 1458 O O . GLU A 1 203 ? 15.214 -29.328 5.772 1.00 15.65 226 GLU A O 1
ATOM 1464 N N . ARG A 1 204 ? 15.807 -27.330 4.868 1.00 18.48 227 ARG A N 1
ATOM 1465 C CA . ARG A 1 204 ? 17.224 -27.375 5.261 1.00 16.95 227 ARG A CA 1
ATOM 1466 C C . ARG A 1 204 ? 17.337 -27.720 6.759 1.00 16.96 227 ARG A C 1
ATOM 1467 O O . ARG A 1 204 ? 16.596 -27.150 7.603 1.00 18.65 227 ARG A O 1
ATOM 1475 N N . THR A 1 205 ? 18.246 -28.626 7.078 1.00 18.68 228 THR A N 1
ATOM 1476 C CA . THR A 1 205 ? 18.530 -29.093 8.456 1.00 21.24 228 THR A CA 1
ATOM 1477 C C . THR A 1 205 ? 20.056 -29.235 8.608 1.00 23.42 228 THR A C 1
ATOM 1478 O O . THR A 1 205 ? 20.752 -29.176 7.592 1.00 24.31 228 THR A O 1
ATOM 1482 N N . ASP A 1 206 ? 20.540 -29.459 9.831 1.00 30.18 229 ASP A N 1
ATOM 1483 C CA . ASP A 1 206 ? 21.987 -29.668 10.140 1.00 38.88 229 ASP A CA 1
ATOM 1484 C C . ASP A 1 206 ? 22.459 -31.013 9.550 1.00 43.99 229 ASP A C 1
ATOM 1485 O O . ASP A 1 206 ? 21.754 -32.019 9.752 1.00 53.89 229 ASP A O 1
ATOM 1490 N N . LEU A 1 207 ? 23.627 -31.042 8.880 1.00 53.69 230 LEU A N 1
ATOM 1491 C CA . LEU A 1 207 ? 24.226 -32.247 8.207 1.00 44.38 230 LEU A CA 1
ATOM 1492 C C . LEU A 1 207 ? 24.278 -33.443 9.172 1.00 53.74 230 LEU A C 1
ATOM 1493 O O . LEU A 1 207 ? 24.582 -33.215 10.366 1.00 61.98 230 LEU A O 1
ATOM 1498 N N . ALA B 1 23 ? -21.032 -45.802 -25.957 1.00 50.51 46 ALA B N 1
ATOM 1499 C CA . ALA B 1 23 ? -19.857 -45.626 -26.877 1.00 58.29 46 ALA B CA 1
ATOM 1500 C C . ALA B 1 23 ? -20.353 -45.250 -28.291 1.00 50.89 46 ALA B C 1
ATOM 1501 O O . ALA B 1 23 ? -20.230 -44.051 -28.686 1.00 47.28 46 ALA B O 1
ATOM 1503 N N . VAL B 1 24 ? -20.897 -46.232 -29.022 1.00 57.36 47 VAL B N 1
ATOM 1504 C CA . VAL B 1 24 ? -21.805 -46.056 -30.201 1.00 55.21 47 VAL B CA 1
ATOM 1505 C C . VAL B 1 24 ? -23.041 -45.270 -29.728 1.00 46.69 47 VAL B C 1
ATOM 1506 O O . VAL B 1 24 ? -23.511 -44.392 -30.486 1.00 48.44 47 VAL B O 1
ATOM 1510 N N . SER B 1 25 ? -23.560 -45.585 -28.533 1.00 48.67 48 SER B N 1
ATOM 1511 C CA . SER B 1 25 ? -24.808 -44.984 -27.985 1.00 44.57 48 SER B CA 1
ATOM 1512 C C . SER B 1 25 ? -24.515 -43.561 -27.493 1.00 35.94 48 SER B C 1
ATOM 1513 O O . SER B 1 25 ? -25.408 -42.749 -27.603 1.00 35.49 48 SER B O 1
ATOM 1516 N N . THR B 1 26 ? -23.308 -43.263 -26.978 1.00 35.33 49 THR B N 1
ATOM 1517 C CA . THR B 1 26 ? -22.901 -41.877 -26.603 1.00 32.22 49 THR B CA 1
ATOM 1518 C C . THR B 1 26 ? -22.972 -41.024 -27.876 1.00 25.62 49 THR B C 1
ATOM 1519 O O . THR B 1 26 ? -23.545 -39.934 -27.822 1.00 29.55 49 THR B O 1
ATOM 1523 N N . ILE B 1 27 ? -22.439 -41.526 -28.999 1.00 27.67 50 ILE B N 1
ATOM 1524 C CA . ILE B 1 27 ? -22.437 -40.776 -30.288 1.00 28.54 50 ILE B CA 1
ATOM 1525 C C . ILE B 1 27 ? -23.884 -40.700 -30.780 1.00 27.00 50 ILE B C 1
ATOM 1526 O O . ILE B 1 27 ? -24.264 -39.646 -31.273 1.00 28.97 50 ILE B O 1
ATOM 1531 N N . SER B 1 28 ? -24.644 -41.790 -30.632 1.00 33.49 51 SER B N 1
ATOM 1532 C CA . SER B 1 28 ? -26.070 -41.868 -31.036 1.00 32.16 51 SER B CA 1
ATOM 1533 C C . SER B 1 28 ? -26.862 -40.814 -30.254 1.00 32.36 51 SER B C 1
ATOM 1534 O O . SER B 1 28 ? -27.616 -40.068 -30.901 1.00 33.37 51 SER B O 1
ATOM 1537 N N . ASP B 1 29 ? -26.665 -40.746 -28.921 1.00 33.66 52 ASP B N 1
ATOM 1538 C CA . ASP B 1 29 ? -27.386 -39.809 -28.013 1.00 33.57 52 ASP B CA 1
ATOM 1539 C C . ASP B 1 29 ? -27.031 -38.383 -28.434 1.00 37.25 52 ASP B C 1
ATOM 1540 O O . ASP B 1 29 ? -27.931 -37.533 -28.396 1.00 42.41 52 ASP B O 1
ATOM 1545 N N . TYR B 1 30 ? -25.753 -38.146 -28.788 1.00 34.88 53 TYR B N 1
ATOM 1546 C CA . TYR B 1 30 ? -25.243 -36.830 -29.242 1.00 28.15 53 TYR B CA 1
ATOM 1547 C C . TYR B 1 30 ? -25.946 -36.438 -30.553 1.00 28.35 53 TYR B C 1
ATOM 1548 O O . TYR B 1 30 ? -26.403 -35.307 -30.630 1.00 31.17 53 TYR B O 1
ATOM 1557 N N . THR B 1 31 ? -25.975 -37.330 -31.554 1.00 33.20 54 THR B N 1
ATOM 1558 C CA . THR B 1 31 ? -26.531 -37.093 -32.916 1.00 34.04 54 THR B CA 1
ATOM 1559 C C . THR B 1 31 ? -28.025 -36.736 -32.779 1.00 36.61 54 THR B C 1
ATOM 1560 O O . THR B 1 31 ? -28.463 -35.772 -33.453 1.00 42.60 54 THR B O 1
ATOM 1564 N N . GLU B 1 32 ? -28.764 -37.455 -31.921 1.00 37.42 55 GLU B N 1
ATOM 1565 C CA . GLU B 1 32 ? -30.212 -37.216 -31.613 1.00 37.55 55 GLU B CA 1
ATOM 1566 C C . GLU B 1 32 ? -30.381 -35.807 -31.018 1.00 37.62 55 GLU B C 1
ATOM 1567 O O . GLU B 1 32 ? -31.240 -35.062 -31.518 1.00 42.99 55 GLU B O 1
ATOM 1573 N N . LYS B 1 33 ? -29.600 -35.479 -29.979 1.00 41.76 56 LYS B N 1
ATOM 1574 C CA . LYS B 1 33 ? -29.650 -34.181 -29.241 1.00 39.97 56 LYS B CA 1
ATOM 1575 C C . LYS B 1 33 ? -29.344 -33.014 -30.196 1.00 37.31 56 LYS B C 1
ATOM 1576 O O . LYS B 1 33 ? -30.121 -32.046 -30.207 1.00 41.77 56 LYS B O 1
ATOM 1582 N N . ILE B 1 34 ? -28.228 -33.064 -30.931 1.00 34.45 57 ILE B N 1
ATOM 1583 C CA . ILE B 1 34 ? -27.758 -31.908 -31.759 1.00 38.35 57 ILE B CA 1
ATOM 1584 C C 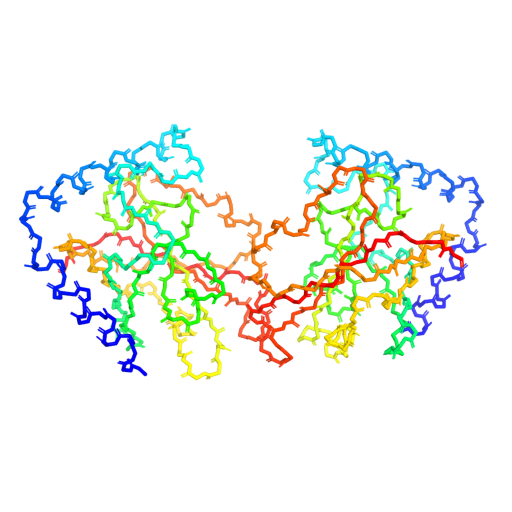. ILE B 1 34 ? -28.774 -31.668 -32.893 1.00 41.64 57 ILE B C 1
ATOM 1585 O O . ILE B 1 34 ? -29.007 -30.495 -33.220 1.00 39.22 57 ILE B O 1
ATOM 1590 N N . ASN B 1 35 ? -29.374 -32.732 -33.451 1.00 43.69 58 ASN B N 1
ATOM 1591 C CA . ASN B 1 35 ? -30.320 -32.636 -34.602 1.00 49.03 58 ASN B CA 1
ATOM 1592 C C . ASN B 1 35 ? -31.677 -32.065 -34.144 1.00 48.49 58 ASN B C 1
ATOM 1593 O O . ASN B 1 35 ? -32.447 -31.663 -35.043 1.00 54.44 58 ASN B O 1
ATOM 1598 N N . ASN B 1 36 ? -31.958 -32.008 -32.831 1.00 43.70 59 ASN B N 1
ATOM 1599 C CA . ASN B 1 36 ? -33.213 -31.445 -32.249 1.00 48.01 59 ASN B CA 1
ATOM 1600 C C . ASN B 1 36 ? -33.008 -29.994 -31.798 1.00 41.11 59 ASN B C 1
ATOM 1601 O O . ASN B 1 36 ? -34.012 -29.360 -31.460 1.00 51.38 59 ASN B O 1
ATOM 1606 N N . VAL B 1 37 ? -31.782 -29.460 -31.823 1.00 42.73 60 VAL B N 1
ATOM 1607 C CA . VAL B 1 37 ? -31.512 -28.024 -31.490 1.00 41.01 60 VAL B CA 1
ATOM 1608 C C . VAL B 1 37 ? -31.886 -27.170 -32.718 1.00 43.07 60 VAL B C 1
ATOM 1609 O O . VAL B 1 37 ? -31.551 -27.587 -33.837 1.00 46.93 60 VAL B O 1
ATOM 1613 N N . LYS B 1 38 ? -32.493 -25.995 -32.503 1.00 44.37 61 LYS B N 1
ATOM 1614 C CA . LYS B 1 38 ? -32.804 -24.994 -33.567 1.00 43.46 61 LYS B CA 1
ATOM 1615 C C . LYS B 1 38 ? -31.494 -24.543 -34.234 1.00 41.95 61 LYS B C 1
ATOM 1616 O O . LYS B 1 38 ? -30.509 -24.329 -33.498 1.00 41.41 61 LYS B O 1
ATOM 1622 N N . ASP B 1 39 ? -31.477 -24.434 -35.573 1.00 36.99 62 ASP B N 1
ATOM 1623 C CA . ASP B 1 39 ? -30.289 -24.022 -36.381 1.00 45.27 62 ASP B CA 1
ATOM 1624 C C . ASP B 1 39 ? -29.695 -22.735 -35.794 1.00 38.36 62 ASP B C 1
ATOM 1625 O O . ASP B 1 39 ? -28.454 -22.645 -35.714 1.00 40.48 62 ASP B O 1
ATOM 1630 N N . GLU B 1 40 ? -30.565 -21.801 -35.395 1.00 41.53 63 GLU B N 1
ATOM 1631 C CA . GLU B 1 40 ? -30.224 -20.478 -34.798 1.00 46.33 63 GLU B CA 1
ATOM 1632 C C . GLU B 1 40 ? -29.253 -20.709 -33.629 1.00 45.39 63 GLU B C 1
ATOM 1633 O O . GLU B 1 40 ? -28.191 -20.052 -33.581 1.00 39.66 63 GLU B O 1
ATOM 1639 N N . GLU B 1 41 ? -29.602 -21.628 -32.722 1.00 40.78 64 GLU B N 1
ATOM 1640 C CA . GLU B 1 41 ? -28.918 -21.781 -31.412 1.00 38.42 64 GLU B CA 1
ATOM 1641 C C . GLU B 1 41 ? -27.594 -22.516 -31.631 1.00 31.67 64 GLU B C 1
ATOM 1642 O O . GLU B 1 41 ? -26.658 -22.217 -30.895 1.00 28.79 64 GLU B O 1
ATOM 1648 N N . VAL B 1 42 ? -27.508 -23.389 -32.640 1.00 32.01 65 VAL B N 1
ATOM 1649 C CA . VAL B 1 42 ? -26.233 -24.047 -33.060 1.00 29.56 65 VAL B CA 1
ATOM 1650 C C . VAL B 1 42 ? -25.321 -22.962 -33.658 1.00 29.80 65 VAL B C 1
ATOM 1651 O O . VAL B 1 42 ? -24.180 -22.862 -33.199 1.00 26.86 65 VAL B O 1
ATOM 1655 N N . ASP B 1 43 ? -25.800 -22.181 -34.642 1.00 28.43 66 ASP B N 1
ATOM 1656 C CA . ASP B 1 43 ? -25.042 -21.040 -35.244 1.00 31.97 66 ASP B CA 1
ATOM 1657 C C . ASP B 1 43 ? -24.543 -20.122 -34.114 1.00 27.84 66 ASP B C 1
ATOM 1658 O O . ASP B 1 43 ? -23.376 -19.723 -34.151 1.00 27.12 66 ASP B O 1
ATOM 1663 N N . ASP B 1 44 ? -25.398 -19.809 -33.131 1.00 27.99 67 ASP B N 1
ATOM 1664 C CA . ASP B 1 44 ? -25.064 -18.888 -32.006 1.00 30.51 67 ASP B CA 1
ATOM 1665 C C . ASP B 1 44 ? -23.929 -19.500 -31.177 1.00 30.07 67 ASP B C 1
ATOM 1666 O O . ASP B 1 44 ? -22.971 -18.767 -30.837 1.00 27.15 67 ASP B O 1
ATOM 1671 N N . LEU B 1 45 ? -24.027 -20.796 -30.860 1.00 25.45 68 LEU B N 1
ATOM 1672 C CA . LEU B 1 45 ? -22.965 -21.511 -30.109 1.00 24.37 68 LEU B CA 1
ATOM 1673 C C . LEU B 1 45 ? -21.655 -21.479 -30.912 1.00 21.74 68 LEU B C 1
ATOM 1674 O O . LEU B 1 45 ? -20.634 -21.212 -30.290 1.00 24.98 68 LEU B O 1
ATOM 1679 N N . ILE B 1 46 ? -21.681 -21.729 -32.237 1.00 22.78 69 ILE B N 1
ATOM 1680 C CA . ILE B 1 46 ? -20.448 -21.778 -33.093 1.00 23.51 69 ILE B CA 1
ATOM 1681 C C . ILE B 1 46 ? -19.818 -20.376 -33.085 1.00 21.99 69 ILE B C 1
ATOM 1682 O O . ILE B 1 46 ? -18.602 -20.277 -32.969 1.00 23.16 69 ILE B O 1
ATOM 1687 N N . LYS B 1 47 ? -20.624 -19.318 -33.213 1.00 24.45 70 LYS B N 1
ATOM 1688 C CA . LYS B 1 47 ? -20.134 -17.913 -33.140 1.00 24.30 70 LYS B CA 1
ATOM 1689 C C . LYS B 1 47 ? -19.433 -17.673 -31.803 1.00 22.44 70 LYS B C 1
ATOM 1690 O O . LYS B 1 47 ? -18.337 -17.084 -31.803 1.00 25.71 70 LYS B O 1
ATOM 1696 N N . ASN B 1 48 ? -20.058 -18.087 -30.693 1.00 24.18 71 ASN B N 1
ATOM 1697 C CA . ASN B 1 48 ? -19.467 -17.892 -29.344 1.00 24.99 71 ASN B CA 1
ATOM 1698 C C . ASN B 1 48 ? -18.151 -18.686 -29.222 1.00 23.20 71 ASN B C 1
ATOM 1699 O O . ASN B 1 48 ? -17.172 -18.149 -28.625 1.00 22.93 71 ASN B O 1
ATOM 1704 N N . ILE B 1 49 ? -18.083 -19.884 -29.797 1.00 20.58 72 ILE B N 1
ATOM 1705 C CA . ILE B 1 49 ? -16.852 -20.724 -29.766 1.00 21.77 72 ILE B CA 1
ATOM 1706 C C . ILE B 1 49 ? -15.786 -20.036 -30.620 1.00 20.72 72 ILE B C 1
ATOM 1707 O O . ILE B 1 49 ? -14.625 -19.962 -30.194 1.00 22.83 72 ILE B O 1
ATOM 1712 N N . ASN B 1 50 ? -16.160 -19.545 -31.797 1.00 23.22 73 ASN B N 1
ATOM 1713 C CA . ASN B 1 50 ? -15.212 -18.822 -32.686 1.00 22.67 73 ASN B CA 1
ATOM 1714 C C . ASN B 1 50 ? -14.642 -17.614 -31.923 1.00 24.59 73 ASN B C 1
ATOM 1715 O O . ASN B 1 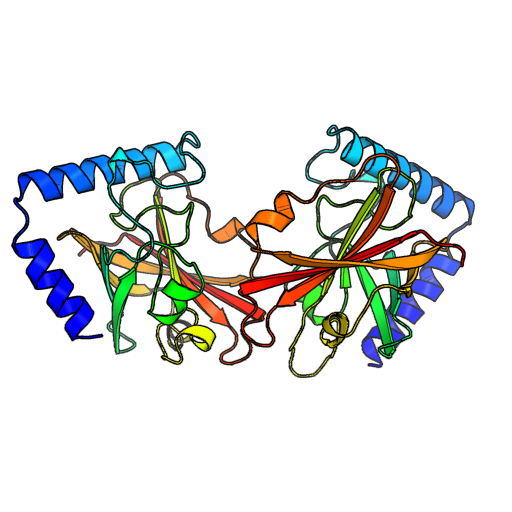50 ? -13.410 -17.418 -31.998 1.00 24.65 73 ASN B O 1
ATOM 1720 N N . LYS B 1 51 ? -15.479 -16.862 -31.190 1.00 23.77 74 LYS B N 1
ATOM 1721 C CA . LYS B 1 51 ? -15.029 -15.660 -30.441 1.00 27.13 74 LYS B CA 1
ATOM 1722 C C . LYS B 1 51 ? -14.068 -16.138 -29.347 1.00 24.79 74 LYS B C 1
ATOM 1723 O O . LYS B 1 51 ? -12.992 -15.534 -29.203 1.00 24.42 74 LYS B O 1
ATOM 1729 N N . TYR B 1 52 ? -14.450 -17.187 -28.596 1.00 27.05 75 TYR B N 1
ATOM 1730 C CA . TYR B 1 52 ? -13.588 -17.769 -27.539 1.00 25.15 75 TYR B CA 1
ATOM 1731 C C . TYR B 1 52 ? -12.227 -18.135 -28.154 1.00 22.50 75 TYR B C 1
ATOM 1732 O O . TYR B 1 52 ? -11.181 -17.744 -27.610 1.00 24.19 75 TYR B O 1
ATOM 1741 N N . ASN B 1 53 ? -12.234 -18.839 -29.283 1.00 20.64 76 ASN B N 1
ATOM 1742 C CA . ASN B 1 53 ? -10.987 -19.294 -29.954 1.00 21.28 76 ASN B CA 1
ATOM 1743 C C . ASN B 1 53 ? -10.133 -18.079 -30.380 1.00 21.51 76 ASN B C 1
ATOM 1744 O O . ASN B 1 53 ? -8.889 -18.098 -30.154 1.00 24.43 76 ASN B O 1
ATOM 1749 N N . TYR B 1 54 ? -10.761 -17.010 -30.868 1.00 25.33 77 TYR B N 1
ATOM 1750 C CA . TYR B 1 54 ? -10.077 -15.743 -31.264 1.00 24.91 77 TYR B CA 1
ATOM 1751 C C . TYR B 1 54 ? -9.496 -15.061 -30.013 1.00 25.34 77 TYR B C 1
ATOM 1752 O O . TYR B 1 54 ? -8.326 -14.647 -30.043 1.00 28.70 77 TYR B O 1
ATOM 1761 N N . ASP B 1 55 ? -10.279 -14.969 -28.931 1.00 27.83 78 ASP B N 1
ATOM 1762 C CA . ASP B 1 55 ? -9.829 -14.377 -27.635 1.00 31.78 78 ASP B CA 1
ATOM 1763 C C . ASP B 1 55 ? -8.662 -15.209 -27.078 1.00 28.41 78 ASP B C 1
ATOM 1764 O O . ASP B 1 55 ? -7.689 -14.609 -26.628 1.00 30.58 78 ASP B O 1
ATOM 1769 N N . LEU B 1 56 ? -8.762 -16.546 -27.106 1.00 28.04 79 LEU B N 1
ATOM 1770 C CA . LEU B 1 56 ? -7.723 -17.473 -26.566 1.00 29.29 79 LEU B CA 1
ATOM 1771 C C . LEU B 1 56 ? -6.414 -17.217 -27.323 1.00 26.81 79 LEU B C 1
ATOM 1772 O O . LEU B 1 56 ? -5.374 -17.086 -26.676 1.00 28.94 79 LEU B O 1
ATOM 1777 N N . PHE B 1 57 ? -6.479 -17.132 -28.655 1.00 25.29 80 PHE B N 1
ATOM 1778 C CA . PHE B 1 57 ? -5.318 -16.816 -29.521 1.00 25.66 80 PHE B CA 1
ATOM 1779 C C . PHE B 1 57 ? -4.767 -15.422 -29.174 1.00 26.27 80 PHE B C 1
ATOM 1780 O O . PHE B 1 57 ? -3.529 -15.248 -29.157 1.00 29.88 80 PHE B O 1
ATOM 1788 N N . ASN B 1 58 ? -5.641 -14.446 -28.905 1.00 28.05 81 ASN B N 1
ATOM 1789 C CA . ASN B 1 58 ? -5.221 -13.034 -28.639 1.00 37.39 81 ASN B CA 1
ATOM 1790 C C . ASN B 1 58 ? -4.834 -12.869 -27.161 1.00 47.60 81 ASN B C 1
ATOM 1791 O O . ASN B 1 58 ? -4.528 -11.724 -26.771 1.00 63.52 81 ASN B O 1
ATOM 1796 N N . GLY B 1 59 ? -4.836 -13.961 -26.383 1.00 43.08 82 GLY B N 1
ATOM 1797 C CA . GLY B 1 59 ? -4.348 -14.038 -24.991 1.00 43.54 82 GLY B CA 1
ATOM 1798 C C . GLY B 1 59 ? -5.218 -13.240 -24.033 1.00 42.74 82 GLY B C 1
ATOM 1799 O O . GLY B 1 59 ? -4.714 -12.857 -22.978 1.00 50.32 82 GLY B O 1
ATOM 1800 N N . THR B 1 60 ? -6.491 -13.018 -24.373 1.00 45.67 83 THR B N 1
ATOM 1801 C CA . THR B 1 60 ? -7.465 -12.243 -23.561 1.00 51.31 83 THR B CA 1
ATOM 1802 C C . THR B 1 60 ? -8.467 -13.200 -22.883 1.00 48.58 83 THR B C 1
ATOM 1803 O O . THR B 1 60 ? -9.335 -12.694 -22.152 1.00 54.51 83 THR B O 1
ATOM 1807 N N . ALA B 1 61 ? -8.337 -14.524 -23.066 1.00 46.25 84 ALA B N 1
ATOM 1808 C CA . ALA B 1 61 ? -9.274 -15.551 -22.537 1.00 41.21 84 ALA B CA 1
ATOM 1809 C C . ALA B 1 61 ? -8.925 -15.865 -21.078 1.00 48.02 84 ALA B C 1
ATOM 1810 O O . ALA B 1 61 ? -7.720 -15.935 -20.779 1.00 55.13 84 ALA B O 1
ATOM 1812 N N . GLU B 1 62 ? -9.941 -16.096 -20.229 1.00 54.29 85 GLU B N 1
ATOM 1813 C CA . GLU B 1 62 ? -9.793 -16.475 -18.790 1.00 54.68 85 GLU B CA 1
ATOM 1814 C C . GLU B 1 62 ? -9.299 -17.928 -18.708 1.00 55.31 85 GLU B C 1
ATOM 1815 O O . GLU B 1 62 ? -9.296 -18.633 -19.761 1.00 60.45 85 GLU B O 1
ATOM 1821 N N . ASN B 1 63 ? -8.931 -18.374 -17.501 1.00 56.37 86 ASN B N 1
ATOM 1822 C CA . ASN B 1 63 ? -8.275 -19.685 -17.221 1.00 65.98 86 ASN B CA 1
ATOM 1823 C C . ASN B 1 63 ? -9.349 -20.796 -17.238 1.00 58.41 86 ASN B C 1
ATOM 1824 O O . ASN B 1 63 ? -9.178 -21.790 -16.505 1.00 70.44 86 ASN B O 1
ATOM 1829 N N . GLN B 1 64 ? -10.371 -20.668 -18.098 1.00 53.54 87 GLN B N 1
ATOM 1830 C CA . GLN B 1 64 ? -11.691 -21.361 -18.009 1.00 51.61 87 GLN B CA 1
ATOM 1831 C C . GLN B 1 64 ? -12.564 -20.947 -19.201 1.00 50.97 87 GLN B C 1
ATOM 1832 O O . GLN B 1 64 ? -12.342 -19.833 -19.717 1.00 53.52 87 GLN B O 1
ATOM 1838 N N . LEU B 1 65 ? -13.560 -21.760 -19.583 1.00 46.08 88 LEU B N 1
ATOM 1839 C CA . LEU B 1 65 ? -14.566 -21.341 -20.601 1.00 41.93 88 LEU B CA 1
ATOM 1840 C C . LEU B 1 65 ? -15.432 -20.246 -19.991 1.00 44.70 88 LEU B C 1
ATOM 1841 O O . LEU B 1 65 ? -15.838 -20.373 -18.834 1.00 47.28 88 LEU B O 1
ATOM 1846 N N . PRO B 1 66 ? -15.712 -19.134 -20.720 1.00 48.75 89 PRO B N 1
ATOM 1847 C CA . PRO B 1 66 ? -16.695 -18.150 -20.254 1.00 55.14 89 PRO B CA 1
ATOM 1848 C C . PRO B 1 66 ? -18.087 -18.768 -20.041 1.00 49.54 89 PRO B C 1
ATOM 1849 O O . PRO B 1 66 ? -18.389 -19.772 -20.672 1.00 54.08 89 PRO B O 1
ATOM 1853 N N . ASP B 1 67 ? -18.897 -18.154 -19.175 1.00 54.93 90 ASP B N 1
ATOM 1854 C CA . ASP B 1 67 ? -20.284 -18.600 -18.855 1.00 62.67 90 ASP B CA 1
ATOM 1855 C C . ASP B 1 67 ? -21.167 -18.483 -20.110 1.00 66.61 90 ASP B C 1
ATOM 1856 O O . ASP B 1 67 ? -22.116 -19.304 -20.223 1.00 64.08 90 ASP B O 1
ATOM 1861 N N . TYR B 1 68 ? -20.851 -17.543 -21.029 1.00 63.18 91 TYR B N 1
ATOM 1862 C CA . TYR B 1 68 ? -21.625 -17.267 -22.275 1.00 62.23 91 TYR B CA 1
ATOM 1863 C C . TYR B 1 68 ? -21.644 -18.521 -23.176 1.00 65.36 91 TYR B C 1
ATOM 1864 O O . TYR B 1 68 ? -22.593 -18.633 -23.985 1.00 55.84 91 TYR B O 1
ATOM 1873 N N . LEU B 1 69 ? -20.682 -19.453 -23.039 1.00 54.22 92 LEU B N 1
ATOM 1874 C CA . LEU B 1 69 ? -20.625 -20.679 -23.888 1.00 40.42 92 LEU B CA 1
ATOM 1875 C C . LEU B 1 69 ? -21.643 -21.728 -23.425 1.00 44.18 92 LEU B C 1
ATOM 1876 O O . LEU B 1 69 ? -22.144 -22.459 -24.302 1.00 59.27 92 LEU B O 1
ATOM 1881 N N . ASN B 1 70 ? -21.907 -21.856 -22.116 1.00 52.80 93 ASN B N 1
ATOM 1882 C CA . ASN B 1 70 ? -22.682 -22.997 -21.541 1.00 55.20 93 ASN B CA 1
ATOM 1883 C C . ASN B 1 70 ? -22.086 -24.320 -22.067 1.00 52.10 93 ASN B C 1
ATOM 1884 O O . ASN B 1 70 ? -22.852 -25.251 -22.410 1.00 49.39 93 ASN B O 1
ATOM 1889 N N . ILE B 1 71 ? -20.754 -24.400 -22.146 1.00 44.89 94 ILE B N 1
ATOM 1890 C CA . ILE B 1 71 ? -20.013 -25.679 -22.343 1.00 35.43 94 ILE B CA 1
ATOM 1891 C C . ILE B 1 71 ? -19.402 -26.034 -20.981 1.00 28.60 94 ILE B C 1
ATOM 1892 O O . ILE B 1 71 ? -18.638 -25.218 -20.429 1.00 36.07 94 ILE B O 1
ATOM 1897 N N . HIS B 1 72 ? -19.773 -27.191 -20.447 1.00 34.16 95 HIS B N 1
ATOM 1898 C CA . HIS B 1 72 ? -19.360 -27.689 -19.108 1.00 34.47 95 HIS B CA 1
ATOM 1899 C C . HIS B 1 72 ? -18.401 -28.862 -19.319 1.00 32.18 95 HIS B C 1
ATOM 1900 O O . HIS B 1 72 ? -18.504 -29.563 -20.351 1.00 29.38 95 HIS B O 1
ATOM 1907 N N . GLU B 1 73 ? -17.483 -29.035 -18.383 1.00 32.98 96 GLU B N 1
ATOM 1908 C CA . GLU B 1 73 ? -16.636 -30.244 -18.290 1.00 31.15 96 GLU B CA 1
ATOM 1909 C C . GLU B 1 73 ? -17.557 -31.460 -18.472 1.00 26.71 96 GLU B C 1
ATOM 1910 O O . GLU B 1 73 ? -18.585 -31.517 -17.780 1.00 28.36 96 GLU B O 1
ATOM 1916 N N . GLY B 1 74 ? -17.216 -32.359 -19.402 1.00 27.81 97 GLY B N 1
ATOM 1917 C CA . GLY B 1 74 ? -17.908 -33.648 -19.617 1.00 26.29 97 GLY B CA 1
ATOM 1918 C C . GLY B 1 74 ? -19.013 -33.553 -20.651 1.00 27.49 97 GLY B C 1
ATOM 1919 O O . GLY B 1 74 ? -19.622 -34.598 -20.940 1.00 32.18 97 GLY B O 1
ATOM 1920 N N . ASP B 1 75 ? -19.269 -32.366 -21.219 1.00 28.54 98 ASP B N 1
ATOM 1921 C CA . ASP B 1 75 ? -20.244 -32.196 -22.330 1.00 25.87 98 ASP B CA 1
ATOM 1922 C C . ASP B 1 75 ? -19.659 -32.889 -23.566 1.00 26.35 98 ASP B C 1
ATOM 1923 O O . ASP B 1 75 ? -18.429 -32.732 -23.786 1.00 23.18 98 ASP B O 1
ATOM 1928 N N . VAL B 1 76 ? -20.502 -33.568 -24.359 1.00 23.89 99 VAL B N 1
ATOM 1929 C CA . VAL B 1 76 ? -20.103 -34.196 -25.657 1.00 23.74 99 VAL B CA 1
ATOM 1930 C C . VAL B 1 76 ? -20.278 -33.150 -26.770 1.00 23.50 99 VAL B C 1
ATOM 1931 O O . VAL B 1 76 ? -21.421 -32.649 -26.956 1.00 26.66 99 VAL B O 1
ATOM 1935 N N . LEU B 1 77 ? -19.188 -32.831 -27.478 1.00 19.68 100 LEU B N 1
ATOM 1936 C CA . LEU B 1 77 ? -19.139 -31.808 -28.565 1.00 26.68 100 LEU B CA 1
ATOM 1937 C C . LEU B 1 77 ? -19.345 -32.459 -29.937 1.00 23.45 100 LEU B C 1
ATOM 1938 O O . LEU B 1 77 ? -19.583 -31.719 -30.898 1.00 24.64 100 LEU B O 1
ATOM 1943 N N . GLY B 1 78 ? -19.221 -33.783 -30.016 1.00 21.65 101 GLY B N 1
ATOM 1944 C CA . GLY B 1 78 ? -19.325 -34.550 -31.262 1.00 23.02 101 GLY B CA 1
ATOM 1945 C C . GLY B 1 78 ? -18.409 -35.746 -31.245 1.00 21.13 101 GLY B C 1
ATOM 1946 O O . GLY B 1 78 ? -18.300 -36.375 -30.191 1.00 21.98 101 GLY B O 1
ATOM 1947 N N . TYR B 1 79 ? -17.772 -36.065 -32.368 1.00 19.12 102 TYR B N 1
ATOM 1948 C CA . TYR B 1 79 ? -16.962 -37.290 -32.456 1.00 18.38 102 TYR B CA 1
ATOM 1949 C C . TYR B 1 79 ? -15.863 -37.167 -33.513 1.00 18.49 102 TYR B C 1
ATOM 1950 O O . TYR B 1 79 ? -15.916 -36.316 -34.403 1.00 21.76 102 TYR B O 1
ATOM 1959 N N . ILE B 1 80 ? -14.876 -38.039 -33.363 1.00 20.02 103 ILE B N 1
ATOM 1960 C CA . ILE B 1 80 ? -13.706 -38.173 -34.273 1.00 18.39 103 ILE B CA 1
ATOM 1961 C C . ILE B 1 80 ? -13.789 -39.540 -34.950 1.00 18.30 103 ILE B C 1
ATOM 1962 O O . ILE B 1 80 ? -14.158 -40.519 -34.274 1.00 18.47 103 ILE B O 1
ATOM 1967 N N . GLU B 1 81 ? -13.459 -39.581 -36.234 1.00 17.31 104 GLU B N 1
ATOM 1968 C CA . GLU B 1 81 ? -13.230 -40.830 -36.979 1.00 21.07 104 GLU B CA 1
ATOM 1969 C C . GLU B 1 81 ? -11.825 -40.803 -37.564 1.00 18.31 104 GLU B C 1
ATOM 1970 O O . GLU B 1 81 ? -11.456 -39.787 -38.150 1.00 19.97 104 GLU B O 1
ATOM 1976 N N . ILE B 1 82 ? -11.093 -41.892 -37.382 1.00 19.58 105 ILE B N 1
ATOM 1977 C CA . ILE B 1 82 ? -9.763 -42.110 -38.023 1.00 20.10 105 ILE B CA 1
ATOM 1978 C C . ILE B 1 82 ? -9.899 -43.379 -38.855 1.00 20.19 105 ILE B C 1
ATOM 1979 O O . ILE B 1 82 ? -9.749 -44.474 -38.323 1.00 20.17 105 ILE B O 1
ATOM 1984 N N . PRO B 1 83 ? -10.257 -43.254 -40.158 1.00 24.05 106 PRO B N 1
ATOM 1985 C CA . PRO B 1 83 ? -10.577 -44.420 -40.999 1.00 25.77 106 PRO B CA 1
ATOM 1986 C C . PRO B 1 83 ? -9.511 -45.523 -41.026 1.00 22.88 106 PRO B C 1
ATOM 1987 O O . PRO B 1 83 ? -9.883 -46.673 -41.016 1.00 25.73 106 PRO B O 1
ATOM 1991 N N . SER B 1 84 ? -8.228 -45.155 -41.097 1.00 22.31 107 SER B N 1
ATOM 1992 C CA . SER B 1 84 ? -7.084 -46.104 -41.237 1.00 27.74 107 SER B CA 1
ATOM 1993 C C . SER B 1 84 ? -6.982 -47.051 -40.025 1.00 21.48 107 SER B C 1
ATOM 1994 O O . SER B 1 84 ? -6.428 -48.153 -40.202 1.00 26.95 107 SER B O 1
ATOM 1997 N N . ILE B 1 85 ? -7.451 -46.650 -38.834 1.00 21.38 108 ILE B N 1
ATOM 1998 C CA . ILE B 1 85 ? -7.232 -47.418 -37.563 1.00 21.89 108 ILE B CA 1
ATOM 1999 C C . ILE B 1 85 ? -8.570 -47.661 -36.848 1.00 19.81 108 ILE B C 1
ATOM 2000 O O . ILE B 1 85 ? -8.542 -47.988 -35.641 1.00 22.52 108 ILE B O 1
ATOM 2005 N N . ASN B 1 86 ? -9.700 -47.639 -37.569 1.00 20.11 109 ASN B N 1
ATOM 2006 C CA . ASN B 1 86 ? -11.018 -48.112 -37.040 1.00 23.09 109 ASN B CA 1
ATOM 2007 C C . ASN B 1 86 ? -11.298 -47.381 -35.724 1.00 20.69 109 ASN B C 1
ATOM 2008 O O . ASN B 1 86 ? -11.726 -48.030 -34.748 1.00 20.98 109 ASN B O 1
ATOM 2013 N N . ILE B 1 87 ? -11.045 -46.072 -35.687 1.00 20.83 110 ILE B N 1
ATOM 2014 C CA . ILE B 1 87 ? -11.415 -45.235 -34.508 1.00 21.23 110 ILE B CA 1
ATOM 2015 C C . ILE B 1 87 ? -12.663 -44.421 -34.851 1.00 19.90 110 ILE B C 1
ATOM 2016 O O . ILE B 1 87 ? -12.705 -43.759 -35.923 1.00 21.37 110 ILE B O 1
ATOM 2021 N N . LYS B 1 88 ? -13.653 -44.489 -33.970 1.00 19.77 111 LYS B N 1
ATOM 2022 C CA . LYS B 1 88 ? -14.842 -43.599 -33.975 1.00 20.15 111 LYS B CA 1
ATOM 2023 C C . LYS B 1 88 ? -15.240 -43.374 -32.517 1.00 18.55 111 LYS B C 1
ATOM 2024 O O . LYS B 1 88 ? -15.773 -44.320 -31.903 1.00 20.32 111 LYS B O 1
ATOM 2030 N N . LEU B 1 89 ? -14.949 -42.186 -31.976 1.00 18.60 112 LEU B N 1
ATOM 2031 C CA . LEU B 1 89 ? -15.023 -41.927 -30.513 1.00 16.90 112 LEU B CA 1
ATOM 2032 C C . LEU B 1 89 ? -15.678 -40.577 -30.262 1.00 18.82 112 LEU B C 1
ATOM 2033 O O . LEU B 1 89 ? -15.377 -39.586 -30.933 1.00 16.73 112 LEU B O 1
ATOM 2038 N N . PRO B 1 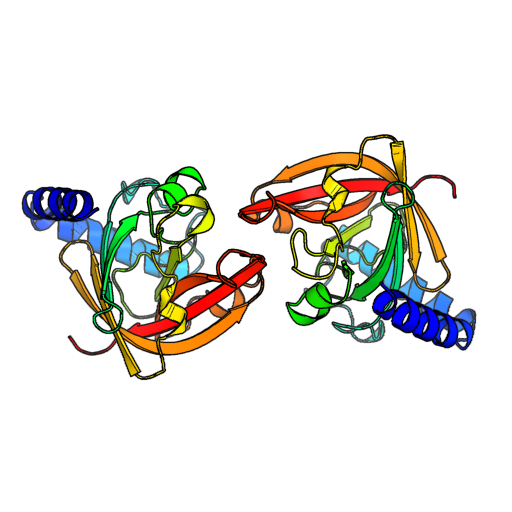90 ? -16.521 -40.479 -29.215 1.00 18.53 113 PRO B N 1
ATOM 2039 C CA . PRO B 1 90 ? -17.082 -39.194 -28.815 1.00 19.89 113 PRO B CA 1
ATOM 2040 C C . PRO B 1 90 ? -15.971 -38.302 -28.245 1.00 19.65 113 PRO B C 1
ATOM 2041 O O . PRO B 1 90 ? -14.975 -38.827 -27.725 1.00 18.45 113 PRO B O 1
ATOM 2045 N N . ILE B 1 91 ? -16.158 -36.983 -28.363 1.00 20.43 114 ILE B N 1
ATOM 2046 C CA . ILE B 1 91 ? -15.220 -35.952 -27.834 1.00 18.92 114 ILE B CA 1
ATOM 2047 C C . ILE B 1 91 ? -15.948 -35.216 -26.706 1.00 18.30 114 ILE B C 1
ATOM 2048 O O . ILE B 1 91 ? -17.031 -34.649 -26.969 1.00 18.88 114 ILE B O 1
ATOM 2053 N N . TYR B 1 92 ? -15.374 -35.279 -25.497 1.00 20.18 115 TYR B N 1
ATOM 2054 C CA . TYR B 1 92 ? -15.827 -34.587 -24.271 1.00 18.18 115 TYR B CA 1
ATOM 2055 C C . TYR B 1 92 ? -15.045 -33.271 -24.132 1.00 18.98 115 TYR B C 1
ATOM 2056 O O . TYR B 1 92 ? -13.878 -33.202 -24.552 1.00 20.34 115 TYR B O 1
ATOM 2065 N N . TYR B 1 93 ? -15.657 -32.227 -23.583 1.00 18.98 116 TYR B N 1
ATOM 2066 C CA . TYR B 1 93 ? -14.898 -31.030 -23.126 1.00 19.76 116 TYR B CA 1
ATOM 2067 C C . TYR B 1 93 ? -14.173 -31.366 -21.809 1.00 17.85 116 TYR B C 1
ATOM 2068 O O . TYR B 1 93 ? -14.800 -31.841 -20.834 1.00 20.68 116 TYR B O 1
ATOM 2077 N N . GLY B 1 94 ? -12.861 -31.106 -21.764 1.00 19.15 117 GLY B N 1
ATOM 2078 C CA . GLY B 1 94 ? -12.056 -31.140 -20.529 1.00 18.33 117 GLY B CA 1
ATOM 2079 C C . GLY B 1 94 ? -11.334 -32.456 -20.326 1.00 18.54 117 GLY B C 1
ATOM 2080 O O . GLY B 1 94 ? -11.666 -33.443 -21.011 1.00 18.61 117 GLY B O 1
ATOM 2081 N N . THR B 1 95 ? -10.371 -32.479 -19.394 1.00 16.90 118 THR B N 1
ATOM 2082 C CA . THR B 1 95 ? -9.457 -33.640 -19.210 1.00 17.69 118 THR B CA 1
ATOM 2083 C C . THR B 1 95 ? -9.267 -33.950 -17.724 1.00 17.57 118 THR B C 1
ATOM 2084 O O . THR B 1 95 ? -8.230 -34.544 -17.372 1.00 20.91 118 THR B O 1
ATOM 2088 N N . SER B 1 96 ? -10.237 -33.596 -16.886 1.00 17.97 119 SER B N 1
ATOM 2089 C CA . SER B 1 96 ? -10.237 -34.037 -15.473 1.00 18.21 119 SER B CA 1
ATOM 2090 C C . SER B 1 96 ? -10.198 -35.577 -15.481 1.00 18.43 119 SER B C 1
ATOM 2091 O O . SER B 1 96 ? -10.666 -36.200 -16.454 1.00 17.31 119 SER B O 1
ATOM 2094 N N . VAL B 1 97 ? -9.635 -36.184 -14.441 1.00 18.39 120 VAL B N 1
ATOM 2095 C CA . VAL B 1 97 ? -9.521 -37.675 -14.327 1.00 17.51 120 VAL B CA 1
ATOM 2096 C C . VAL B 1 97 ? -10.894 -38.332 -14.618 1.00 17.94 120 VAL B C 1
ATOM 2097 O O . VAL B 1 97 ? -10.935 -39.320 -15.321 1.00 21.24 120 VAL B O 1
ATOM 2101 N N . ASP B 1 98 ? -11.973 -37.842 -14.012 1.00 19.92 121 ASP B N 1
ATOM 2102 C CA . ASP B 1 98 ? -13.329 -38.424 -14.158 1.00 23.02 121 ASP B CA 1
ATOM 2103 C C . ASP B 1 98 ? -13.782 -38.371 -15.625 1.00 23.87 121 ASP B C 1
ATOM 2104 O O . ASP B 1 98 ? -14.536 -39.276 -16.023 1.00 29.55 121 ASP B O 1
ATOM 2109 N N . ILE B 1 99 ? -13.286 -37.422 -16.430 1.00 22.12 122 ILE B N 1
ATOM 2110 C CA . ILE B 1 99 ? -13.630 -37.293 -17.881 1.00 20.79 122 ILE B CA 1
ATOM 2111 C C . ILE B 1 99 ? -12.735 -38.236 -18.698 1.00 17.36 122 ILE B C 1
ATOM 2112 O O . ILE B 1 99 ? -13.254 -38.955 -19.600 1.00 18.40 122 ILE B O 1
ATOM 2117 N N . LEU B 1 100 ? -11.446 -38.306 -18.398 1.00 16.20 123 LEU B N 1
ATOM 2118 C CA . LEU B 1 100 ? -10.534 -39.212 -19.170 1.00 15.61 123 LEU B CA 1
ATOM 2119 C C . LEU B 1 100 ? -10.913 -40.675 -18.895 1.00 14.24 123 LEU B C 1
ATOM 2120 O O . LEU B 1 100 ? -10.640 -41.491 -19.739 1.00 17.37 123 LEU B O 1
ATOM 2125 N N . LYS B 1 101 ? -11.558 -40.990 -17.761 1.00 18.47 124 LYS B N 1
ATOM 2126 C CA . LYS B 1 101 ? -12.134 -42.350 -17.540 1.00 17.88 124 LYS B CA 1
ATOM 2127 C C . LYS B 1 101 ? -13.188 -42.658 -18.624 1.00 17.68 124 LYS B C 1
ATOM 2128 O O . LYS B 1 101 ? -13.315 -43.855 -19.021 1.00 21.05 124 LYS B O 1
ATOM 2134 N N . LYS B 1 102 ? -13.905 -41.643 -19.118 1.00 18.99 125 LYS B N 1
ATOM 2135 C CA . LYS B 1 102 ? -15.004 -41.822 -20.118 1.00 18.88 125 LYS B CA 1
ATOM 2136 C C . LYS B 1 102 ? -14.427 -41.906 -21.526 1.00 17.94 125 LYS B C 1
ATOM 2137 O O . LYS B 1 102 ? -14.898 -42.744 -22.324 1.00 21.52 125 LYS B O 1
ATOM 2143 N N . GLY B 1 103 ? -13.473 -41.036 -21.853 1.00 18.40 126 GLY B N 1
ATOM 2144 C CA . GLY B 1 103 ? -12.967 -40.993 -23.233 1.00 17.20 126 GLY B CA 1
ATOM 2145 C C . GLY B 1 103 ? -12.109 -39.792 -23.528 1.00 16.76 126 GLY B C 1
ATOM 2146 O O . GLY B 1 103 ? -11.494 -39.233 -22.607 1.00 18.74 126 GLY B O 1
ATOM 2147 N N . VAL B 1 104 ? -12.080 -39.440 -24.806 1.00 17.57 127 VAL B N 1
ATOM 2148 C CA . VAL B 1 104 ? -11.231 -38.377 -25.391 1.00 18.58 127 VAL B CA 1
ATOM 2149 C C . VAL B 1 104 ? -11.769 -37.028 -24.907 1.00 17.35 127 VAL B C 1
ATOM 2150 O O . VAL B 1 104 ? -12.967 -36.791 -25.078 1.00 17.47 127 VAL B O 1
ATOM 2154 N N . GLY B 1 105 ? -10.889 -36.191 -24.361 1.00 16.58 128 GLY B N 1
ATOM 2155 C CA . GLY B 1 105 ? -11.227 -34.863 -23.836 1.00 16.97 128 GLY B CA 1
ATOM 2156 C C . GLY B 1 105 ? -10.479 -33.751 -24.561 1.00 17.16 128 GLY B C 1
ATOM 2157 O O . GLY B 1 105 ? -9.261 -33.901 -24.846 1.00 16.42 128 GLY B O 1
ATOM 2158 N N . VAL B 1 106 ? -11.159 -32.639 -24.807 1.00 16.83 129 VAL B N 1
ATOM 2159 C CA . VAL B 1 106 ? -10.518 -31.376 -25.269 1.00 17.18 129 VAL B CA 1
ATOM 2160 C C . VAL B 1 106 ? -9.696 -30.823 -24.105 1.00 15.85 129 VAL B C 1
ATOM 2161 O O . VAL B 1 106 ? -10.255 -30.588 -23.010 1.00 18.53 129 VAL B O 1
ATOM 2165 N N . LEU B 1 107 ? -8.402 -30.653 -24.327 1.00 17.59 130 LEU B N 1
ATOM 2166 C CA . LEU B 1 107 ? -7.468 -30.099 -23.314 1.00 19.78 130 LEU B CA 1
ATOM 2167 C C . LEU B 1 107 ? -7.829 -28.637 -22.996 1.00 18.90 130 LEU B C 1
ATOM 2168 O O . LEU B 1 107 ? -7.953 -27.812 -23.934 1.00 20.25 130 LEU B O 1
ATOM 2173 N N . GLU B 1 108 ? -7.995 -28.329 -21.713 1.00 20.19 131 GLU B N 1
ATOM 2174 C CA . GLU B 1 108 ? -8.249 -26.954 -21.201 1.00 19.06 131 GLU B CA 1
ATOM 2175 C C . GLU B 1 108 ? -7.142 -26.017 -21.716 1.00 18.45 131 GLU B C 1
ATOM 2176 O O . GLU B 1 108 ? -5.940 -26.405 -21.679 1.00 19.12 131 GLU B O 1
ATOM 2182 N N . GLY B 1 109 ? -7.531 -24.827 -22.178 1.00 21.90 132 GLY B N 1
ATOM 2183 C CA . GLY B 1 109 ? -6.614 -23.775 -22.665 1.00 22.02 132 GLY B CA 1
ATOM 2184 C C . GLY B 1 109 ? -6.184 -24.006 -24.101 1.00 20.24 132 GLY B C 1
ATOM 2185 O O . GLY B 1 109 ? -5.346 -23.222 -24.586 1.00 20.31 132 GLY B O 1
ATOM 2186 N N . THR B 1 110 ? -6.759 -24.999 -24.785 1.00 17.29 133 THR B N 1
ATOM 2187 C CA . THR B 1 110 ? -6.555 -25.213 -26.247 1.00 17.64 133 THR B CA 1
ATOM 2188 C C . THR B 1 110 ? -7.853 -24.827 -26.953 1.00 18.38 133 THR B C 1
ATOM 2189 O O . THR B 1 110 ? -8.884 -24.729 -26.281 1.00 19.89 133 THR B O 1
ATOM 2193 N N . SER B 1 111 ? -7.799 -24.605 -28.262 1.00 17.76 134 SER B N 1
ATOM 2194 C CA . SER B 1 111 ? -8.974 -24.208 -29.072 1.00 18.26 134 SER B CA 1
ATOM 2195 C C . SER B 1 111 ? -10.054 -25.286 -28.959 1.00 21.23 134 SER B C 1
ATOM 2196 O O . SER B 1 111 ? -9.716 -26.509 -28.938 1.00 19.26 134 SER B O 1
ATOM 2199 N N . LEU B 1 112 ? -11.315 -24.874 -28.951 1.00 21.29 135 LEU B N 1
ATOM 2200 C CA . LEU B 1 112 ? -12.420 -25.845 -29.148 1.00 20.40 135 LEU B CA 1
ATOM 2201 C C . LEU B 1 112 ? -12.378 -26.279 -30.619 1.00 20.46 135 LEU B C 1
ATOM 2202 O O . LEU B 1 112 ? -12.096 -25.465 -31.493 1.00 19.72 135 LEU B O 1
ATOM 2207 N N . PRO B 1 113 ? -12.591 -27.588 -30.916 1.00 19.48 136 PRO B N 1
ATOM 2208 C CA . PRO B 1 113 ? -12.310 -28.155 -32.245 1.00 19.85 136 PRO B CA 1
ATOM 2209 C C . PRO B 1 113 ? -13.383 -27.859 -33.307 1.00 18.93 136 PRO B C 1
ATOM 2210 O O . PRO B 1 113 ? -14.017 -28.768 -33.778 1.00 18.55 136 PRO B O 1
ATOM 2214 N N . VAL B 1 114 ? -13.547 -26.587 -33.671 1.00 18.42 137 VAL B N 1
ATOM 2215 C CA . VAL B 1 114 ? -14.526 -26.144 -34.709 1.00 19.49 137 VAL B CA 1
ATOM 2216 C C . VAL B 1 114 ? -13.744 -25.550 -35.887 1.00 21.22 137 VAL B C 1
ATOM 2217 O O . VAL B 1 114 ? -14.371 -24.974 -36.795 1.00 23.24 137 VAL B O 1
ATOM 2221 N N . GLY B 1 115 ? -12.416 -25.658 -35.851 1.00 22.18 138 GLY B N 1
ATOM 2222 C CA . GLY B 1 115 ? -11.518 -25.135 -36.893 1.00 21.52 138 GLY B CA 1
ATOM 2223 C C . GLY B 1 115 ? -11.485 -23.612 -36.970 1.00 23.37 138 GLY B C 1
ATOM 2224 O O . GLY B 1 115 ? -12.152 -22.906 -36.156 1.00 25.25 138 GLY B O 1
ATOM 2225 N N . GLY B 1 116 ? -10.755 -23.136 -37.971 1.00 23.22 139 GLY B N 1
ATOM 2226 C CA . GLY B 1 116 ? -10.503 -21.718 -38.262 1.00 24.88 139 GLY B CA 1
ATOM 2227 C C . GLY B 1 116 ? -9.034 -21.367 -38.181 1.00 26.12 139 GLY B C 1
ATOM 2228 O O . GLY B 1 116 ? -8.237 -22.058 -37.478 1.00 22.32 139 GLY B O 1
ATOM 2229 N N . GLU B 1 117 ? -8.675 -20.283 -38.854 1.00 24.61 140 GLU B N 1
ATOM 2230 C CA . GLU B 1 117 ? -7.311 -19.710 -38.772 1.00 27.04 140 GLU B CA 1
ATOM 2231 C C . GLU B 1 117 ? -6.938 -19.422 -37.300 1.00 22.17 140 GLU B C 1
ATOM 2232 O O . GLU B 1 117 ? -7.813 -19.000 -36.545 1.00 24.81 140 GLU B O 1
ATOM 2238 N N . ASN B 1 118 ? -5.680 -19.640 -36.903 1.00 23.26 141 ASN B N 1
ATOM 2239 C CA . ASN B 1 118 ? -5.184 -19.360 -35.523 1.00 21.24 141 ASN B CA 1
ATOM 2240 C C . ASN B 1 118 ? -6.000 -20.206 -34.522 1.00 19.61 141 ASN B C 1
ATOM 2241 O O . ASN B 1 118 ? -6.440 -19.664 -33.484 1.00 21.72 141 ASN B O 1
ATOM 2246 N N . THR B 1 119 ? -6.157 -21.502 -34.800 1.00 20.97 142 THR B N 1
ATOM 2247 C CA . THR B 1 119 ? -6.714 -22.483 -33.829 1.00 19.72 142 THR B CA 1
ATOM 2248 C C . THR B 1 119 ? -5.796 -23.696 -33.713 1.00 19.22 142 THR B C 1
ATOM 2249 O O . THR B 1 119 ? -5.157 -24.112 -34.689 1.00 19.49 142 THR B O 1
ATOM 2253 N N . HIS B 1 120 ? -5.741 -24.245 -32.512 1.00 17.86 143 HIS B N 1
ATOM 2254 C CA . HIS B 1 120 ? -5.057 -25.527 -32.271 1.00 16.74 143 HIS B CA 1
ATOM 2255 C C . HIS B 1 120 ? -5.787 -26.208 -31.135 1.00 17.15 143 HIS B C 1
ATOM 2256 O O . HIS B 1 120 ? -5.596 -25.772 -30.001 1.00 18.69 143 HIS B O 1
ATOM 2263 N N . SER B 1 121 ? -6.605 -27.199 -31.479 1.00 19.29 144 SER B N 1
ATOM 2264 C CA . SER B 1 121 ? -7.352 -28.017 -30.508 1.00 18.04 144 SER B CA 1
ATOM 2265 C C . SER B 1 121 ? -6.530 -29.257 -30.187 1.00 17.69 144 SER B C 1
ATOM 2266 O O . SER B 1 121 ? -5.994 -29.861 -31.118 1.00 19.88 144 SER B O 1
ATOM 2269 N N . VAL B 1 122 ? -6.420 -29.591 -28.904 1.00 16.12 145 VAL B N 1
ATOM 2270 C CA . VAL B 1 122 ? -5.746 -30.844 -28.456 1.00 17.67 145 VAL B CA 1
ATOM 2271 C C . VAL B 1 122 ? -6.796 -31.802 -27.874 1.00 17.15 145 VAL B C 1
ATOM 2272 O O . VAL B 1 122 ? -7.548 -31.395 -26.968 1.00 16.05 145 VAL B O 1
ATOM 2276 N N . LEU B 1 123 ? -6.817 -33.031 -28.408 1.00 16.76 146 LEU B N 1
ATOM 2277 C CA . LEU B 1 123 ? -7.736 -34.127 -28.029 1.00 15.73 146 LEU B CA 1
ATOM 2278 C C . LEU B 1 123 ? -6.913 -35.196 -27.300 1.00 15.43 146 LEU B C 1
ATOM 2279 O O . LEU B 1 123 ? -6.003 -35.805 -27.898 1.00 17.03 146 LEU B O 1
ATOM 2284 N N . SER B 1 124 ? -7.202 -35.364 -26.024 1.00 16.01 147 SER B N 1
ATOM 2285 C CA . SER B 1 124 ? -6.383 -36.107 -25.037 1.00 15.42 147 SER B CA 1
ATOM 2286 C C . SER B 1 124 ? -7.073 -37.434 -24.678 1.00 15.08 147 SER B C 1
ATOM 2287 O O . SER B 1 124 ? -8.264 -37.398 -24.302 1.00 17.22 147 SER B O 1
ATOM 2290 N N . ALA B 1 125 ? -6.327 -38.537 -24.743 1.00 14.61 148 ALA B N 1
ATOM 2291 C CA . ALA B 1 125 ? -6.791 -39.910 -24.443 1.00 15.55 148 ALA B CA 1
ATOM 2292 C C . ALA B 1 125 ? -5.840 -40.565 -23.433 1.00 15.82 148 ALA B C 1
ATOM 2293 O O . ALA B 1 125 ? -4.602 -40.518 -23.629 1.00 16.36 148 ALA B O 1
ATOM 2295 N N . HIS B 1 126 ? -6.418 -41.219 -22.427 1.00 16.21 149 HIS B N 1
ATOM 2296 C CA . HIS B 1 126 ? -5.678 -41.908 -21.347 1.00 15.04 149 HIS B CA 1
ATOM 2297 C C . HIS B 1 126 ? -6.242 -43.326 -21.207 1.00 16.24 149 HIS B C 1
ATOM 2298 O O . HIS B 1 126 ? -7.214 -43.522 -20.448 1.00 15.81 149 HIS B O 1
ATOM 2305 N N . THR B 1 127 ? -5.654 -44.283 -21.919 1.00 15.44 150 THR B N 1
ATOM 2306 C CA . THR B 1 127 ? -6.060 -45.710 -21.847 1.00 16.69 150 THR B CA 1
ATOM 2307 C C . THR B 1 127 ? -5.936 -46.261 -20.403 1.00 18.57 150 THR B C 1
ATOM 2308 O O . THR B 1 127 ? -6.743 -47.154 -20.018 1.00 21.57 150 THR B O 1
ATOM 2312 N N . GLY B 1 128 ? -4.974 -45.793 -19.610 1.00 18.11 151 GLY B N 1
ATOM 2313 C CA . GLY B 1 128 ? -4.779 -46.272 -18.221 1.00 19.40 151 GLY B CA 1
ATOM 2314 C C . GLY B 1 128 ? -5.972 -45.930 -17.338 1.00 17.48 151 GLY B C 1
ATOM 2315 O O . GLY B 1 128 ? -6.275 -46.715 -16.405 1.00 22.86 151 GLY B O 1
ATOM 2316 N N . LEU B 1 129 ? -6.649 -44.804 -17.619 1.00 18.35 152 LEU B N 1
ATOM 2317 C CA . LEU B 1 129 ? -7.851 -44.372 -16.857 1.00 20.09 152 LEU B CA 1
ATOM 2318 C C . LEU B 1 129 ? -9.112 -44.981 -17.475 1.00 18.32 152 LEU B C 1
ATOM 2319 O O . LEU B 1 129 ? -9.973 -45.418 -16.711 1.00 21.84 152 LEU B O 1
ATOM 2324 N N . ALA B 1 130 ? -9.219 -45.004 -18.802 1.00 18.89 153 ALA B N 1
ATOM 2325 C CA . ALA B 1 130 ? -10.434 -45.425 -19.533 1.00 18.54 153 ALA B CA 1
ATOM 2326 C C . ALA B 1 130 ? -10.525 -46.959 -19.617 1.00 19.06 153 ALA B C 1
ATOM 2327 O O . ALA B 1 130 ? -11.634 -47.454 -19.834 1.00 19.84 153 ALA B O 1
ATOM 2329 N N . ASN B 1 131 ? -9.415 -47.700 -19.503 1.00 20.41 154 ASN B N 1
ATOM 2330 C CA . ASN B 1 131 ? -9.383 -49.184 -19.728 1.00 22.19 154 ASN B CA 1
ATOM 2331 C C . ASN B 1 131 ? -9.987 -49.505 -21.101 1.00 21.81 154 ASN B C 1
ATOM 2332 O O . ASN B 1 131 ? -10.687 -50.500 -21.217 1.00 23.65 154 ASN B O 1
ATOM 2337 N N . GLN B 1 132 ? -9.776 -48.613 -22.065 1.00 20.39 155 GLN B N 1
ATOM 2338 C CA . GLN B 1 132 ? -10.272 -48.700 -23.462 1.00 23.09 155 GLN B CA 1
ATOM 2339 C C . GLN B 1 132 ? -9.072 -48.352 -24.343 1.00 21.80 155 GLN B C 1
ATOM 2340 O O . GLN B 1 132 ? -8.303 -47.467 -23.935 1.00 20.02 155 GLN B O 1
ATOM 2346 N N . LYS B 1 133 ? -8.976 -48.926 -25.533 1.00 21.96 156 LYS B N 1
ATOM 2347 C CA . LYS B 1 133 ? -7.903 -48.599 -26.519 1.00 22.08 156 LYS B CA 1
ATOM 2348 C C . LYS B 1 133 ? -7.846 -47.097 -26.821 1.00 18.43 156 LYS B C 1
ATOM 2349 O O . LYS B 1 133 ? -6.706 -46.555 -26.855 1.00 18.80 156 LYS B O 1
ATOM 2355 N N . LEU B 1 134 ? -9.000 -46.457 -27.081 1.00 17.44 157 LEU B N 1
ATOM 2356 C CA . LEU B 1 134 ? -9.094 -45.002 -27.446 1.00 18.05 157 LEU B CA 1
ATOM 2357 C C . LEU B 1 134 ? -8.076 -44.671 -28.552 1.00 17.60 157 LEU B C 1
ATOM 2358 O O . LEU B 1 134 ? -8.284 -45.151 -29.702 1.00 19.37 157 LEU B O 1
ATOM 2363 N N . PHE B 1 135 ? -7.010 -43.894 -28.246 1.00 19.04 158 PHE B N 1
ATOM 2364 C CA . PHE B 1 135 ? -6.050 -43.393 -29.267 1.00 15.70 158 PHE B CA 1
ATOM 2365 C C . PHE B 1 135 ? -4.753 -44.208 -29.262 1.00 18.08 158 PHE B C 1
ATOM 2366 O O . PHE B 1 135 ? -3.764 -43.699 -29.849 1.00 19.38 158 PHE B O 1
ATOM 2374 N N . THR B 1 136 ? -4.744 -45.404 -28.651 1.00 16.58 159 THR B N 1
ATOM 2375 C CA . THR B 1 136 ? -3.541 -46.277 -28.604 1.00 16.94 159 THR B CA 1
ATOM 2376 C C . THR B 1 136 ? -2.938 -46.354 -30.011 1.00 15.97 159 THR B C 1
ATOM 2377 O O . THR B 1 136 ? -1.726 -46.220 -30.122 1.00 21.83 159 THR B O 1
ATOM 2381 N N . ASP B 1 137 ? -3.749 -46.601 -31.038 1.00 18.90 160 ASP B N 1
ATOM 2382 C CA . ASP B 1 137 ? -3.222 -46.955 -32.388 1.00 20.60 160 ASP B CA 1
ATOM 2383 C C . ASP B 1 137 ? -2.819 -45.705 -33.171 1.00 19.49 160 ASP B C 1
ATOM 2384 O O . ASP B 1 137 ? -2.377 -45.868 -34.351 1.00 20.83 160 ASP B O 1
ATOM 2389 N N . ILE B 1 138 ? -2.910 -44.501 -32.609 1.00 19.00 161 ILE B N 1
ATOM 2390 C CA . ILE B 1 138 ? -2.419 -43.303 -33.367 1.00 18.77 161 ILE B CA 1
ATOM 2391 C C . ILE B 1 138 ? -0.898 -43.431 -33.588 1.00 18.81 161 ILE B C 1
ATOM 2392 O O . ILE B 1 138 ? -0.395 -42.739 -34.458 1.00 20.12 161 ILE B O 1
ATOM 2397 N N . ASP B 1 139 ? -0.192 -44.316 -32.877 1.00 18.93 162 ASP B N 1
ATOM 2398 C CA . ASP B 1 139 ? 1.259 -44.586 -33.129 1.00 22.33 162 ASP B CA 1
ATOM 2399 C C . ASP B 1 139 ? 1.446 -45.300 -34.478 1.00 21.19 162 ASP B C 1
ATOM 2400 O O . ASP B 1 139 ? 2.613 -45.468 -34.874 1.00 23.70 162 ASP B O 1
ATOM 2405 N N . LYS B 1 140 ? 0.367 -45.708 -35.159 1.00 20.84 163 LYS B N 1
ATOM 2406 C CA . LYS B 1 140 ? 0.451 -46.309 -36.531 1.00 21.14 163 LYS B CA 1
ATOM 2407 C C . LYS B 1 140 ? 0.235 -45.245 -37.612 1.00 21.25 163 LYS B C 1
ATOM 2408 O O . LYS B 1 140 ? 0.453 -45.569 -38.805 1.00 20.03 163 LYS B O 1
ATOM 2414 N N . LEU B 1 141 ? -0.241 -44.056 -37.258 1.00 20.40 164 LEU B N 1
ATOM 2415 C CA . LEU B 1 141 ? -0.436 -42.983 -38.260 1.00 21.25 164 LEU B CA 1
ATOM 2416 C C . LEU B 1 141 ? 0.920 -42.425 -38.721 1.00 19.72 164 LEU B C 1
ATOM 2417 O O . LEU B 1 141 ? 1.931 -42.501 -37.981 1.00 21.17 164 LEU B O 1
ATOM 2422 N N . LYS B 1 142 ? 0.910 -41.899 -39.934 1.00 19.58 165 LYS B N 1
ATOM 2423 C CA . LYS B 1 142 ? 2.068 -41.327 -40.674 1.00 23.13 165 LYS B CA 1
ATOM 2424 C C . LYS B 1 142 ? 1.601 -40.036 -41.368 1.00 24.86 165 LYS B C 1
ATOM 2425 O O . LYS B 1 142 ? 0.387 -39.878 -41.545 1.00 24.74 165 LYS B O 1
ATOM 2431 N N . ASP B 1 143 ? 2.542 -39.152 -41.718 1.00 24.02 166 ASP B N 1
ATOM 2432 C CA . ASP B 1 143 ? 2.319 -37.941 -42.554 1.00 25.69 166 ASP B CA 1
ATOM 2433 C C . ASP B 1 143 ? 1.371 -38.352 -43.688 1.00 26.49 166 ASP B C 1
ATOM 2434 O O . ASP B 1 143 ? 1.658 -39.390 -44.362 1.00 29.18 166 ASP B O 1
ATOM 2439 N N . GLY B 1 144 ? 0.274 -37.616 -43.862 1.00 22.52 167 GLY B N 1
ATOM 2440 C CA . GLY B 1 144 ? -0.660 -37.795 -44.995 1.00 28.38 167 GLY B CA 1
ATOM 2441 C C . GLY B 1 144 ? -1.942 -38.500 -44.588 1.00 23.19 167 GLY B C 1
ATOM 2442 O O . GLY B 1 144 ? -2.931 -38.368 -45.327 1.00 28.65 167 GLY B O 1
ATOM 2443 N N . ASP B 1 145 ? -1.957 -39.214 -43.451 1.00 25.32 168 ASP B N 1
ATOM 2444 C CA . ASP B 1 145 ? -3.171 -39.934 -42.965 1.00 25.98 168 ASP B CA 1
ATOM 2445 C C . ASP B 1 145 ? -4.204 -38.887 -42.549 1.00 24.58 168 ASP B C 1
ATOM 2446 O O . ASP B 1 145 ? -3.792 -37.782 -42.145 1.00 25.28 168 ASP B O 1
ATOM 2451 N N . VAL B 1 146 ? -5.492 -39.201 -42.689 1.00 25.04 169 VAL B N 1
ATOM 2452 C CA . VAL B 1 146 ? -6.568 -38.193 -42.478 1.00 24.15 169 VAL B CA 1
ATOM 2453 C C . VAL B 1 146 ? -7.388 -38.605 -41.258 1.00 21.76 169 VAL B C 1
ATOM 2454 O O . VAL B 1 146 ? -7.512 -39.805 -40.972 1.00 23.12 169 VAL B O 1
ATOM 2458 N N . PHE B 1 147 ? -7.903 -37.622 -40.542 1.00 22.32 170 PHE B N 1
ATOM 2459 C CA . PHE B 1 147 ? -8.958 -37.877 -39.535 1.00 19.43 170 PHE B CA 1
ATOM 2460 C C . PHE B 1 147 ? -10.052 -36.851 -39.760 1.00 19.43 170 PHE B C 1
ATOM 2461 O O . PHE B 1 147 ? -9.780 -35.789 -40.314 1.00 22.79 170 PHE B O 1
ATOM 2469 N N . TYR B 1 148 ? -11.249 -37.199 -39.324 1.00 19.28 171 TYR B N 1
ATOM 2470 C CA . TYR B 1 148 ? -12.448 -36.356 -39.503 1.00 19.40 171 TYR B CA 1
ATOM 2471 C C . TYR B 1 148 ? -12.978 -35.997 -38.128 1.00 20.58 171 TYR B C 1
ATOM 2472 O O . TYR B 1 148 ? -13.068 -36.899 -37.269 1.00 21.34 171 TYR B O 1
ATOM 2481 N N . LEU B 1 149 ? -13.388 -34.739 -37.972 1.00 19.91 172 LEU B N 1
ATOM 2482 C CA . LEU B 1 149 ? -14.154 -34.313 -36.780 1.00 21.79 172 LEU B CA 1
ATOM 2483 C C . LEU B 1 149 ? -15.576 -33.986 -37.220 1.00 22.60 172 LEU B C 1
ATOM 2484 O O . LEU B 1 149 ? -15.754 -33.341 -38.273 1.00 26.57 172 LEU B O 1
ATOM 2489 N N . HIS B 1 150 ? -16.531 -34.440 -36.425 1.00 21.67 173 HIS B N 1
ATOM 2490 C CA . HIS B 1 150 ? -17.976 -34.146 -36.564 1.00 26.26 173 HIS B CA 1
ATOM 2491 C C . HIS B 1 150 ? -18.332 -33.426 -35.267 1.00 20.56 173 HIS B C 1
ATOM 2492 O O . HIS B 1 150 ? -18.475 -34.128 -34.281 1.00 23.04 173 HIS B O 1
ATOM 2499 N N . ILE B 1 151 ? -18.321 -32.081 -35.277 1.00 23.06 174 ILE B N 1
ATOM 2500 C CA . ILE B 1 151 ? -18.436 -31.214 -34.066 1.00 22.27 174 ILE B CA 1
ATOM 2501 C C . ILE B 1 151 ? -19.554 -30.186 -34.289 1.00 22.96 174 ILE B C 1
ATOM 2502 O O . ILE B 1 151 ? -19.374 -29.298 -35.123 1.00 26.03 174 ILE B O 1
ATOM 2507 N N . LEU B 1 152 ? -20.659 -30.288 -33.538 1.00 26.01 175 LEU B N 1
ATOM 2508 C CA . LEU B 1 152 ? -21.764 -29.297 -33.556 1.00 30.27 175 LEU B CA 1
ATOM 2509 C C . LEU B 1 152 ? -22.221 -29.080 -35.017 1.00 29.46 175 LEU B C 1
ATOM 2510 O O . LEU B 1 152 ? -22.382 -27.917 -35.443 1.00 33.05 175 LEU B O 1
ATOM 2515 N N . LYS B 1 153 ? -22.383 -30.189 -35.754 1.00 29.53 176 LYS B N 1
ATOM 2516 C CA . LYS B 1 153 ? -22.891 -30.289 -37.160 1.00 31.90 176 LYS B CA 1
ATOM 2517 C C . LYS B 1 153 ? -21.853 -29.753 -38.162 1.00 36.84 176 LYS B C 1
ATOM 2518 O O . LYS B 1 153 ? -22.182 -29.694 -39.362 1.00 40.09 176 LYS B O 1
ATOM 2524 N N . LYS B 1 154 ? -20.624 -29.445 -37.723 1.00 34.59 177 LYS B N 1
ATOM 2525 C CA . LYS B 1 154 ? -19.506 -29.074 -38.635 1.00 33.83 177 LYS B CA 1
ATOM 2526 C C . LYS B 1 154 ? -18.738 -30.354 -38.971 1.00 32.27 177 LYS B C 1
ATOM 2527 O O . LYS B 1 154 ? -18.541 -31.185 -38.058 1.00 31.06 177 LYS B O 1
ATOM 2533 N N . ASP B 1 155 ? -18.382 -30.503 -40.246 1.00 30.28 178 ASP B N 1
ATOM 2534 C CA . ASP B 1 155 ? -17.548 -31.611 -40.770 1.00 29.80 178 ASP B CA 1
ATOM 2535 C C . ASP B 1 155 ? -16.181 -31.006 -41.088 1.00 29.44 178 ASP B C 1
ATOM 2536 O O . ASP B 1 155 ? -16.131 -30.066 -41.924 1.00 29.51 178 ASP B O 1
ATOM 2541 N N . LEU B 1 156 ? -15.136 -31.466 -40.394 1.00 25.16 179 LEU B N 1
ATOM 2542 C CA . LEU B 1 156 ? -13.738 -30.993 -40.590 1.00 24.27 179 LEU B CA 1
ATOM 2543 C C . LEU B 1 156 ? -12.855 -32.191 -40.962 1.00 24.44 179 LEU B C 1
ATOM 2544 O O . LEU B 1 156 ? -13.095 -33.309 -40.413 1.00 24.42 179 LEU B O 1
ATOM 2549 N N . ALA B 1 157 ? -11.871 -31.979 -41.840 1.00 21.11 180 ALA B N 1
ATOM 2550 C CA . ALA B 1 157 ? -10.846 -32.998 -42.186 1.00 21.69 180 ALA B CA 1
ATOM 2551 C C . ALA B 1 157 ? -9.473 -32.439 -41.816 1.00 21.08 180 ALA B C 1
ATOM 2552 O O . ALA B 1 157 ? -9.256 -31.248 -42.083 1.00 21.61 180 ALA B O 1
ATOM 2554 N N . TYR B 1 158 ? -8.589 -33.281 -41.269 1.00 21.02 181 TYR B N 1
ATOM 2555 C CA . TYR B 1 158 ? -7.199 -32.930 -40.880 1.00 19.89 181 TYR B CA 1
ATOM 2556 C C . TYR B 1 158 ? -6.284 -33.982 -41.516 1.00 23.41 181 TYR B C 1
ATOM 2557 O O . TYR B 1 158 ? -6.675 -35.168 -41.568 1.00 24.89 181 TYR B O 1
ATOM 2566 N N . LYS B 1 159 ? -5.122 -33.549 -41.993 1.00 23.98 182 LYS B N 1
ATOM 2567 C CA . LYS B 1 159 ? -4.068 -34.414 -42.567 1.00 21.80 182 LYS B CA 1
ATOM 2568 C C . LYS B 1 159 ? -2.858 -34.345 -41.625 1.00 19.90 182 LYS B C 1
ATOM 2569 O O . LYS B 1 159 ? -2.373 -33.216 -41.378 1.00 21.61 182 LYS B O 1
ATOM 2575 N N . VAL B 1 160 ? -2.369 -35.494 -41.168 1.00 21.65 183 VAL B N 1
ATOM 2576 C CA . VAL B 1 160 ? -1.201 -35.608 -40.237 1.00 23.96 183 VAL B CA 1
ATOM 2577 C C . VAL B 1 160 ? 0.015 -34.939 -40.909 1.00 20.97 183 VAL B C 1
ATOM 2578 O O . VAL B 1 160 ? 0.300 -35.268 -42.076 1.00 22.50 183 VAL B O 1
ATOM 2582 N N . ASN B 1 161 ? 0.721 -34.052 -40.212 1.00 21.76 184 ASN B N 1
ATOM 2583 C CA . ASN B 1 161 ? 2.003 -33.491 -40.737 1.00 26.15 184 ASN B CA 1
ATOM 2584 C C . ASN B 1 161 ? 3.081 -33.426 -39.654 1.00 24.22 184 ASN B C 1
ATOM 2585 O O . ASN B 1 161 ? 4.156 -32.938 -39.990 1.00 26.51 184 ASN B O 1
ATOM 2590 N N . GLN B 1 162 ? 2.825 -33.862 -38.408 1.00 23.33 185 GLN B N 1
ATOM 2591 C CA . GLN B 1 162 ? 3.922 -33.905 -37.404 1.00 23.59 185 GLN B CA 1
ATOM 2592 C C . GLN B 1 162 ? 3.595 -34.940 -36.335 1.00 26.26 185 GLN B C 1
ATOM 2593 O O . GLN B 1 162 ? 2.449 -34.942 -35.842 1.00 29.46 185 GLN B O 1
ATOM 2599 N N . ILE B 1 163 ? 4.572 -35.791 -36.015 1.00 24.77 186 ILE B N 1
ATOM 2600 C CA . ILE B 1 163 ? 4.464 -36.817 -34.937 1.00 23.49 186 ILE B CA 1
ATOM 2601 C C . ILE B 1 163 ? 5.608 -36.566 -33.947 1.00 21.44 186 ILE B C 1
ATOM 2602 O O . ILE B 1 163 ? 6.751 -36.490 -34.388 1.00 22.86 186 ILE B O 1
ATOM 2607 N N . LYS B 1 164 ? 5.308 -36.435 -32.659 1.00 20.60 187 LYS B N 1
ATOM 2608 C CA . LYS B 1 164 ? 6.335 -36.080 -31.643 1.00 22.46 187 LYS B CA 1
ATOM 2609 C C . LYS B 1 164 ? 6.045 -36.828 -30.351 1.00 23.00 187 LYS B C 1
ATOM 2610 O O . LYS B 1 164 ? 4.858 -36.907 -29.965 1.00 23.26 187 LYS B O 1
ATOM 2616 N N . VAL B 1 165 ? 7.094 -37.305 -29.682 1.00 20.75 188 VAL B N 1
ATOM 2617 C CA . VAL B 1 165 ? 6.962 -37.837 -28.298 1.00 22.59 188 VAL B CA 1
ATOM 2618 C C . VAL B 1 165 ? 7.546 -36.791 -27.357 1.00 21.29 188 VAL B C 1
ATOM 2619 O O . VAL B 1 165 ? 8.684 -36.349 -27.613 1.00 21.49 188 VAL B O 1
ATOM 2623 N N . VAL B 1 166 ? 6.791 -36.421 -26.309 1.00 21.61 189 VAL B N 1
ATOM 2624 C CA . VAL B 1 166 ? 7.173 -35.323 -25.377 1.00 19.21 189 VAL B CA 1
ATOM 2625 C C . VAL B 1 166 ? 6.861 -35.744 -23.942 1.00 22.15 189 VAL B C 1
ATOM 2626 O O . VAL B 1 166 ? 6.106 -36.709 -23.771 1.00 21.71 189 VAL B O 1
ATOM 2630 N N . HIS B 1 167 ? 7.456 -35.038 -22.968 1.00 25.91 190 HIS B N 1
ATOM 2631 C CA . HIS B 1 167 ? 7.222 -35.189 -21.510 1.00 27.22 190 HIS B CA 1
ATOM 2632 C C . HIS B 1 167 ? 5.785 -34.739 -21.208 1.00 24.78 190 HIS B C 1
ATOM 2633 O O . HIS B 1 167 ? 5.236 -33.886 -21.907 1.00 22.72 190 HIS B O 1
ATOM 2640 N N . PRO B 1 168 ? 5.115 -35.279 -20.161 1.00 26.54 191 PRO B N 1
ATOM 2641 C CA . PRO B 1 168 ? 3.747 -34.867 -19.824 1.00 26.99 191 PRO B CA 1
ATOM 2642 C C . PRO B 1 168 ? 3.542 -33.367 -19.552 1.00 27.89 191 PRO B C 1
ATOM 2643 O O . PRO B 1 168 ? 2.409 -32.929 -19.628 1.00 29.45 191 PRO B O 1
ATOM 2647 N N . ASP B 1 169 ? 4.610 -32.605 -19.259 1.00 26.42 192 ASP B N 1
ATOM 2648 C CA . ASP B 1 169 ? 4.504 -31.149 -18.958 1.00 25.56 192 ASP B CA 1
ATOM 2649 C C . ASP B 1 169 ? 5.134 -30.306 -20.077 1.00 25.70 192 ASP B C 1
ATOM 2650 O O . ASP B 1 169 ? 5.104 -29.074 -19.956 1.00 31.27 192 ASP B O 1
ATOM 2655 N N . GLU B 1 170 ? 5.611 -30.936 -21.150 1.00 24.63 193 GLU B N 1
ATOM 2656 C CA . GLU B 1 170 ? 6.196 -30.268 -22.351 1.00 25.93 193 GLU B CA 1
ATOM 2657 C C . GLU B 1 170 ? 5.048 -29.741 -23.236 1.00 27.77 193 GLU B C 1
ATOM 2658 O O . GLU B 1 170 ? 4.366 -30.589 -23.872 1.00 27.47 193 GLU B O 1
ATOM 2664 N N . ILE B 1 171 ? 4.815 -28.416 -23.310 1.00 30.19 194 ILE B N 1
ATOM 2665 C CA . ILE B 1 171 ? 3.600 -27.855 -23.999 1.00 29.97 194 ILE B CA 1
ATOM 2666 C C . ILE B 1 171 ? 3.949 -27.084 -25.280 1.00 24.73 194 ILE B C 1
ATOM 2667 O O . ILE B 1 171 ? 2.996 -26.609 -25.910 1.00 28.61 194 ILE B O 1
ATOM 2672 N N . ASP B 1 172 ? 5.225 -26.957 -25.673 1.00 26.78 195 ASP B N 1
ATOM 2673 C CA . ASP B 1 172 ? 5.620 -26.096 -26.829 1.00 29.72 195 ASP B CA 1
ATOM 2674 C C . ASP B 1 172 ? 4.859 -26.532 -28.087 1.00 29.18 195 ASP B C 1
ATOM 2675 O O . ASP B 1 172 ? 4.441 -25.636 -28.855 1.00 27.57 195 ASP B O 1
ATOM 2680 N N . GLU B 1 173 ? 4.663 -27.844 -28.306 1.00 27.30 196 GLU B N 1
ATOM 2681 C CA . GLU B 1 173 ? 4.044 -28.338 -29.585 1.00 27.24 196 GLU B CA 1
ATOM 2682 C C . GLU B 1 173 ? 2.509 -28.214 -29.517 1.00 25.64 196 GLU B C 1
ATOM 2683 O O . GLU B 1 173 ? 1.864 -28.542 -30.535 1.00 26.67 196 GLU B O 1
ATOM 2689 N N . LEU B 1 174 ? 1.951 -27.720 -28.399 1.00 23.85 197 LEU B N 1
ATOM 2690 C CA . LEU B 1 174 ? 0.480 -27.647 -28.146 1.00 22.93 197 LEU B CA 1
ATOM 2691 C C . LEU B 1 174 ? -0.029 -26.207 -28.315 1.00 27.46 197 LEU B C 1
ATOM 2692 O O . LEU B 1 174 ? -1.248 -26.020 -28.281 1.00 30.81 197 LEU B O 1
ATOM 2697 N N . LYS B 1 175 ? 0.859 -25.230 -28.527 1.00 27.94 198 LYS B N 1
ATOM 2698 C CA . LYS B 1 175 ? 0.481 -23.795 -28.630 1.00 24.49 198 LYS B CA 1
ATOM 2699 C C . LYS B 1 175 ? -0.140 -23.529 -30.006 1.00 23.00 198 LYS B C 1
ATOM 2700 O O . LYS B 1 175 ? 0.081 -24.304 -30.955 1.00 25.02 198 LYS B O 1
ATOM 2706 N N . ILE B 1 176 ? -0.874 -22.434 -30.109 1.00 25.49 199 ILE B N 1
ATOM 2707 C CA . ILE B 1 176 ? -1.523 -22.013 -31.377 1.00 25.26 199 ILE B CA 1
ATOM 2708 C C . ILE B 1 176 ? -0.414 -21.452 -32.264 1.00 26.27 199 ILE B C 1
ATOM 2709 O O . ILE B 1 176 ? 0.397 -20.673 -31.745 1.00 30.25 199 ILE B O 1
ATOM 2714 N N . SER B 1 177 ? -0.337 -21.917 -33.516 1.00 25.70 200 SER B N 1
ATOM 2715 C CA . SER B 1 177 ? 0.548 -21.369 -34.575 1.00 28.54 200 SER B CA 1
ATOM 2716 C C . SER B 1 177 ? -0.241 -20.341 -35.389 1.00 26.99 200 SER B C 1
ATOM 2717 O O . SER B 1 177 ? -1.405 -20.650 -35.779 1.00 23.59 200 SER B O 1
ATOM 2720 N N . ASP B 1 178 ? 0.385 -19.187 -35.642 1.00 27.90 201 ASP B N 1
ATOM 2721 C CA . ASP B 1 178 ? -0.182 -18.072 -36.450 1.00 30.49 201 ASP B CA 1
ATOM 2722 C C . ASP B 1 178 ? -0.538 -18.627 -37.833 1.00 29.39 201 ASP B C 1
ATOM 2723 O O . ASP B 1 178 ? 0.340 -19.325 -38.413 1.00 27.50 201 ASP B O 1
ATOM 2728 N N . ASP B 1 179 ? -1.765 -18.354 -38.308 1.00 28.06 202 ASP B N 1
ATOM 2729 C CA . ASP B 1 179 ? -2.217 -18.592 -39.708 1.00 32.60 202 ASP B CA 1
ATOM 2730 C C . ASP B 1 179 ? -2.593 -20.065 -39.928 1.00 32.01 202 ASP B C 1
ATOM 2731 O O . ASP B 1 179 ? -3.009 -20.381 -41.077 1.00 33.71 202 ASP B O 1
ATOM 2736 N N . LYS B 1 180 ? -2.496 -20.922 -38.898 1.00 26.01 203 LYS B N 1
ATOM 2737 C CA . LYS B 1 180 ? -2.646 -22.395 -39.034 1.00 26.17 203 LYS B CA 1
ATOM 2738 C C . LYS B 1 180 ? -3.929 -22.844 -38.337 1.00 21.49 203 LYS B C 1
ATOM 2739 O O . LYS B 1 180 ? -4.369 -22.170 -37.339 1.00 22.94 203 LYS B O 1
ATOM 2745 N N . ASP B 1 181 ? -4.493 -23.938 -38.854 1.00 22.05 204 ASP B N 1
ATOM 2746 C CA . ASP B 1 181 ? -5.693 -24.629 -38.318 1.00 22.06 204 ASP B CA 1
ATOM 2747 C C . ASP B 1 181 ? -5.231 -26.054 -38.000 1.00 21.57 204 ASP B C 1
ATOM 2748 O O . ASP B 1 181 ? -5.140 -26.865 -38.951 1.00 21.65 204 ASP B O 1
ATOM 2753 N N . TYR B 1 182 ? -4.899 -26.327 -36.732 1.00 20.31 205 TYR B N 1
ATOM 2754 C CA . TYR B 1 182 ? -4.274 -27.596 -36.291 1.00 19.14 205 TYR B CA 1
ATOM 2755 C C . TYR B 1 182 ? -5.199 -28.322 -35.316 1.00 19.49 205 TYR B C 1
ATOM 2756 O O . TYR B 1 182 ? -5.859 -27.670 -34.485 1.00 18.73 205 TYR B O 1
ATOM 2765 N N . VAL B 1 183 ? -5.176 -29.649 -35.369 1.00 18.68 206 VAL B N 1
ATOM 2766 C CA . VAL B 1 183 ? -5.693 -30.496 -34.258 1.00 18.27 206 VAL B CA 1
ATOM 2767 C C . VAL B 1 183 ? -4.611 -31.515 -33.927 1.00 16.75 206 VAL B C 1
ATOM 2768 O O . VAL B 1 183 ? -4.130 -32.168 -34.866 1.00 19.22 206 VAL B O 1
ATOM 2772 N N . THR B 1 184 ? -4.227 -31.599 -32.644 1.00 16.79 207 THR B N 1
ATOM 2773 C CA . THR B 1 184 ? -3.306 -32.634 -32.127 1.00 17.54 207 THR B CA 1
ATOM 2774 C C . THR B 1 184 ? -4.120 -33.713 -31.412 1.00 16.33 207 THR B C 1
ATOM 2775 O O . THR B 1 184 ? -4.925 -33.383 -30.510 1.00 17.76 207 THR B O 1
ATOM 2779 N N . LEU B 1 185 ? -3.810 -34.962 -31.740 1.00 16.96 208 LEU B N 1
ATOM 2780 C CA . LEU B 1 185 ? -4.281 -36.184 -31.047 1.00 17.01 208 LEU B CA 1
ATOM 2781 C C . LEU B 1 185 ? -3.166 -36.576 -30.077 1.00 15.72 208 LEU B C 1
ATOM 2782 O O . LEU B 1 185 ? -2.034 -36.747 -30.512 1.00 17.02 208 LEU B O 1
ATOM 2787 N N . LEU B 1 186 ? -3.491 -36.671 -28.797 1.00 16.08 209 LEU B N 1
ATOM 2788 C CA . LEU B 1 186 ? -2.524 -36.908 -27.723 1.00 18.36 209 LEU B CA 1
ATOM 2789 C C . LEU B 1 186 ? -2.915 -38.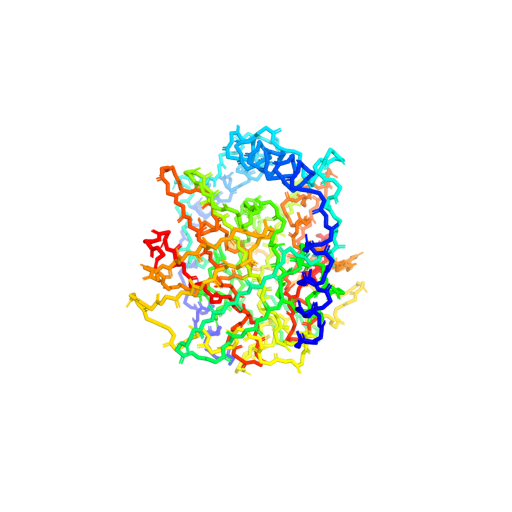217 -27.041 1.00 16.67 209 LEU B C 1
ATOM 2790 O O . LEU B 1 186 ? -4.060 -38.324 -26.606 1.00 17.15 209 LEU B O 1
ATOM 2795 N N . THR B 1 187 ? -1.990 -39.163 -26.908 1.00 17.85 210 THR B N 1
ATOM 2796 C CA . THR B 1 187 ? -2.206 -40.379 -26.085 1.00 20.06 210 THR B CA 1
ATOM 2797 C C . THR B 1 187 ? -1.021 -40.522 -25.132 1.00 18.02 210 THR B C 1
ATOM 2798 O O . THR B 1 187 ? 0.112 -40.194 -25.537 1.00 16.81 210 THR B O 1
ATOM 2802 N N . CYS B 1 188 ? -1.264 -40.980 -23.903 1.00 18.15 211 CYS B N 1
ATOM 2803 C CA . CYS B 1 188 ? -0.164 -41.386 -22.997 1.00 21.35 211 CYS B CA 1
ATOM 2804 C C . CYS B 1 188 ? 0.581 -42.558 -23.657 1.00 20.60 211 CYS B C 1
ATOM 2805 O O . CYS B 1 188 ? -0.012 -43.300 -24.497 1.00 21.86 211 CYS B O 1
ATOM 2808 N N . TYR B 1 189 ? 1.864 -42.666 -23.357 1.00 22.08 212 TYR B N 1
ATOM 2809 C CA . TYR B 1 189 ? 2.846 -43.440 -24.144 1.00 25.95 212 TYR B CA 1
ATOM 2810 C C . TYR B 1 189 ? 4.047 -43.720 -23.243 1.00 25.58 212 TYR B C 1
ATOM 2811 O O . TYR B 1 189 ? 4.255 -42.993 -22.286 1.00 26.82 212 TYR B O 1
ATOM 2820 N N . PRO B 1 190 ? 4.821 -44.809 -23.456 1.00 28.69 213 PRO B N 1
ATOM 2821 C CA . PRO B 1 190 ? 4.388 -45.948 -24.270 1.00 27.49 213 PRO B CA 1
ATOM 2822 C C . PRO B 1 190 ? 3.154 -46.619 -23.653 1.00 29.35 213 PRO B C 1
ATOM 2823 O O . PRO B 1 190 ? 2.845 -46.311 -22.498 1.00 30.00 213 PRO B O 1
ATOM 2827 N N . TYR B 1 191 ? 2.507 -47.516 -24.405 1.00 29.42 214 TYR B N 1
ATOM 2828 C CA . TYR B 1 191 ? 1.326 -48.317 -23.971 1.00 29.61 214 TYR B CA 1
ATOM 2829 C C . TYR B 1 191 ? 1.610 -49.010 -22.618 1.00 29.67 214 TYR B C 1
ATOM 2830 O O . TYR B 1 191 ? 2.623 -49.720 -22.526 1.00 32.59 214 TYR B O 1
ATOM 2839 N N . GLY B 1 192 ? 0.731 -48.833 -21.613 1.00 29.81 215 GLY B N 1
ATOM 2840 C CA . GLY B 1 192 ? 0.815 -49.448 -20.266 1.00 30.04 215 GLY B CA 1
ATOM 2841 C C . GLY B 1 192 ? 1.801 -48.760 -19.319 1.00 32.35 215 GLY B C 1
ATOM 2842 O O . GLY B 1 192 ? 1.847 -49.151 -18.128 1.00 34.02 215 GLY B O 1
ATOM 2843 N N . ILE B 1 193 ? 2.585 -47.786 -19.794 1.00 30.29 216 ILE B N 1
ATOM 2844 C CA . ILE B 1 193 ? 3.686 -47.142 -19.005 1.00 32.46 216 ILE B CA 1
ATOM 2845 C C . ILE B 1 193 ? 3.297 -45.677 -18.729 1.00 26.62 216 ILE B C 1
ATOM 2846 O O . ILE B 1 193 ? 3.281 -45.263 -17.549 1.00 25.63 216 ILE B O 1
ATOM 2851 N N . ASN B 1 194 ? 2.985 -44.912 -19.773 1.00 27.55 217 ASN B N 1
ATOM 2852 C CA . ASN B 1 194 ? 2.225 -43.633 -19.670 1.00 21.15 217 ASN B CA 1
ATOM 2853 C C . ASN B 1 194 ? 3.109 -42.557 -19.022 1.00 22.32 217 ASN B C 1
ATOM 2854 O O . ASN B 1 194 ? 2.562 -41.710 -18.326 1.00 22.73 217 ASN B O 1
ATOM 2859 N N . THR B 1 195 ? 4.427 -42.584 -19.248 1.00 24.44 218 THR B N 1
ATOM 2860 C CA . THR B 1 195 ? 5.383 -41.592 -18.679 1.00 26.84 218 THR B CA 1
ATOM 2861 C C . THR B 1 195 ? 5.640 -40.492 -19.711 1.00 25.18 218 THR B C 1
ATOM 2862 O O . THR B 1 195 ? 6.298 -39.500 -19.351 1.00 27.91 218 THR B O 1
ATOM 2866 N N . GLU B 1 196 ? 5.161 -40.688 -20.943 1.00 24.18 219 GLU B N 1
ATOM 2867 C CA . GLU B 1 196 ? 5.334 -39.751 -22.084 1.00 22.83 219 GLU B CA 1
ATOM 2868 C C . GLU B 1 196 ? 3.961 -39.460 -22.693 1.00 20.83 219 GLU B C 1
ATOM 2869 O O . GLU B 1 196 ? 2.938 -40.118 -22.287 1.00 21.20 219 GLU B O 1
ATOM 2875 N N . ARG B 1 197 ? 3.942 -38.554 -23.661 1.00 23.37 220 ARG B N 1
ATOM 2876 C CA . ARG B 1 197 ? 2.756 -38.254 -24.504 1.00 19.80 220 ARG B CA 1
ATOM 2877 C C . ARG B 1 197 ? 3.154 -38.310 -25.970 1.00 16.80 220 ARG B C 1
ATOM 2878 O O . ARG B 1 197 ? 4.103 -37.624 -26.355 1.00 20.60 220 ARG B O 1
ATOM 2886 N N . LEU B 1 198 ? 2.399 -39.056 -26.762 1.00 16.24 221 LEU B N 1
ATOM 2887 C CA . LEU B 1 198 ? 2.556 -39.082 -28.236 1.00 16.30 221 LEU B CA 1
ATOM 2888 C C . LEU B 1 198 ? 1.591 -38.061 -28.833 1.00 19.28 221 LEU B C 1
ATOM 2889 O O . LEU B 1 198 ? 0.362 -38.134 -28.507 1.00 19.64 221 LEU B O 1
ATOM 2894 N N . LEU B 1 199 ? 2.138 -37.144 -29.638 1.00 18.85 222 LEU B N 1
ATOM 2895 C CA . LEU B 1 199 ? 1.393 -36.006 -30.242 1.00 16.03 222 LEU B CA 1
ATOM 2896 C C . LEU B 1 199 ? 1.368 -36.251 -31.737 1.00 15.55 222 LEU B C 1
ATOM 2897 O O . LEU B 1 199 ? 2.453 -36.244 -32.356 1.00 21.28 222 LEU B O 1
ATOM 2902 N N . VAL B 1 200 ? 0.178 -36.415 -32.291 1.00 14.28 223 VAL B N 1
ATOM 2903 C CA . VAL B 1 200 ? -0.020 -36.571 -33.759 1.00 14.72 223 VAL B CA 1
ATOM 2904 C C . VAL B 1 200 ? -0.809 -35.348 -34.238 1.00 16.91 223 VAL B C 1
ATOM 2905 O O . VAL B 1 200 ? -2.056 -35.272 -33.961 1.00 17.06 223 VAL B O 1
ATOM 2909 N N . ARG B 1 201 ? -0.114 -34.431 -34.915 1.00 19.60 224 ARG B N 1
ATOM 2910 C CA . ARG B 1 201 ? -0.676 -33.128 -35.324 1.00 18.02 224 ARG B CA 1
ATOM 2911 C C . ARG B 1 201 ? -1.207 -33.260 -36.751 1.00 19.34 224 ARG B C 1
ATOM 2912 O O . ARG B 1 201 ? -0.438 -33.709 -37.630 1.00 20.59 224 ARG B O 1
ATOM 2920 N N . GLY B 1 202 ? -2.472 -32.906 -36.949 1.00 19.29 225 GLY B N 1
ATOM 2921 C CA . GLY B 1 202 ? -3.040 -32.701 -38.288 1.00 20.74 225 GLY B CA 1
ATOM 2922 C C . GLY B 1 202 ? -3.268 -31.234 -38.613 1.00 21.38 225 GLY B C 1
ATOM 2923 O O . GLY B 1 202 ? -3.505 -30.396 -37.699 1.00 19.81 225 GLY B O 1
ATOM 2924 N N . GLU B 1 203 ? -3.261 -30.932 -39.904 1.00 20.70 226 GLU B N 1
ATOM 2925 C CA . GLU B 1 203 ? -3.578 -29.588 -40.424 1.00 24.63 226 GLU B CA 1
ATOM 2926 C C . GLU B 1 203 ? -4.835 -29.700 -41.284 1.00 21.64 226 GLU B C 1
ATOM 2927 O O . GLU B 1 203 ? -4.968 -30.687 -42.007 1.00 21.93 226 GLU B O 1
ATOM 2933 N N . ARG B 1 204 ? -5.685 -28.685 -41.209 1.00 21.15 227 ARG B N 1
ATOM 2934 C CA . ARG B 1 204 ? -6.996 -28.626 -41.885 1.00 22.09 227 ARG B CA 1
ATOM 2935 C C . ARG B 1 204 ? -6.739 -28.894 -43.370 1.00 22.09 227 ARG B C 1
ATOM 2936 O O . ARG B 1 204 ? -5.770 -28.322 -43.933 1.00 25.27 227 ARG B O 1
ATOM 2944 N N . THR B 1 205 ? -7.539 -29.767 -43.966 1.00 25.70 228 THR B N 1
ATOM 2945 C CA . THR B 1 205 ? -7.453 -30.153 -45.401 1.00 28.54 228 THR B CA 1
ATOM 2946 C C . THR B 1 205 ? -8.870 -30.122 -45.971 1.00 29.33 228 THR B C 1
ATOM 2947 O O . THR B 1 205 ? -9.812 -30.051 -45.174 1.00 32.75 228 THR B O 1
ATOM 2951 N N . ASP B 1 206 ? -9.029 -30.155 -47.290 1.00 34.95 229 ASP B N 1
ATOM 2952 C CA . ASP B 1 206 ? -10.378 -30.180 -47.927 1.00 46.08 229 ASP B CA 1
ATOM 2953 C C . ASP B 1 206 ? -11.158 -31.416 -47.445 1.00 39.76 229 ASP B C 1
ATOM 2954 O O . ASP B 1 206 ? -10.518 -32.453 -47.152 1.00 50.08 229 ASP B O 1
ATOM 2959 N N . LEU B 1 207 ? -12.488 -31.275 -47.355 1.00 50.18 230 LEU B N 1
ATOM 2960 C CA . LEU B 1 207 ? -13.490 -32.338 -47.052 1.00 49.77 230 LEU B CA 1
ATOM 2961 C C . LEU B 1 207 ? -13.904 -33.007 -48.372 1.00 56.15 230 LEU B C 1
ATOM 2962 O O . LEU B 1 207 ? -13.737 -34.196 -48.627 1.00 59.88 230 LEU B O 1
#

InterPro domains:
  IPR005754 Sortase family [PF04203] (94-218)
  IPR005754 Sortase family [TIGR01076] (92-221)
  IPR023365 Sortase domain superfamily [G3DSA:2.40.260.10] (38-235)
  IPR023365 Sortase domain superfamily [SSF63817] (82-221)
  IPR042002 Sortase C [cd05827] (89-218)

Solvent-accessible surface area: 18865 Å² total; per-residue (Å²): 172,176,128,9,82,63,25,8,52,74,20,56,114,149,21,101,130,61,149,89,124,104,6,77,83,42,21,143,56,1,68,113,10,3,130,26,35,61,74,68,96,32,151,159,143,19,36,124,144,4,111,11,100,113,31,53,47,6,0,37,0,53,0,66,74,24,136,16,100,17,0,0,5,19,0,28,24,35,92,7,4,102,78,0,0,0,0,36,76,49,18,0,2,1,3,6,33,120,34,9,17,2,2,0,8,5,12,10,11,34,100,135,57,120,5,0,27,30,1,75,135,3,144,111,36,38,43,0,64,0,35,0,11,93,74,72,0,1,0,95,2,58,66,89,82,67,21,101,32,96,80,22,134,122,45,142,25,34,84,94,80,14,13,2,4,0,12,2,6,79,47,147,15,31,7,26,40,4,6,4,0,46,0,52,92,43,140,138,84,130,70,35,10,47,72,21,56,108,140,18,96,132,59,155,102,123,104,9,88,64,46,24,137,50,1,70,116,4,3,146,28,31,62,81,69,96,32,132,154,136,29,31,139,89,4,110,14,115,97,20,52,42,6,1,39,0,57,0,74,76,23,145,17,109,26,11,0,20,16,0,22,29,53,87,6,11,117,115,2,0,0,0,36,80,50,10,0,1,2,4,6,32,116,33,8,2,2,0,0,10,0,2,26,28,22,13,135,75,128,10,0,28,19,0,78,140,6,154,104,37,43,52,0,66,0,39,0,11,96,73,73,1,3,0,94,2,53,38,73,90,64,4,26,18,61,72,96,106,61,11,122,40,43,99,102,80,16,12,2,1,0,5,4,26,63,46,150,60,60,10,3,29,27,6,4,0,38,0,53,90,47,142,146

Secondary structure (DSSP, 8-state):
-HHHHHHHHHHHHHHTTS-HHHHHHHHHHHHHHHHHHHHT---SS--GGG---TT-EEEEEEEGGGTEEEEEEES--HHHHHHSEEEPTTS--SS--SSEEEEEE--SS-SS--TTGGGGG--TT-EEEEEETTEEEEEEEEEEEEE-GGGSTT--PPTT-EEEEEEEEESTTT--EEEEEEEEEE--/-HHHHHHHHHHHHTS-HHHHHHHHHHHHHHHHHHHTT---SS--GGG---TT-EEEEEEEGGGTEEEEEEE---HHHHTTSEEEPTTS--SS--TTEEEEEEE-HHHH-S-TTGGGGG--TT-EEEEEETTEEEEEEEEEEEEE-TT--GGGSPPTT-EEEEEEEEESTTT-SEEEEEEEEEE--

Sequence (373 aa):
NKFAVSTISDYTEKINNVKDEEVDDLIKNINKYNYDLFNGTAENQLPDYLNIHEGDVLGYIEIPSINIKLPIYYGTSVDILKKGVGVLEGTSLPVGGENTHSVLSAHTGLANQKLFTDIDKLKDGDVFYLHILKKDLAYKVNQIKVVHPDEIDELKISDDKDYVTLLTCYPYGINTERLLVRGERTDLAVSTISDYTEKINNVKDEEVDDLIKNINKYNYDLFNGTAENQLPDYLNIHEGDVLGYIEIPSINIKLPIYYGTSVDILKKGVGVLEGTSLPVGGENTHSVLSAHTGLANQKLFTDIDKLKDGDVFYLHILKKDLAYKVNQIKVVHPDEIDELKISDDKDYVTLLTCYPYGINTERLLVRGERTDL

Organism: Clostridium perfringens (strain SM101 / Type A) (NCBI:txid289380)

Radius of gyration: 23.4 Å; Cα contacts (8 Å, |Δi|>4): 820; chains: 2; bounding box: 74×41×58 Å

Nearest PDB structures (foldseek):
  7d6t-assembly2_B  TM=9.699E-01  e=9.900E-37  Clostridium perfringens SM101
  7d6p-assembly1_A  TM=9.430E-01  e=4.788E-33  Clostridium perfringens SM101
  3o0p-assembly1_A  TM=8.984E-01  e=3.975E-22  Streptococcus agalactiae 515
  2xwg-assembly1_A  TM=8.832E-01  e=3.931E-21  Actinomyces oris
  6bwe-assembly1_B  TM=8.672E-01  e=1.535E-20  Corynebacterium diphtheriae NCTC 13129

B-factor: mean 30.45, std 13.74, range [13.2, 89.98]

Foldseek 3Di:
DCLQVVVQVVVVVVLVPDDPVVLVVLVVLLVVQLVCLLVVNHDQDRDCVNVADFFQFFHWKDQPVVGDIGTEHEDDDPVVQVGAKYFHRSARDQPWDFLHETEIEHEAADDPDHHCVCVVVDDFQGWMWTCGSNDIWIWGWDDKDKAAPVCVVVDHRDGRWTKYWYWYADDHPPRRIIITTITTTDDD/DVVVQVVVVVVLVPDDPVVLVVLLVLLVVQLVCLLVVNHDQDRDPSNVQDFQDFQHWKFQPVPGDIGTETEDDDLVNLLCAWYWHRSARDQLWDFQHETEIEHECVNNVDCHCLCVVVDDFQGKMWTCGSNHIWIWGWDDKDKAAPVDCPVRHGDGRWTKYWYWYQDDPPPRRIIITTMTTTDDD